Protein 1UVQ (pdb70)

Sequence (383 aa):
DIVADHVASCGVNLYQFYGPSGQYTHEFDGDEQFYVDLERKETAWRWPEFSKFGGFDPQGALRNMAVAKHNLNIMIKRYNSTAATNEVPEVTVFSKSPVTLGQPNTLICLVDNIFPPVVNITWLSNGQSVTEGVSETSFLSKSDHSFFKISYLTFLPSADEIYDCKVEHWGLDQPLLKHWEPSPEDFVFQFKGMCYFTNGTERVRLVTRYIYNREEYARFDSDVGVYRAVTPQGRPDAEYWNSQKEVLEGTRAELDTVCRHNYEVAFRGILQRRVEPTVTISPSNLLVCSVTDFYPGQIKVRWFRNDQEETAGVVSTPLIRNGDWTFQILVMLEMTPQRGDVYTCHVEHPSLQSPITVEWRAQMNLPSTKVSWAAVGGGGSLV

B-factor: mean 18.02, std 9.93, range [4.27, 66.02]

CATH classification: 3.10.320.10 (+1 more: 2.60.40.10)

Secondary structure (DSSP, 8-state):
----SEEEEEEEEEEETTTTEEEEEEEETTEEEEEEETTTTEEE-SSGGGGGG-B--HHHHHHHHHHHHHHHHHHHHHTTT-PPP-PPPEEEEEESS---TTS-EEEEEEEEEE-SS--EEEEEETTEEE-TTEEE---EE-TTS-EEEEEEEEE---TT--EEEEEE-TTSSS-EEEE---/-----EEEEEEEEEEETTTTEEEEEEEEEETTEEEEEEETTT-SEEESSGGGHHHHHHHHT-HHHHHHHHHHIIIIIIHHIIIIIHHHTT--B--EEEEEE--EEEEEEEEEBSS--EEEEEETTEEE-TTEEEPPPEE-SSS-EEEEEEEEPPS-TT--EEEEEE-TT-SS-EEEEE---/-BPP-PPPP-PPS--S----

Organism: Homo sapiens (NCBI:txid9606)

Radius of gyration: 23.35 Å; Cα contacts (8 Å, |Δi|>4): 887; chains: 3; bounding box: 47×71×47 Å

InterPro domains:
  IPR001003 MHC class II, alpha chain, N-terminal [PF00993] (29-109)
  IPR001003 MHC class II, alpha chain, N-terminal [SM00920] (30-110)
  IPR003006 Immunoglobulin/major histocompatibility complex, conserved site [PS00290] (187-193)
  IPR003597 Immunoglobulin C1-set [PF07654] (115-196)
  IPR003597 Immunoglobulin C1-set [SM00407] (128-199)
  IPR007110 Immunoglobulin-like domain [PS50835] (113-193)
  IPR011162 MHC classes I/II-like antigen recognition protein [SSF54452] (27-110)
  IPR013783 Immunoglobulin-like fold [G3DSA:2.60.40.10] (108-212)
  IPR014745 MHC class II, alpha/beta chain, N-terminal [G3DSA:3.10.320.10] (28-107)
  IPR036179 Immunoglobulin-like domain superfamily [SSF48726] (113-205)
  IPR050160 Major Histocompatibility Complex/Immunoglobulin [PTHR19944] (14-209)

Structure (mmCIF, N/CA/C/O backbone):
data_1UVQ
#
_entry.id   1UVQ
#
_cell.length_a   102.078
_cell.length_b   129.304
_cell.length_c   40.619
_cell.angle_alpha   90.00
_cell.angle_beta   90.00
_cell.angle_gamma   90.00
#
_symmetry.space_group_name_H-M   'P 21 21 2'
#
loop_
_entity.id
_entity.type
_entity.pdbx_description
1 polymer 'HLA CLASS II HISTOCOMPATIBILITY ANTIGEN'
2 polymer 'HLA CLASS II HISTOCOMPATIBILITY ANTIGEN'
3 polymer OREXIN
4 branched beta-D-mannopyranose-(1-4)-2-acetamido-2-deoxy-beta-D-glucopyranose-(1-4)-[alpha-L-fucopyranose-(1-6)]2-acetamido-2-deoxy-beta-D-glucopyranose
5 non-polymer GLYCINE
6 non-polymer 2-acetamido-2-deoxy-beta-D-glucopyranose
7 non-polymer 'ZINC ION'
8 non-polymer 'ACETIC ACID'
9 water water
#
loop_
_atom_site.group_PDB
_atom_site.id
_atom_site.type_symbol
_atom_site.label_atom_id
_atom_site.label_alt_id
_atom_site.label_comp_id
_atom_site.label_asym_id
_atom_site.label_entity_id
_atom_site.label_seq_id
_atom_site.pdbx_PDB_ins_code
_atom_site.Cartn_x
_atom_site.Cartn_y
_atom_site.Cartn_z
_atom_site.occupancy
_atom_site.B_iso_or_equiv
_atom_site.auth_seq_id
_atom_site.auth_comp_id
_atom_site.auth_asym_id
_atom_site.auth_atom_id
_atom_site.pdbx_PDB_model_num
ATOM 1 N N . ASP A 1 2 ? 78.341 30.012 -0.471 1.00 40.77 2 ASP A N 1
ATOM 2 C CA . ASP A 1 2 ? 78.873 29.775 0.902 1.00 40.92 2 ASP A CA 1
ATOM 3 C C . ASP A 1 2 ? 80.324 29.317 0.850 1.00 38.76 2 ASP A C 1
ATOM 4 O O . ASP A 1 2 ? 80.678 28.428 0.074 1.00 39.69 2 ASP A O 1
ATOM 9 N N . ILE A 1 3 ? 81.162 29.928 1.680 1.00 35.13 3 ILE A N 1
ATOM 10 C CA . ILE A 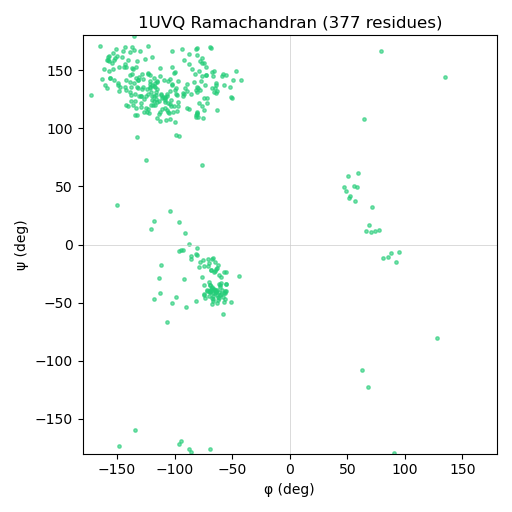1 3 ? 82.574 29.571 1.726 1.00 31.03 3 ILE A CA 1
ATOM 11 C C . ILE A 1 3 ? 82.757 28.281 2.519 1.00 28.55 3 ILE A C 1
ATOM 12 O O . ILE A 1 3 ? 82.205 28.132 3.607 1.00 29.06 3 ILE A O 1
ATOM 17 N N . VAL A 1 4 ? 83.528 27.351 1.967 1.00 25.50 4 VAL A N 1
ATOM 18 C CA . VAL A 1 4 ? 83.780 26.080 2.635 1.00 24.73 4 VAL A CA 1
ATOM 19 C C . VAL A 1 4 ? 85.046 26.174 3.484 1.00 21.09 4 VAL A C 1
ATOM 20 O O . VAL A 1 4 ? 86.091 26.611 3.008 1.00 20.04 4 VAL A O 1
ATOM 24 N N . ALA A 1 5 ? 84.941 25.766 4.746 1.00 17.90 5 ALA A N 1
ATOM 25 C CA . ALA A 1 5 ? 86.073 25.811 5.664 1.00 16.05 5 ALA A CA 1
ATOM 26 C C . ALA A 1 5 ? 85.867 24.848 6.828 1.00 13.62 5 ALA A C 1
ATOM 27 O O . ALA A 1 5 ? 84.736 24.460 7.127 1.00 14.27 5 ALA A O 1
ATOM 29 N N . ASP A 1 6 ? 86.958 24.467 7.488 1.00 12.11 6 ASP A N 1
ATOM 30 C CA . ASP A 1 6 ? 86.859 23.560 8.630 1.00 12.00 6 ASP A CA 1
ATOM 31 C C . ASP A 1 6 ? 86.250 24.301 9.814 1.00 10.83 6 ASP A C 1
ATOM 32 O O . ASP A 1 6 ? 85.444 23.746 10.565 1.00 10.56 6 ASP A O 1
ATOM 37 N N . HIS A 1 7 ? 86.643 25.559 9.981 1.00 9.76 7 HIS A N 1
ATOM 38 C CA . HIS A 1 7 ? 86.134 26.368 11.083 1.00 9.54 7 HIS A CA 1
ATOM 39 C C . HIS A 1 7 ? 85.950 27.816 10.650 1.00 9.18 7 HIS A C 1
ATOM 40 O O . HIS A 1 7 ? 86.628 28.299 9.744 1.00 7.97 7 HIS A O 1
ATOM 47 N N . VAL A 1 8 ? 85.023 28.504 11.299 1.00 9.00 8 VAL A N 1
ATOM 48 C CA . VAL A 1 8 ? 84.765 29.896 10.973 1.00 8.92 8 VAL A CA 1
ATOM 49 C C . VAL A 1 8 ? 84.575 30.705 12.240 1.00 9.58 8 VAL A C 1
ATOM 50 O O . VAL A 1 8 ? 83.890 30.280 13.176 1.00 9.51 8 VAL A O 1
ATOM 54 N N . ALA A 1 9 ? 85.197 31.876 12.272 1.00 8.16 9 ALA A N 1
ATOM 55 C CA . ALA A 1 9 ? 85.081 32.751 13.417 1.00 7.88 9 ALA A CA 1
ATOM 56 C C . ALA A 1 9 ? 84.778 34.158 12.933 1.00 8.79 9 ALA A C 1
ATOM 57 O O . ALA A 1 9 ? 85.028 34.498 11.774 1.00 8.80 9 ALA A O 1
ATOM 59 N N . SER A 1 10 ? 84.205 34.957 13.823 1.00 8.52 10 SER A N 1
ATOM 60 C CA . SER A 1 10 ? 83.911 36.352 13.531 1.00 7.77 10 SER A CA 1
ATOM 61 C C . SER A 1 10 ? 84.620 37.113 14.636 1.00 8.07 10 SER A C 1
ATOM 62 O O . SER A 1 10 ? 84.266 36.993 15.815 1.00 7.92 10 SER A O 1
ATOM 65 N N . CYS A 1 11 ? 85.633 37.881 14.253 1.00 8.06 11 CYS A N 1
ATOM 66 C CA . CYS A 1 11 ? 86.428 38.635 15.214 1.00 7.87 11 CYS A CA 1
ATOM 67 C C . CYS A 1 11 ? 86.464 40.121 14.864 1.00 7.00 11 CYS A C 1
ATOM 68 O O . CYS A 1 11 ? 87.488 40.622 14.401 1.00 6.18 11 CYS A O 1
ATOM 71 N N . GLY A 1 12 ? 85.350 40.821 15.074 1.00 7.18 12 GLY A N 1
ATOM 72 C CA . GLY A 1 12 ? 84.155 40.190 15.609 1.00 7.12 12 GLY A CA 1
ATOM 73 C C . GLY A 1 12 ? 82.911 40.604 14.849 1.00 6.79 12 GLY A C 1
ATOM 74 O O . GLY A 1 12 ? 82.995 41.021 13.692 1.00 7.18 12 GLY A O 1
ATOM 75 N N . VAL A 1 13 ? 81.754 40.448 15.485 1.00 6.75 13 VAL A N 1
ATOM 76 C CA . VAL A 1 13 ? 80.492 40.861 14.890 1.00 7.88 13 VAL A CA 1
ATOM 77 C C . VAL A 1 13 ? 80.216 42.243 15.479 1.00 7.13 13 VAL A C 1
ATOM 78 O O . VAL A 1 13 ? 80.110 42.391 16.695 1.00 6.56 13 VAL A O 1
ATOM 82 N N . ASN A 1 14 ? 80.131 43.256 14.622 1.00 7.09 14 ASN A N 1
ATOM 83 C CA . ASN A 1 14 ? 79.877 44.624 15.067 1.00 7.12 14 ASN A CA 1
ATOM 84 C C . ASN A 1 14 ? 78.499 45.043 14.566 1.00 7.67 14 ASN A C 1
ATOM 85 O O . ASN A 1 14 ? 78.290 45.173 13.364 1.00 8.12 14 ASN A O 1
ATOM 90 N N . LEU A 1 15 ? 77.565 45.253 15.485 1.00 6.39 15 LEU A N 1
ATOM 91 C CA . LEU A 1 15 ? 76.213 45.653 15.110 1.00 8.03 15 LEU A CA 1
ATOM 92 C C . LEU A 1 15 ? 75.885 47.031 15.666 1.00 9.45 15 LEU A C 1
ATOM 93 O O . LEU A 1 15 ? 76.237 47.351 16.799 1.00 9.38 15 LEU A O 1
ATOM 98 N N . TYR A 1 16 ? 75.222 47.852 14.862 1.00 7.77 16 TYR A N 1
ATOM 99 C CA . TYR A 1 16 ? 74.811 49.169 15.326 1.00 7.69 16 TYR A CA 1
ATOM 100 C C . TYR A 1 16 ? 73.509 49.511 14.621 1.00 7.86 16 TYR A C 1
ATOM 101 O O . TYR A 1 16 ? 73.400 49.357 13.404 1.00 7.80 16 TYR A O 1
ATOM 110 N N . GLN A 1 17 ? 72.512 49.966 15.373 1.00 7.98 17 GLN A N 1
ATOM 111 C CA . GLN A 1 17 ? 71.244 50.298 14.746 1.00 8.06 17 GLN A CA 1
ATOM 112 C C . GLN A 1 17 ? 70.629 51.593 15.244 1.00 8.74 17 GLN A C 1
ATOM 113 O O . GLN A 1 17 ? 70.852 52.018 16.378 1.00 8.63 17 GLN A O 1
ATOM 119 N N . PHE A 1 18 ? 69.857 52.212 14.357 1.00 9.78 18 PHE A N 1
ATOM 120 C CA . PHE A 1 18 ? 69.194 53.484 14.608 1.00 12.67 18 PHE A CA 1
ATOM 121 C C . PHE A 1 18 ? 68.221 53.445 15.782 1.00 12.77 18 PHE A C 1
ATOM 122 O O . PHE A 1 18 ? 68.185 54.372 16.594 1.00 12.65 18 PHE A O 1
ATOM 130 N N . TYR A 1 19 ? 67.424 52.387 15.864 1.00 13.53 19 TYR A N 1
ATOM 131 C CA . TYR A 1 19 ? 66.463 52.271 16.951 1.00 15.53 19 TYR A CA 1
ATOM 132 C C . TYR A 1 19 ? 67.225 52.202 18.264 1.00 15.77 19 TYR A C 1
ATOM 133 O O . TYR A 1 19 ? 67.970 51.255 18.511 1.00 14.74 19 TYR A O 1
ATOM 142 N N . GLY A 1 20 ? 67.033 53.217 19.098 1.00 16.07 20 GLY A N 1
ATOM 143 C CA . GLY A 1 20 ? 67.723 53.281 20.372 1.00 17.59 20 GLY A CA 1
ATOM 144 C C . GLY A 1 20 ? 68.414 54.629 20.484 1.00 19.42 20 GLY A C 1
ATOM 145 O O . GLY A 1 20 ? 67.896 55.540 21.131 1.00 19.93 20 GLY A O 1
ATOM 146 N N . PRO A 1 21 ? 69.590 54.792 19.857 1.00 17.14 21 PRO A N 1
ATOM 147 C CA . PRO A 1 21 ? 70.255 53.740 19.083 1.00 16.77 21 PRO A CA 1
ATOM 148 C C . PRO A 1 21 ? 70.997 52.781 20.010 1.00 15.50 21 PRO A C 1
ATOM 149 O O . PRO A 1 21 ? 71.143 53.050 21.203 1.00 15.91 21 PRO A O 1
ATOM 153 N N . SER A 1 22 ? 71.462 51.662 19.470 1.00 13.39 22 SER A N 1
ATOM 154 C CA . SER A 1 22 ? 72.191 50.695 20.284 1.00 13.80 22 SER A CA 1
ATOM 155 C C . SER A 1 22 ? 73.086 49.823 19.417 1.00 12.36 22 SER A C 1
ATOM 156 O O . SER A 1 22 ? 72.854 49.671 18.219 1.00 10.16 22 SER A O 1
ATOM 159 N N . GLY A 1 23 ? 74.107 49.246 20.037 1.00 11.55 23 GLY A N 1
ATOM 160 C CA . GLY A 1 23 ? 75.016 48.394 19.299 1.00 9.53 23 GLY A CA 1
ATOM 161 C C . GLY A 1 23 ? 75.317 47.119 20.052 1.00 9.06 23 GLY A C 1
ATOM 162 O O . GLY A 1 23 ? 74.818 46.896 21.156 1.00 9.11 23 GLY A O 1
ATOM 163 N N . GLN A 1 24 ? 76.130 46.271 19.442 1.00 7.26 24 GLN A N 1
ATOM 164 C CA . GLN A 1 24 ? 76.517 45.021 20.066 1.00 7.39 24 GLN A CA 1
ATOM 165 C C . GLN A 1 24 ? 77.880 44.627 19.524 1.00 7.91 24 GLN A C 1
ATOM 166 O O . GLN A 1 24 ? 78.168 44.829 18.341 1.00 6.67 24 GLN A O 1
ATOM 172 N N . TYR A 1 25 ? 78.726 44.089 20.398 1.00 5.94 25 TYR A N 1
ATOM 173 C CA . TYR A 1 25 ? 80.052 43.643 19.995 1.00 6.58 25 TYR A CA 1
ATOM 174 C C . TYR A 1 25 ? 80.327 42.272 20.595 1.00 7.40 25 TYR A C 1
ATOM 175 O O . TYR A 1 25 ? 80.271 42.089 21.812 1.00 7.34 25 TYR A O 1
ATOM 184 N N . THR A 1 26 ? 80.629 41.309 19.734 1.00 6.27 26 THR A N 1
ATOM 185 C CA . THR A 1 26 ? 80.903 39.948 20.183 1.00 5.72 26 THR A CA 1
ATOM 186 C C . THR A 1 26 ? 81.888 39.272 19.240 1.00 4.77 26 THR A C 1
ATOM 187 O O . THR A 1 26 ? 82.106 39.733 18.120 1.00 6.06 26 THR A O 1
ATOM 191 N N . HIS A 1 27 ? 82.503 38.194 19.716 1.00 5.20 27 HIS A N 1
ATOM 192 C CA . HIS A 1 27 ? 83.382 37.383 18.882 1.00 4.36 27 HIS A CA 1
ATOM 193 C C . HIS A 1 27 ? 82.720 36.017 18.910 1.00 5.34 27 HIS A C 1
ATOM 194 O O . HIS A 1 27 ? 82.262 35.571 19.966 1.00 7.12 27 HIS A O 1
ATOM 201 N N . GLU A 1 28 ? 82.654 35.366 17.756 1.00 6.03 28 GLU A N 1
ATOM 202 C CA . GLU A 1 28 ? 82.031 34.049 17.657 1.00 6.13 28 GLU A CA 1
ATOM 203 C C . GLU A 1 28 ? 83.031 33.056 17.082 1.00 6.86 28 GLU A C 1
ATOM 204 O O . GLU A 1 28 ? 83.893 33.425 16.282 1.00 6.73 28 GLU A O 1
ATOM 210 N N . PHE A 1 29 ? 82.929 31.801 17.506 1.00 6.90 29 PHE A N 1
ATOM 211 C CA . PHE A 1 29 ? 83.787 30.754 16.963 1.00 7.22 29 PHE A CA 1
ATOM 212 C C . PHE A 1 29 ? 82.906 29.545 16.695 1.00 8.08 29 PHE A C 1
ATOM 213 O O . PHE A 1 29 ? 82.287 29.000 17.614 1.00 8.43 29 PHE A O 1
ATOM 221 N N . ASP A 1 30 ? 82.855 29.128 15.434 1.00 8.28 30 ASP A N 1
ATOM 222 C CA . ASP A 1 30 ? 82.026 28.002 15.023 1.00 10.84 30 ASP A CA 1
ATOM 223 C C . ASP A 1 30 ? 80.580 28.153 15.499 1.00 11.00 30 ASP A C 1
ATOM 224 O O . ASP A 1 30 ? 79.954 27.190 15.947 1.00 11.75 30 ASP A O 1
ATOM 229 N N . GLY A 1 31 ? 80.065 29.377 15.416 1.00 10.07 31 GLY A N 1
ATOM 230 C CA . GLY A 1 31 ? 78.680 29.634 15.783 1.00 11.21 31 GLY A CA 1
ATOM 231 C C . GLY A 1 31 ? 78.328 29.968 17.223 1.00 10.38 31 GLY A C 1
ATOM 232 O O . GLY A 1 31 ? 77.180 30.307 17.505 1.00 12.57 31 GLY A O 1
ATOM 233 N N . ASP A 1 32 ? 79.288 29.877 18.137 1.00 8.43 32 ASP A N 1
ATOM 234 C CA . ASP A 1 32 ? 79.013 30.187 19.540 1.00 9.25 32 ASP A CA 1
ATOM 235 C C . ASP A 1 32 ? 79.747 31.452 19.988 1.00 8.54 32 ASP A C 1
ATOM 236 O O . ASP A 1 32 ? 80.798 31.790 19.454 1.00 9.33 32 ASP A O 1
ATOM 241 N N . GLU A 1 33 ? 79.180 32.142 20.972 1.00 7.87 33 GLU A N 1
ATOM 242 C CA . GLU A 1 33 ? 79.745 33.389 21.490 1.00 8.32 33 GLU A CA 1
ATOM 243 C C . GLU A 1 33 ? 80.889 33.183 22.480 1.00 8.98 33 GLU A C 1
ATOM 244 O O . GLU A 1 33 ? 80.673 32.698 23.590 1.00 8.80 33 GLU A O 1
ATOM 250 N N . GLN A 1 34 ? 82.099 33.571 22.085 1.00 8.80 34 GLN A N 1
ATOM 251 C CA . GLN A 1 34 ? 83.271 33.432 22.947 1.00 9.26 34 GLN A CA 1
ATOM 252 C C . GLN A 1 34 ? 83.230 34.475 24.061 1.00 8.51 34 GLN A C 1
ATOM 253 O O . GLN A 1 34 ? 83.489 34.170 25.223 1.00 7.96 34 GLN A O 1
ATOM 259 N N . PHE A 1 35 ? 82.922 35.715 23.694 1.00 7.07 35 PHE A N 1
ATOM 260 C CA . PHE A 1 35 ? 82.820 36.799 24.661 1.00 7.03 35 PHE A CA 1
ATOM 261 C C . PHE A 1 35 ? 82.094 37.965 24.013 1.00 7.71 35 PHE A C 1
ATOM 262 O O . PHE A 1 35 ? 81.830 37.951 22.814 1.00 8.77 35 PHE A O 1
ATOM 270 N N . TYR A 1 36 ? 81.756 38.967 24.811 1.00 8.24 36 TYR A N 1
ATOM 271 C CA . TYR A 1 36 ? 81.093 40.148 24.286 1.00 8.61 36 TYR A CA 1
ATOM 272 C C . TYR A 1 36 ? 81.595 41.342 25.071 1.00 8.52 36 TYR A C 1
ATOM 273 O O . TYR A 1 36 ? 82.267 41.186 26.093 1.00 8.72 36 TYR A O 1
ATOM 282 N N . VAL A 1 37 ? 81.322 42.534 24.563 1.00 7.68 37 VAL A N 1
ATOM 283 C CA . VAL A 1 37 ? 81.703 43.734 25.275 1.00 7.96 37 VAL A CA 1
ATOM 284 C C . VAL A 1 37 ? 80.398 44.411 25.630 1.00 9.64 37 VAL A C 1
ATOM 285 O O . VAL A 1 37 ? 79.575 44.684 24.753 1.00 8.47 37 VAL A O 1
ATOM 289 N N . ASP A 1 38 ? 80.191 44.637 26.922 1.00 9.53 38 ASP A N 1
ATOM 290 C CA . ASP A 1 38 ? 78.986 45.304 27.388 1.00 12.21 38 ASP A CA 1
ATOM 291 C C . ASP A 1 38 ? 79.291 46.772 27.177 1.00 12.55 38 ASP A C 1
ATOM 292 O O . ASP A 1 38 ? 80.129 47.348 27.870 1.00 12.74 38 ASP A O 1
ATOM 297 N N . LEU A 1 39 ? 78.615 47.373 26.208 1.00 13.52 39 LEU A N 1
ATOM 298 C CA . LEU A 1 39 ? 78.847 48.767 25.872 1.00 15.43 39 LEU A CA 1
ATOM 299 C C . LEU A 1 39 ? 78.358 49.752 26.929 1.00 17.06 39 LEU A C 1
ATOM 300 O O . LEU A 1 39 ? 78.758 50.915 26.919 1.00 18.81 39 LEU A O 1
ATOM 305 N N . GLU A 1 40 ? 77.508 49.290 27.840 1.00 18.02 40 GLU A N 1
ATOM 306 C CA . GLU A 1 40 ? 76.988 50.156 28.895 1.00 20.97 40 GLU A CA 1
ATOM 307 C C . GLU A 1 40 ? 77.978 50.286 30.049 1.00 20.03 40 GLU A C 1
ATOM 308 O O . GLU A 1 40 ? 78.257 51.392 30.507 1.00 22.02 40 GLU A O 1
ATOM 314 N N . ARG A 1 41 ? 78.504 49.164 30.530 1.00 18.06 41 ARG A N 1
ATOM 315 C CA . ARG A 1 41 ? 79.468 49.228 31.622 1.00 17.75 41 ARG A CA 1
ATOM 316 C C . ARG A 1 41 ? 80.895 49.288 31.100 1.00 15.54 41 ARG A C 1
ATOM 317 O O . ARG A 1 41 ? 81.843 49.434 31.872 1.00 14.44 41 ARG A O 1
ATOM 325 N N . LYS A 1 42 ? 81.036 49.178 29.782 1.00 13.63 42 LYS A N 1
ATOM 326 C CA . LYS A 1 42 ? 82.340 49.256 29.131 1.00 14.75 42 LYS A CA 1
ATOM 327 C C . LYS A 1 42 ? 83.324 48.203 29.629 1.00 14.04 42 LYS A C 1
ATOM 328 O O . LYS A 1 42 ? 84.464 48.511 29.978 1.00 14.09 42 LYS A O 1
ATOM 334 N N . GLU A 1 43 ? 82.877 46.955 29.657 1.00 11.85 43 GLU A N 1
ATOM 335 C CA . GLU A 1 43 ? 83.729 45.865 30.106 1.00 11.90 43 GLU A CA 1
ATOM 336 C C . GLU A 1 43 ? 83.570 44.670 29.183 1.00 10.67 43 GLU A C 1
ATOM 337 O O . GLU A 1 43 ? 82.488 44.431 28.643 1.00 9.51 43 GLU A O 1
ATOM 343 N N . THR A 1 44 ? 84.658 43.934 28.999 1.00 9.05 44 THR A N 1
ATOM 344 C CA . THR A 1 44 ? 84.617 42.713 28.215 1.00 9.05 44 THR A CA 1
ATOM 345 C C . THR A 1 44 ? 84.036 41.722 29.218 1.00 10.20 44 THR A C 1
ATOM 346 O O . THR A 1 44 ? 84.448 41.696 30.380 1.00 9.74 44 THR A O 1
ATOM 350 N N . ALA A 1 45 ? 83.070 40.924 28.786 1.00 9.84 45 ALA A N 1
ATOM 351 C CA . ALA A 1 45 ? 82.437 39.975 29.690 1.00 9.67 45 ALA A CA 1
ATOM 352 C C . ALA A 1 45 ? 82.217 38.637 29.003 1.00 11.20 45 ALA A C 1
ATOM 353 O O . ALA A 1 45 ? 82.310 38.534 27.780 1.00 9.38 45 ALA A O 1
ATOM 355 N N . TRP A 1 46 ? 81.921 37.615 29.801 1.00 9.39 46 TRP A N 1
ATOM 356 C CA . TRP A 1 46 ? 81.703 36.273 29.277 1.00 11.09 46 TRP A CA 1
ATOM 357 C C . TRP A 1 46 ? 80.389 35.705 29.799 1.00 12.18 46 TRP A C 1
ATOM 358 O O . TRP A 1 46 ? 80.191 35.614 31.010 1.00 12.14 46 TRP A O 1
ATOM 369 N N . ARG A 1 47 ? 79.491 35.335 28.892 1.00 12.05 47 ARG A N 1
ATOM 370 C CA . ARG A 1 47 ? 78.221 34.750 29.300 1.00 13.89 47 ARG A CA 1
ATOM 371 C C . ARG A 1 47 ? 78.528 33.379 29.894 1.00 15.96 47 ARG A C 1
ATOM 372 O O . ARG A 1 47 ? 77.737 32.824 30.662 1.00 15.29 47 ARG A O 1
ATOM 380 N N . TRP A 1 48 ? 79.689 32.843 29.522 1.00 15.98 48 TRP A N 1
ATOM 381 C CA . TRP A 1 48 ? 80.169 31.561 30.029 1.00 18.52 48 TRP A CA 1
ATOM 382 C C . TRP A 1 48 ? 81.624 31.764 30.438 1.00 17.45 48 TRP A C 1
ATOM 383 O O . TRP A 1 48 ? 82.537 31.635 29.623 1.00 15.95 48 TRP A O 1
ATOM 394 N N . PRO A 1 49 ? 81.848 32.101 31.721 1.00 19.48 49 PRO A N 1
ATOM 395 C CA . PRO A 1 49 ? 83.151 32.358 32.343 1.00 20.77 49 PRO A CA 1
ATOM 396 C C . PRO A 1 49 ? 84.256 31.370 31.999 1.00 21.98 49 PRO A C 1
ATOM 397 O O . PRO A 1 49 ? 85.437 31.717 32.043 1.00 22.50 49 PRO A O 1
ATOM 401 N N . GLU A 1 50 ? 83.874 30.141 31.670 1.00 21.80 50 GLU A N 1
ATOM 402 C CA . GLU A 1 50 ? 84.844 29.112 31.319 1.00 22.71 50 GLU A CA 1
ATOM 403 C C . GLU A 1 50 ? 85.755 29.567 30.179 1.00 21.49 50 GLU A C 1
ATOM 404 O O . GLU A 1 50 ? 86.940 29.232 30.147 1.00 22.22 50 GLU A O 1
ATOM 410 N N . PHE A 1 51 ? 85.208 30.350 29.255 1.00 17.47 51 PHE A N 1
ATOM 411 C CA . PHE A 1 51 ? 85.988 30.803 28.112 1.00 15.37 51 PHE A CA 1
ATOM 412 C C . PHE A 1 51 ? 86.927 31.986 28.330 1.00 13.55 51 PHE A C 1
ATOM 413 O O . PHE A 1 51 ? 87.659 32.364 27.419 1.00 12.73 51 PHE A O 1
ATOM 421 N N . SER A 1 52 ? 86.930 32.563 29.528 1.00 12.70 52 SER A N 1
ATOM 422 C CA . SER A 1 52 ? 87.823 33.684 29.796 1.00 13.64 52 SER A CA 1
ATOM 423 C C . SER A 1 52 ? 89.282 33.229 29.743 1.00 15.03 52 SER A C 1
ATOM 424 O O . SER A 1 52 ? 90.180 34.032 29.495 1.00 14.78 52 SER A O 1
ATOM 427 N N . LYS A 1 53 ? 89.527 31.940 29.961 1.00 15.33 53 LYS A N 1
ATOM 428 C CA . LYS A 1 53 ? 90.903 31.456 29.933 1.00 17.25 53 LYS A CA 1
ATOM 429 C C . LYS A 1 53 ? 91.495 31.449 28.528 1.00 17.88 53 LYS A C 1
ATOM 430 O O . LYS A 1 53 ? 92.706 31.305 28.364 1.00 18.27 53 LYS A O 1
ATOM 436 N N . PHE A 1 54 ? 90.650 31.617 27.515 1.00 16.79 54 PHE A N 1
ATOM 437 C CA . PHE A 1 54 ? 91.131 31.629 26.136 1.00 17.47 54 PHE A CA 1
ATOM 438 C C . PHE A 1 54 ? 91.564 33.019 25.667 1.00 17.47 54 PHE A C 1
ATOM 439 O O . PHE A 1 54 ? 91.982 33.194 24.520 1.00 17.99 54 PHE A O 1
ATOM 447 N N . GLY A 1 55 ? 91.467 34.006 26.552 1.00 16.15 55 GLY A N 1
ATOM 448 C CA . GLY A 1 55 ? 91.886 35.348 26.187 1.00 15.61 55 GLY A CA 1
ATOM 449 C C . GLY A 1 55 ? 90.944 36.471 26.573 1.00 13.97 55 GLY A C 1
ATOM 450 O O . GLY A 1 55 ? 89.724 36.313 26.550 1.00 13.81 55 GLY A O 1
ATOM 451 N N . GLY A 1 56 ? 91.523 37.609 26.934 1.00 14.57 56 GLY A N 1
ATOM 452 C CA . GLY A 1 56 ? 90.727 38.763 27.302 1.00 14.07 56 GLY A CA 1
ATOM 453 C C . GLY A 1 56 ? 90.557 39.652 26.084 1.00 12.62 56 GLY A C 1
ATOM 454 O O . GLY A 1 56 ? 90.890 39.255 24.966 1.00 11.81 56 GLY A O 1
ATOM 455 N N . PHE A 1 57 ? 90.043 40.856 26.292 1.00 11.36 57 PHE A N 1
ATOM 456 C CA . PHE A 1 57 ? 89.842 41.788 25.191 1.00 10.30 57 PHE A CA 1
ATOM 457 C C . PHE A 1 57 ? 89.767 43.203 25.740 1.00 10.19 57 PHE A C 1
ATOM 458 O O . PHE A 1 57 ? 89.101 43.443 26.746 1.00 10.49 57 PHE A O 1
ATOM 466 N N . ASP A 1 58 ? 90.464 44.133 25.090 1.00 11.25 58 ASP A N 1
ATOM 467 C CA . ASP A 1 58 ? 90.444 45.535 25.509 1.00 11.39 58 ASP A CA 1
ATOM 468 C C . ASP A 1 58 ? 89.147 46.123 24.960 1.00 10.81 58 ASP A C 1
ATOM 469 O O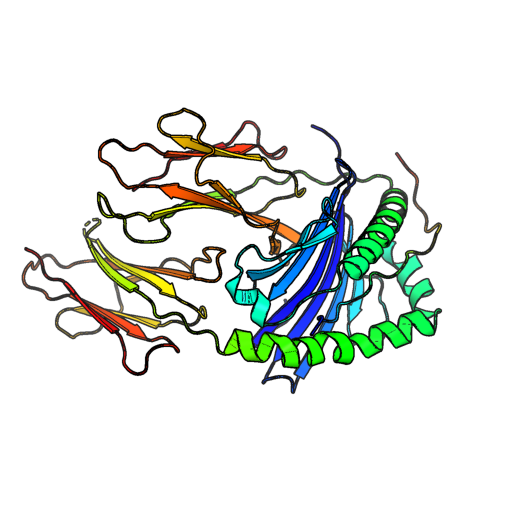 . ASP A 1 58 ? 89.009 46.323 23.750 1.00 9.49 58 ASP A O 1
ATOM 474 N N . PRO A 1 59 ? 88.185 46.426 25.845 1.00 10.53 59 PRO A N 1
ATOM 475 C CA . PRO A 1 59 ? 86.902 46.983 25.412 1.00 11.08 59 PRO A CA 1
ATOM 476 C C . PRO A 1 59 ? 86.960 48.255 24.574 1.00 11.12 59 PRO A C 1
ATOM 477 O O . PRO A 1 59 ? 86.033 48.531 23.817 1.00 10.59 59 PRO A O 1
ATOM 481 N N . GLN A 1 60 ? 88.039 49.024 24.695 1.00 10.49 60 GLN A N 1
ATOM 482 C CA . GLN A 1 60 ? 88.168 50.255 23.916 1.00 12.42 60 GLN A CA 1
ATOM 483 C C . GLN A 1 60 ? 88.118 49.964 22.416 1.00 11.51 60 GLN A C 1
ATOM 484 O O . GLN A 1 60 ? 87.701 50.810 21.625 1.00 9.74 60 GLN A O 1
ATOM 490 N N . GLY A 1 61 ? 88.540 48.763 22.031 1.00 11.58 61 GLY A N 1
ATOM 491 C CA . GLY A 1 61 ? 88.516 48.388 20.627 1.00 11.35 61 GLY A CA 1
ATOM 492 C C . GLY A 1 61 ? 87.086 48.315 20.126 1.00 12.30 61 GLY A C 1
ATOM 493 O O . GLY A 1 61 ? 86.782 48.715 18.998 1.00 9.79 61 GLY A O 1
ATOM 494 N N . ALA A 1 62 ? 86.198 47.800 20.970 1.00 9.88 62 ALA A N 1
ATOM 495 C CA . ALA A 1 62 ? 84.792 47.687 20.608 1.00 9.37 62 ALA A CA 1
ATOM 496 C C . ALA A 1 62 ? 84.151 49.070 20.600 1.00 9.73 62 ALA A C 1
ATOM 497 O O . ALA A 1 62 ? 83.347 49.387 19.724 1.00 8.29 62 ALA A O 1
ATOM 499 N N . LEU A 1 63 ? 84.511 49.895 21.581 1.00 8.51 63 LEU A N 1
ATOM 500 C CA . LEU A 1 63 ? 83.957 51.240 21.666 1.00 9.55 63 LEU A CA 1
ATOM 501 C C . LEU A 1 63 ? 84.351 52.066 20.442 1.00 8.17 63 LEU A C 1
ATOM 502 O O . LEU A 1 63 ? 83.551 52.844 19.930 1.00 7.27 63 LEU A O 1
ATOM 507 N N . ARG A 1 64 ? 85.586 51.905 19.980 1.00 7.34 64 ARG A N 1
ATOM 508 C CA . ARG A 1 64 ? 86.030 52.631 18.799 1.00 8.28 64 ARG A CA 1
ATOM 509 C C . ARG A 1 64 ? 85.256 52.134 17.582 1.00 8.23 64 ARG A C 1
ATOM 510 O O . ARG A 1 64 ? 84.757 52.931 16.788 1.00 6.93 64 ARG A O 1
ATOM 518 N N . ASN A 1 65 ? 85.156 50.814 17.437 1.00 6.85 65 ASN A N 1
ATOM 519 C CA . ASN A 1 65 ? 84.429 50.240 16.306 1.00 6.61 65 ASN A CA 1
ATOM 520 C C . ASN A 1 65 ? 82.958 50.659 16.291 1.00 7.06 65 ASN A C 1
ATOM 521 O O . ASN A 1 65 ? 82.373 50.843 15.222 1.00 7.19 65 ASN A O 1
ATOM 526 N N . MET A 1 66 ? 82.353 50.800 17.467 1.00 7.22 66 MET A N 1
ATOM 527 C CA . MET A 1 66 ? 80.953 51.212 17.537 1.00 7.88 66 MET A CA 1
ATOM 528 C C . MET A 1 66 ? 80.802 52.673 17.104 1.00 8.79 66 MET A C 1
ATOM 529 O O . MET A 1 66 ? 79.792 53.046 16.503 1.00 8.50 66 MET A O 1
ATOM 534 N N . ALA A 1 67 ? 81.796 53.503 17.416 1.00 8.21 67 ALA A N 1
ATOM 535 C CA . ALA A 1 67 ? 81.739 54.909 17.015 1.00 8.69 67 ALA A CA 1
ATOM 536 C C . ALA A 1 67 ? 81.856 54.984 15.492 1.00 9.37 67 ALA A C 1
ATOM 537 O O . ALA A 1 67 ? 81.190 55.795 14.850 1.00 9.01 67 ALA A O 1
ATOM 539 N N . VAL A 1 68 ? 82.697 54.131 14.912 1.00 8.27 68 VAL A N 1
ATOM 540 C CA . VAL A 1 68 ? 82.854 54.117 13.463 1.00 7.69 68 VAL A CA 1
ATOM 541 C C . VAL A 1 68 ? 81.568 53.573 12.842 1.00 8.70 68 VAL A C 1
ATOM 542 O O . VAL A 1 68 ? 81.091 54.088 11.829 1.00 9.26 68 VAL A O 1
ATOM 546 N N . ALA A 1 69 ? 81.004 52.536 13.462 1.00 7.89 69 ALA A N 1
ATOM 547 C CA . ALA A 1 69 ? 79.771 51.931 12.971 1.00 8.08 69 ALA A CA 1
ATOM 548 C C . ALA A 1 69 ? 78.651 52.965 12.936 1.00 9.52 69 ALA A C 1
ATOM 549 O O . ALA A 1 69 ? 77.841 52.987 12.007 1.00 9.13 69 ALA A O 1
ATOM 551 N N . LYS A 1 70 ? 78.605 53.820 13.953 1.00 8.53 70 LYS A N 1
ATOM 552 C CA . LYS A 1 70 ? 77.587 54.865 14.025 1.00 10.13 70 LYS A CA 1
ATOM 553 C C . LYS A 1 70 ? 77.749 55.813 12.839 1.00 9.73 70 LYS A C 1
ATOM 554 O O . LYS A 1 70 ? 76.773 56.188 12.184 1.00 9.86 70 LYS A O 1
ATOM 560 N N . HIS A 1 71 ? 78.992 56.201 12.574 1.00 9.38 71 HIS A N 1
ATOM 561 C CA . HIS A 1 71 ? 79.304 57.095 11.464 1.00 9.71 71 HIS A CA 1
ATOM 562 C C . HIS A 1 71 ? 78.913 56.468 10.130 1.00 10.63 71 HIS A C 1
ATOM 563 O O . HIS A 1 71 ? 78.300 57.123 9.277 1.00 10.27 71 HIS A O 1
ATOM 570 N N . ASN A 1 72 ? 79.269 55.198 9.954 1.00 7.75 72 ASN A N 1
ATOM 571 C CA . ASN A 1 72 ? 78.950 54.479 8.725 1.00 9.31 72 ASN A CA 1
ATOM 572 C C . ASN A 1 72 ? 77.446 54.343 8.516 1.00 8.03 72 ASN A C 1
ATOM 573 O O . ASN A 1 72 ? 76.952 54.537 7.408 1.00 7.49 72 ASN A O 1
ATOM 578 N N . LEU A 1 73 ? 76.714 54.008 9.575 1.00 7.10 73 LEU A N 1
ATOM 579 C CA . LEU A 1 73 ? 75.270 53.855 9.444 1.00 9.03 73 LEU A CA 1
ATOM 580 C C . LEU A 1 73 ? 74.630 55.134 8.911 1.00 10.06 73 LEU A C 1
ATOM 581 O O . LEU A 1 73 ? 73.843 55.097 7.962 1.00 9.82 73 LEU A O 1
ATOM 586 N N . ASN A 1 74 ? 74.972 56.266 9.518 1.00 11.25 74 ASN A N 1
ATOM 587 C CA . ASN A 1 74 ? 74.417 57.544 9.092 1.00 12.17 74 ASN A CA 1
ATOM 588 C C . ASN A 1 74 ? 74.676 57.794 7.613 1.00 11.95 74 ASN A C 1
ATOM 589 O O . ASN A 1 74 ? 73.799 58.264 6.892 1.00 10.53 74 ASN A O 1
ATOM 594 N N . ILE A 1 75 ? 75.880 57.465 7.161 1.00 12.25 75 ILE A N 1
ATOM 595 C CA . ILE A 1 75 ? 76.232 57.652 5.762 1.00 11.62 75 ILE A CA 1
ATOM 596 C C . ILE A 1 75 ? 75.480 56.684 4.852 1.00 11.69 75 ILE A C 1
ATOM 597 O O . ILE A 1 75 ? 75.022 57.070 3.776 1.00 11.14 75 ILE A O 1
ATOM 602 N N . MET A 1 76 ? 75.330 55.434 5.283 1.00 9.32 76 MET A N 1
ATOM 603 C CA . MET A 1 76 ? 74.641 54.451 4.460 1.00 9.03 76 MET A CA 1
ATOM 604 C C . MET A 1 76 ? 73.142 54.714 4.354 1.00 8.74 76 MET A C 1
ATOM 605 O O . MET A 1 76 ? 72.530 54.422 3.331 1.00 9.46 76 MET A O 1
ATOM 610 N N . ILE A 1 77 ? 72.549 55.271 5.401 1.00 8.50 77 ILE A N 1
ATOM 611 C CA . ILE A 1 77 ? 71.125 55.571 5.356 1.00 9.98 77 ILE A CA 1
ATOM 612 C C . ILE A 1 77 ? 70.881 56.539 4.201 1.00 11.09 77 ILE A C 1
ATOM 613 O O . ILE A 1 77 ? 69.928 56.383 3.433 1.00 12.48 77 ILE A O 1
ATOM 618 N N . LYS A 1 78 ? 71.758 57.527 4.071 1.00 12.66 78 LYS A N 1
ATOM 619 C CA . LYS A 1 78 ? 71.635 58.504 2.996 1.00 14.49 78 LYS A CA 1
ATOM 620 C C . LYS A 1 78 ? 71.892 57.851 1.637 1.00 14.38 78 LYS A C 1
ATOM 621 O O . LYS A 1 78 ? 71.138 58.070 0.689 1.00 14.51 78 LYS A O 1
ATOM 627 N N . ARG A 1 79 ? 72.945 57.043 1.533 1.00 11.12 79 ARG A N 1
ATOM 628 C CA . ARG A 1 79 ? 73.239 56.386 0.262 1.00 12.43 79 ARG A CA 1
ATOM 629 C C . ARG A 1 79 ? 72.090 55.496 -0.201 1.00 12.83 79 ARG A C 1
ATOM 630 O O . ARG A 1 79 ? 71.860 55.348 -1.401 1.00 13.28 79 ARG A O 1
ATOM 638 N N . TYR A 1 80 ? 71.375 54.897 0.746 1.00 12.58 80 TYR A N 1
ATOM 639 C CA . TYR A 1 80 ? 70.251 54.028 0.411 1.00 13.15 80 TYR A CA 1
ATOM 640 C C . TYR A 1 80 ? 68.902 54.744 0.462 1.00 15.18 80 TYR A C 1
ATOM 641 O O . TYR A 1 80 ? 67.853 54.103 0.568 1.00 15.98 80 TYR A O 1
ATOM 650 N N . ASN A 1 81 ? 68.934 56.070 0.389 1.00 16.07 81 ASN A N 1
ATOM 651 C CA . ASN A 1 81 ? 67.717 56.881 0.406 1.00 18.96 81 ASN A CA 1
ATOM 652 C C . ASN A 1 81 ? 66.749 56.520 1.529 1.00 17.77 81 ASN A C 1
ATOM 653 O O . ASN A 1 81 ? 65.543 56.391 1.302 1.00 16.72 81 ASN A O 1
ATOM 658 N N . SER A 1 82 ? 67.283 56.354 2.733 1.00 17.12 82 SER A N 1
ATOM 659 C CA . SER A 1 82 ? 66.477 56.034 3.904 1.00 17.52 82 SER A CA 1
ATOM 660 C C . SER A 1 82 ? 65.630 54.770 3.793 1.00 17.21 82 SER A C 1
ATOM 661 O O . SER A 1 82 ? 64.504 54.731 4.290 1.00 17.70 82 SER A O 1
ATOM 664 N N . THR A 1 83 ? 66.157 53.736 3.145 1.00 16.83 83 THR A N 1
ATOM 665 C CA . THR A 1 83 ? 65.411 52.488 3.033 1.00 16.28 83 THR A CA 1
ATOM 666 C C . THR A 1 83 ? 65.475 51.810 4.397 1.00 15.62 83 THR A C 1
ATOM 667 O O . THR A 1 83 ? 66.550 51.435 4.863 1.00 14.11 83 THR A O 1
ATOM 671 N N . ALA A 1 84 ? 64.318 51.662 5.034 1.00 14.63 84 ALA A N 1
ATOM 672 C CA . ALA A 1 84 ? 64.242 51.055 6.356 1.00 13.81 84 ALA A CA 1
ATOM 673 C C . ALA A 1 84 ? 64.387 49.542 6.344 1.00 12.73 84 ALA A C 1
ATOM 674 O O . ALA A 1 84 ? 64.190 48.888 5.319 1.00 12.22 84 ALA A O 1
ATOM 676 N N . ALA A 1 85 ? 64.733 48.989 7.499 1.00 13.01 85 ALA A N 1
ATOM 677 C CA . ALA A 1 85 ? 64.889 47.550 7.623 1.00 13.14 85 ALA A CA 1
ATOM 678 C C . ALA A 1 85 ? 63.524 46.896 7.476 1.00 14.10 85 ALA A C 1
ATOM 679 O O . ALA A 1 85 ? 62.504 47.475 7.839 1.00 14.74 85 ALA A O 1
ATOM 681 N N . THR A 1 86 ? 63.515 45.690 6.930 1.00 14.51 86 THR A N 1
ATOM 682 C CA . THR A 1 86 ? 62.285 44.935 6.761 1.00 16.51 86 THR A CA 1
ATOM 683 C C . THR A 1 86 ? 62.116 44.054 7.995 1.00 16.77 86 THR A C 1
ATOM 684 O O . THR A 1 86 ? 63.054 43.370 8.402 1.00 15.67 86 THR A O 1
ATOM 688 N N . ASN A 1 87 ? 60.931 44.084 8.599 1.00 15.88 87 ASN A N 1
ATOM 689 C CA . ASN A 1 87 ? 60.670 43.259 9.772 1.00 16.60 87 ASN A CA 1
ATOM 690 C C . ASN A 1 87 ? 60.339 41.856 9.297 1.00 17.36 87 ASN A C 1
ATOM 691 O O . ASN A 1 87 ? 59.299 41.634 8.676 1.00 18.97 87 ASN A O 1
ATOM 696 N N . GLU A 1 88 ? 61.230 40.912 9.577 1.00 15.88 88 GLU A N 1
ATOM 697 C CA . GLU A 1 88 ? 61.014 39.533 9.170 1.00 15.18 88 GLU A CA 1
ATOM 698 C C . GLU A 1 88 ? 60.222 38.806 10.248 1.00 14.75 88 GLU A C 1
ATOM 699 O O . GLU A 1 88 ? 60.124 39.274 11.382 1.00 13.21 88 GLU A O 1
ATOM 705 N N . VAL A 1 89 ? 59.661 37.659 9.889 1.00 13.90 89 VAL A N 1
ATOM 706 C CA . VAL A 1 89 ? 58.894 36.866 10.837 1.00 14.43 89 VAL A CA 1
ATOM 707 C C . VAL A 1 89 ? 59.834 35.900 11.562 1.00 12.95 89 VAL A C 1
ATOM 708 O O . VAL A 1 89 ? 60.460 35.044 10.943 1.00 12.49 89 VAL A O 1
ATOM 712 N N . PRO A 1 90 ? 59.956 36.039 12.887 1.00 12.44 90 PRO A N 1
ATOM 713 C CA . PRO A 1 90 ? 60.839 35.143 13.637 1.00 11.83 90 PRO A CA 1
ATOM 714 C C . PRO A 1 90 ? 60.213 33.762 13.821 1.00 13.14 90 PRO A C 1
ATOM 715 O O . PRO A 1 90 ? 58.990 33.613 13.761 1.00 13.04 90 PRO A O 1
ATOM 719 N N . GLU A 1 91 ? 61.059 32.759 14.032 1.00 11.54 91 GLU A N 1
ATOM 720 C CA . GLU A 1 91 ? 60.605 31.388 14.230 1.00 14.34 91 GLU A CA 1
ATOM 721 C C . GLU A 1 91 ? 60.999 30.992 15.648 1.00 12.86 91 GLU A C 1
ATOM 722 O O . GLU A 1 91 ? 62.154 31.148 16.040 1.00 14.00 91 GLU A O 1
ATOM 728 N N . VAL A 1 92 ? 60.039 30.483 16.414 1.00 12.00 92 VAL A N 1
ATOM 729 C CA . VAL A 1 92 ? 60.287 30.125 17.808 1.00 10.55 92 VAL A CA 1
ATOM 730 C C . VAL A 1 92 ? 60.114 28.643 18.134 1.00 11.72 92 VAL A C 1
ATOM 731 O O . VAL A 1 92 ? 59.148 28.010 17.708 1.00 11.77 92 VAL A O 1
ATOM 735 N N . THR A 1 93 ? 61.058 28.101 18.897 1.00 10.58 93 THR A N 1
ATOM 736 C CA . THR A 1 93 ? 61.005 26.704 19.318 1.00 13.23 93 THR A CA 1
ATOM 737 C C . THR A 1 93 ? 61.438 26.642 20.779 1.00 12.66 93 THR A C 1
ATOM 738 O O . THR A 1 93 ? 62.354 27.355 21.192 1.00 13.88 93 THR A O 1
ATOM 742 N N . VAL A 1 94 ? 60.766 25.811 21.568 1.00 11.26 94 VAL A N 1
ATOM 743 C CA . VAL A 1 94 ? 61.106 25.671 22.980 1.00 11.21 94 VAL A CA 1
ATOM 744 C C . VAL A 1 94 ? 61.391 24.205 23.272 1.00 12.47 94 VAL A C 1
ATOM 745 O O . VAL A 1 94 ? 60.638 23.324 22.856 1.00 12.48 94 VAL A O 1
ATOM 749 N N . PHE A 1 95 ? 62.479 23.951 23.990 1.00 12.12 95 PHE A N 1
ATOM 750 C CA . PHE A 1 95 ? 62.873 22.590 24.325 1.00 13.10 95 PHE A CA 1
ATOM 751 C C . PHE A 1 95 ? 63.785 22.592 25.546 1.00 13.54 95 PHE A C 1
ATOM 752 O O . PHE A 1 95 ? 64.362 23.620 25.897 1.00 14.97 95 PHE A O 1
ATOM 760 N N . SER A 1 96 ? 63.911 21.440 26.195 1.00 13.80 96 SER A N 1
ATOM 761 C CA . SER A 1 96 ? 64.750 21.337 27.380 1.00 14.19 96 SER A CA 1
ATOM 762 C C . SER A 1 96 ? 66.198 21.028 27.012 1.00 13.09 96 SER A C 1
ATOM 763 O O . SER A 1 96 ? 66.479 20.468 25.951 1.00 12.73 96 SER A O 1
ATOM 766 N N . LYS A 1 97 ? 67.114 21.402 27.899 1.00 13.66 97 LYS A N 1
ATOM 767 C CA . LYS A 1 97 ? 68.534 21.157 27.684 1.00 13.76 97 LYS A CA 1
ATOM 768 C C . LYS A 1 97 ? 68.796 19.655 27.787 1.00 14.73 97 LYS A C 1
ATOM 769 O O . LYS A 1 97 ? 69.546 19.088 26.997 1.00 13.17 97 LYS A O 1
ATOM 775 N N . SER A 1 98 ? 68.154 19.006 28.753 1.00 16.47 98 SER A N 1
ATOM 776 C CA . SER A 1 98 ? 68.333 17.570 28.936 1.00 18.88 98 SER A CA 1
ATOM 777 C C . SER A 1 98 ? 67.029 16.890 29.343 1.00 19.79 98 SER A C 1
ATOM 778 O O . SER A 1 98 ? 66.043 17.560 29.651 1.00 18.02 98 SER A O 1
ATOM 781 N N . PRO A 1 99 ? 67.005 15.544 29.336 1.00 21.09 99 PRO A N 1
ATOM 782 C CA . PRO A 1 99 ? 65.794 14.811 29.720 1.00 21.96 99 PRO A CA 1
ATOM 783 C C . PRO A 1 99 ? 65.312 15.313 31.076 1.00 21.91 99 PRO A C 1
ATOM 784 O O . PRO A 1 99 ? 66.108 15.496 31.998 1.00 21.21 99 PRO A O 1
ATOM 788 N N . VAL A 1 100 ? 64.009 15.540 31.193 1.00 23.77 100 VAL A N 1
ATOM 789 C CA . VAL A 1 100 ? 63.436 16.057 32.426 1.00 24.62 100 VAL A CA 1
ATOM 790 C C . VAL A 1 100 ? 63.094 14.990 33.460 1.00 26.18 100 VAL A C 1
ATOM 791 O O . VAL A 1 100 ? 62.426 14.002 33.159 1.00 27.38 100 VAL A O 1
ATOM 795 N N . THR A 1 101 ? 63.566 15.207 34.683 1.00 27.32 101 THR A N 1
ATOM 796 C CA . THR A 1 101 ? 63.315 14.296 35.794 1.00 28.42 101 THR A CA 1
ATOM 797 C C . THR A 1 101 ? 62.787 15.099 36.973 1.00 27.85 101 THR A C 1
ATOM 798 O O . THR A 1 101 ? 63.391 16.094 37.374 1.00 27.13 101 THR A O 1
ATOM 802 N N . LEU A 1 102 ? 61.658 14.666 37.524 1.00 28.05 102 LEU A N 1
ATOM 803 C CA . LEU A 1 102 ? 61.054 15.350 38.659 1.00 28.67 102 LEU A CA 1
ATOM 804 C C . LEU A 1 102 ? 62.067 15.594 39.771 1.00 28.15 102 LEU A C 1
ATOM 805 O O . LEU A 1 102 ? 62.734 14.665 40.228 1.00 28.51 102 LEU A O 1
ATOM 810 N N . GLY A 1 103 ? 62.181 16.848 40.198 1.00 26.93 103 GLY A N 1
ATOM 811 C CA . GLY A 1 103 ? 63.099 17.189 41.269 1.00 27.19 103 GLY A CA 1
ATOM 812 C C . GLY A 1 103 ? 64.539 17.458 40.871 1.00 27.36 103 GLY A C 1
ATOM 813 O O . GLY A 1 103 ? 65.325 17.941 41.689 1.00 27.80 103 GLY A O 1
ATOM 814 N N . GLN A 1 104 ? 64.896 17.151 39.627 1.00 26.98 104 GLN A N 1
ATOM 815 C CA . GLN A 1 104 ? 66.260 17.375 39.157 1.00 26.18 104 GLN A CA 1
ATOM 816 C C . GLN A 1 104 ? 66.351 18.639 38.312 1.00 25.46 104 GLN A C 1
ATOM 817 O O . GLN A 1 104 ? 65.794 18.701 37.214 1.00 22.86 104 GLN A O 1
ATOM 823 N N . PRO A 1 105 ? 67.075 19.657 38.807 1.00 24.32 105 PRO A N 1
ATOM 824 C CA . PRO A 1 105 ? 67.235 20.925 38.092 1.00 23.14 105 PRO A CA 1
ATOM 825 C C . PRO A 1 105 ? 67.485 20.724 36.604 1.00 21.38 105 PRO A C 1
ATOM 826 O O . PRO A 1 105 ? 68.192 19.801 36.198 1.00 20.95 105 PRO A O 1
ATOM 830 N N . ASN A 1 106 ? 66.890 21.590 35.794 1.00 18.50 106 ASN A N 1
ATOM 831 C CA . ASN A 1 106 ? 67.038 21.504 34.351 1.00 16.26 106 ASN A CA 1
ATOM 832 C C . ASN A 1 106 ? 66.964 22.917 33.786 1.00 14.12 106 ASN A C 1
ATOM 833 O O . ASN A 1 106 ? 66.908 23.894 34.535 1.00 12.05 106 ASN A O 1
ATOM 838 N N . THR A 1 107 ? 66.950 23.023 32.465 1.00 13.95 107 THR A N 1
ATOM 839 C CA . THR A 1 107 ? 66.891 24.326 31.822 1.00 13.52 107 THR A CA 1
ATOM 840 C C . THR A 1 107 ? 66.016 24.272 30.587 1.00 12.44 107 THR A C 1
ATOM 841 O O . THR A 1 107 ? 66.137 23.354 29.784 1.00 12.59 107 THR A O 1
ATOM 845 N N . LEU A 1 108 ? 65.124 25.246 30.443 1.00 10.84 108 LEU A N 1
ATOM 846 C CA . LEU A 1 108 ? 64.286 25.305 29.255 1.00 11.33 108 LEU A CA 1
ATOM 847 C C . LEU A 1 108 ? 64.975 26.286 28.326 1.00 10.23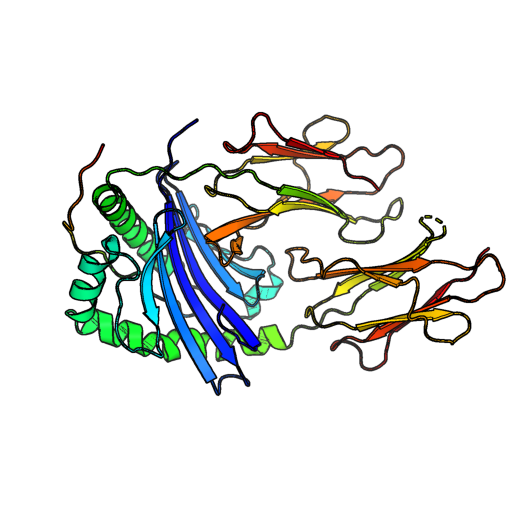 108 LEU A C 1
ATOM 848 O O . LEU A 1 108 ? 65.511 27.298 28.774 1.00 10.64 108 LEU A O 1
ATOM 853 N N . ILE A 1 109 ? 64.959 25.973 27.037 1.00 9.34 109 ILE A N 1
ATOM 854 C CA . ILE A 1 109 ? 65.607 26.793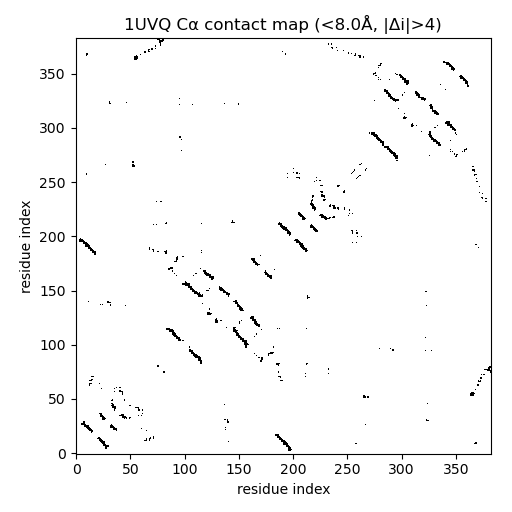 26.031 1.00 10.12 109 ILE A CA 1
ATOM 855 C C . ILE A 1 109 ? 64.596 27.292 25.008 1.00 11.29 109 ILE A C 1
ATOM 856 O O . ILE A 1 109 ? 63.828 26.509 24.448 1.00 10.45 109 ILE A O 1
ATOM 861 N N . CYS A 1 110 ? 64.595 28.602 24.782 1.00 10.15 110 CYS A N 1
ATOM 862 C CA . CYS A 1 110 ? 63.696 29.217 23.816 1.00 10.40 110 CYS A CA 1
ATOM 863 C C . CYS A 1 110 ? 64.553 29.803 22.705 1.00 11.27 110 CYS A C 1
ATOM 864 O O . CYS A 1 110 ? 65.249 30.797 22.915 1.00 12.07 110 CYS A O 1
ATOM 867 N N . LEU A 1 111 ? 64.508 29.180 21.534 1.00 9.53 111 LEU A N 1
ATOM 868 C CA . LEU A 1 111 ? 65.280 29.635 20.385 1.00 10.18 111 LEU A CA 1
ATOM 869 C C . LEU A 1 111 ? 64.423 30.496 19.472 1.00 9.22 111 LEU A C 1
ATOM 870 O O . LEU A 1 111 ? 63.371 30.059 19.003 1.00 9.54 111 LEU A O 1
ATOM 875 N N . VAL A 1 112 ? 64.874 31.723 19.236 1.00 7.42 112 VAL A N 1
ATOM 876 C CA . VAL A 1 112 ? 64.174 32.643 18.355 1.00 8.45 112 VAL A CA 1
ATOM 877 C C . VAL A 1 112 ? 65.093 32.830 17.156 1.00 9.82 112 VAL A C 1
ATOM 878 O O . VAL A 1 112 ? 66.123 33.499 17.243 1.00 9.92 112 VAL A O 1
ATOM 882 N N . ASP A 1 113 ? 64.712 32.213 16.043 1.00 10.47 113 ASP A N 1
ATOM 883 C CA . ASP A 1 113 ? 65.492 32.239 14.811 1.00 10.44 113 ASP A CA 1
ATOM 884 C C . ASP A 1 113 ? 64.911 33.227 13.797 1.00 10.77 113 ASP A C 1
ATOM 885 O O . ASP A 1 113 ? 63.780 33.694 13.950 1.00 8.89 113 ASP A O 1
ATOM 890 N N . ASN A 1 114 ? 65.691 33.530 12.763 1.00 9.51 114 ASN A N 1
ATOM 891 C CA . ASN A 1 114 ? 65.270 34.446 11.700 1.00 11.57 114 ASN A CA 1
ATOM 892 C C . ASN A 1 114 ? 64.839 35.809 12.240 1.00 11.83 114 ASN A C 1
ATOM 893 O O . ASN A 1 114 ? 63.770 36.325 11.892 1.00 10.81 114 ASN A O 1
ATOM 898 N N . ILE A 1 115 ? 65.681 36.397 13.083 1.00 9.80 115 ILE A N 1
ATOM 899 C CA . ILE A 1 115 ? 65.382 37.693 13.669 1.00 9.65 115 ILE A CA 1
ATOM 900 C C . ILE A 1 115 ? 65.949 38.860 12.874 1.00 11.34 115 ILE A C 1
ATOM 901 O O . ILE A 1 115 ? 67.140 38.893 12.557 1.00 10.35 115 ILE A O 1
ATOM 906 N N . PHE A 1 116 ? 65.083 39.812 12.549 1.00 10.37 116 PHE A N 1
ATOM 907 C CA . PHE A 1 116 ? 65.505 41.030 11.876 1.00 10.52 116 PHE A CA 1
ATOM 908 C C . PHE A 1 116 ? 64.347 42.010 11.781 1.00 10.42 116 PHE A C 1
ATOM 909 O O . PHE A 1 116 ? 63.255 41.647 11.344 1.00 11.29 116 PHE A O 1
ATOM 917 N N . PRO A 1 117 ? 64.567 43.262 12.216 1.00 10.50 117 PRO A N 1
ATOM 918 C CA . PRO A 1 117 ? 65.839 43.736 12.777 1.00 9.72 117 PRO A CA 1
ATOM 919 C C . PRO A 1 117 ? 66.141 43.105 14.138 1.00 10.46 117 PRO A C 1
ATOM 920 O O . PRO A 1 117 ? 65.283 42.444 14.728 1.00 9.45 117 PRO A O 1
ATOM 924 N N . PRO A 1 118 ? 67.373 43.284 14.642 1.00 10.06 118 PRO A N 1
ATOM 925 C CA . PRO A 1 118 ? 67.754 42.714 15.939 1.00 10.98 118 PRO A CA 1
ATOM 926 C C . PRO A 1 118 ? 67.189 43.467 17.141 1.00 10.83 118 PRO A C 1
ATOM 927 O O . PRO A 1 118 ? 67.922 44.110 17.890 1.00 12.92 118 PRO A O 1
ATOM 931 N N . VAL A 1 119 ? 65.871 43.383 17.301 1.00 11.41 119 VAL A N 1
ATOM 932 C CA . VAL A 1 119 ? 65.151 44.015 18.406 1.00 10.97 119 VAL A CA 1
ATOM 933 C C . VAL A 1 119 ? 64.077 43.002 18.768 1.00 11.26 119 VAL A C 1
ATOM 934 O O . VAL A 1 119 ? 63.251 42.653 17.929 1.00 11.17 119 VAL A O 1
ATOM 938 N N . VAL A 1 120 ? 64.092 42.519 20.002 1.00 9.92 120 VAL A N 1
ATOM 939 C CA . VAL A 1 120 ? 63.106 41.530 20.406 1.00 11.43 120 VAL A CA 1
ATOM 940 C C . VAL A 1 120 ? 62.984 41.430 21.923 1.00 11.78 120 VAL A C 1
ATOM 941 O O . VAL A 1 120 ? 63.936 41.713 22.656 1.00 11.12 120 VAL A O 1
ATOM 945 N N . ASN A 1 121 ? 61.796 41.059 22.390 1.00 11.04 121 ASN A N 1
ATOM 946 C CA . ASN A 1 121 ? 61.572 40.866 23.818 1.00 12.83 121 ASN A CA 1
ATOM 947 C C . ASN A 1 121 ? 61.214 39.403 23.996 1.00 11.83 121 ASN A C 1
ATOM 948 O O . ASN A 1 121 ? 60.237 38.935 23.424 1.00 11.84 121 ASN A O 1
ATOM 953 N N . ILE A 1 122 ? 62.014 38.685 24.773 1.00 12.27 122 ILE A N 1
ATOM 954 C CA . ILE A 1 122 ? 61.754 37.277 25.037 1.00 12.97 122 ILE A CA 1
ATOM 955 C C . ILE A 1 122 ? 61.547 37.139 26.537 1.00 13.60 122 ILE A C 1
ATOM 956 O O . ILE A 1 122 ? 62.434 37.478 27.316 1.00 14.64 122 ILE A O 1
ATOM 961 N N . THR A 1 123 ? 60.376 36.658 26.945 1.00 13.27 123 THR A N 1
ATOM 962 C CA . THR A 1 123 ? 60.102 36.481 28.366 1.00 13.46 123 THR A CA 1
ATOM 963 C C . THR A 1 123 ? 59.561 35.083 28.624 1.00 13.17 123 THR A C 1
ATOM 964 O O . THR A 1 123 ? 59.203 34.365 27.690 1.00 12.81 123 THR A O 1
ATOM 968 N N . TRP A 1 124 ? 59.525 34.692 29.892 1.00 10.16 124 TRP A N 1
ATOM 969 C CA . TRP A 1 124 ? 59.019 33.380 30.265 1.00 11.20 124 TRP A CA 1
ATOM 970 C C . TRP A 1 124 ? 57.794 33.499 31.153 1.00 11.23 124 TRP A C 1
ATOM 971 O O . TRP A 1 124 ? 57.708 34.396 31.993 1.00 12.16 124 TRP A O 1
ATOM 982 N N . LEU A 1 125 ? 56.850 32.585 30.958 1.00 10.39 125 LEU A N 1
ATOM 983 C CA . LEU A 1 125 ? 55.629 32.555 31.748 1.00 10.05 125 LEU A CA 1
ATOM 984 C C . LEU A 1 125 ? 55.457 31.184 32.393 1.00 11.13 125 LEU A C 1
ATOM 985 O O . LEU A 1 125 ? 55.539 30.155 31.720 1.00 11.33 125 LEU A O 1
ATOM 990 N N . SER A 1 126 ? 55.242 31.175 33.703 1.00 10.55 126 SER A N 1
ATOM 991 C CA . SER A 1 126 ? 55.000 29.938 34.434 1.00 11.59 126 SER A CA 1
ATOM 992 C C . SER A 1 126 ? 53.505 29.996 34.709 1.00 12.30 126 SER A C 1
ATOM 993 O O . SER A 1 126 ? 53.037 30.868 35.442 1.00 13.01 126 SER A O 1
ATOM 996 N N . ASN A 1 127 ? 52.763 29.074 34.103 1.00 12.49 127 ASN A N 1
ATOM 997 C CA . ASN A 1 127 ? 51.309 29.039 34.220 1.00 12.29 127 ASN A CA 1
ATOM 998 C C . ASN A 1 127 ? 50.718 30.434 33.998 1.00 12.71 127 ASN A C 1
ATOM 999 O O . ASN A 1 127 ? 49.914 30.931 34.797 1.00 10.86 127 ASN A O 1
ATOM 1004 N N . GLY A 1 128 ? 51.149 31.070 32.908 1.00 9.68 128 GLY A N 1
ATOM 1005 C CA . GLY A 1 128 ? 50.637 32.379 32.543 1.00 11.40 128 GLY A CA 1
ATOM 1006 C C . GLY A 1 128 ? 51.202 33.607 33.229 1.00 12.16 128 GLY A C 1
ATOM 1007 O O . GLY A 1 128 ? 50.942 34.727 32.787 1.00 12.45 128 GLY A O 1
ATOM 1008 N N . GLN A 1 129 ? 51.970 33.413 34.296 1.00 12.79 129 GLN A N 1
ATOM 1009 C CA . GLN A 1 129 ? 52.539 34.536 35.030 1.00 13.83 129 GLN A CA 1
ATOM 1010 C C . GLN A 1 129 ? 54.014 34.747 34.705 1.00 14.88 129 GLN A C 1
ATOM 1011 O O . GLN A 1 129 ? 54.786 33.794 34.599 1.00 13.94 129 GLN A O 1
ATOM 1017 N N . SER A 1 130 ? 54.393 36.009 34.557 1.00 16.52 130 SER A N 1
ATOM 1018 C CA . SER A 1 130 ? 55.767 36.378 34.252 1.00 20.11 130 SER A CA 1
ATOM 1019 C C . SER A 1 130 ? 56.751 35.840 35.288 1.00 20.90 130 SER A C 1
ATOM 1020 O O . SER A 1 130 ? 56.493 35.895 36.493 1.00 20.11 130 SER A O 1
ATOM 1023 N N . VAL A 1 131 ? 57.873 35.314 34.805 1.00 21.32 131 VAL A N 1
ATOM 1024 C CA . VAL A 1 131 ? 58.923 34.777 35.667 1.00 24.18 131 VAL A CA 1
ATOM 1025 C C . VAL A 1 131 ? 60.255 35.396 35.252 1.00 26.49 131 VAL A C 1
ATOM 1026 O O . VAL A 1 131 ? 60.621 35.359 34.075 1.00 26.62 131 VAL A O 1
ATOM 1030 N N . THR A 1 132 ? 60.977 35.962 36.215 1.00 26.86 132 THR A N 1
ATOM 1031 C CA . THR A 1 132 ? 62.263 36.593 35.929 1.00 28.98 132 THR A CA 1
ATOM 1032 C C . THR A 1 132 ? 63.443 35.871 36.573 1.00 27.84 132 THR A C 1
ATOM 1033 O O . THR A 1 132 ? 64.561 35.913 36.056 1.00 27.33 132 THR A O 1
ATOM 1037 N N . GLU A 1 133 ? 63.198 35.213 37.700 1.00 26.86 133 GLU A N 1
ATOM 1038 C CA . GLU A 1 133 ? 64.256 34.483 38.388 1.00 26.53 133 GLU A CA 1
ATOM 1039 C C . GLU A 1 133 ? 64.733 33.327 37.520 1.00 22.96 133 GLU A C 1
ATOM 1040 O O . GLU A 1 133 ? 63.922 32.599 36.951 1.00 22.12 133 GLU A O 1
ATOM 1046 N N . GLY A 1 134 ? 66.050 33.170 37.416 1.00 19.47 134 GLY A N 1
ATOM 1047 C CA . GLY A 1 134 ? 66.615 32.087 36.631 1.00 17.87 134 GLY A CA 1
ATOM 1048 C C . GLY A 1 134 ? 66.601 32.281 35.124 1.00 15.46 134 GLY A C 1
ATOM 1049 O O . GLY A 1 134 ? 66.843 31.337 34.375 1.00 14.69 134 GLY A O 1
ATOM 1050 N N . VAL A 1 135 ? 66.328 33.499 34.672 1.00 15.11 135 VAL A N 1
ATOM 1051 C CA . VAL A 1 135 ? 66.285 33.770 33.238 1.00 13.73 135 VAL A CA 1
ATOM 1052 C C . VAL A 1 135 ? 67.556 34.465 32.753 1.00 14.16 135 VAL A C 1
ATOM 1053 O O . VAL A 1 135 ? 68.068 35.367 33.407 1.00 14.06 135 VAL A O 1
ATOM 1057 N N . SER A 1 136 ? 68.064 34.026 31.607 1.00 13.68 136 SER A N 1
ATOM 1058 C CA . SER A 1 136 ? 69.255 34.625 31.010 1.00 13.38 136 SER A CA 1
ATOM 1059 C C . SER A 1 136 ? 69.152 34.438 29.499 1.00 12.48 136 SER A C 1
ATOM 1060 O O . SER A 1 136 ? 68.298 33.695 29.022 1.00 11.84 136 SER A O 1
ATOM 1063 N N . GLU A 1 137 ? 70.000 35.116 28.735 1.00 11.35 137 GLU A N 1
ATOM 1064 C CA . GLU A 1 137 ? 69.921 34.968 27.289 1.00 11.92 137 GLU A CA 1
ATOM 1065 C C . GLU A 1 137 ? 71.250 35.232 26.600 1.00 10.98 137 GLU A C 1
ATOM 1066 O O . GLU A 1 137 ? 72.179 35.772 27.204 1.00 9.85 137 GLU A O 1
ATOM 1072 N N . THR A 1 138 ? 71.339 34.821 25.341 1.00 8.23 138 THR A N 1
ATOM 1073 C CA . THR A 1 138 ? 72.547 35.021 24.550 1.00 9.39 138 THR A CA 1
ATOM 1074 C C . THR A 1 138 ? 72.478 36.408 23.930 1.00 8.98 138 THR A C 1
ATOM 1075 O O . THR A 1 138 ? 71.535 37.160 24.154 1.00 9.86 138 THR A O 1
ATOM 1079 N N . SER A 1 139 ? 73.492 36.745 23.146 1.00 9.98 139 SER A N 1
ATOM 1080 C CA . SER A 1 139 ? 73.496 38.016 22.446 1.00 9.29 139 SER A CA 1
ATOM 1081 C C . SER A 1 139 ? 72.764 37.667 21.157 1.00 8.53 139 SER A C 1
ATOM 1082 O O . SER A 1 139 ? 72.271 36.548 21.008 1.00 8.39 139 SER A O 1
ATOM 1085 N N . PHE A 1 140 ? 72.659 38.618 20.237 1.00 7.88 140 PHE A N 1
ATOM 1086 C CA . PHE A 1 140 ? 72.050 38.323 18.952 1.00 8.21 140 PHE A CA 1
ATOM 1087 C C . PHE A 1 140 ? 73.192 37.643 18.202 1.00 8.42 140 PHE A C 1
ATOM 1088 O O . PHE A 1 140 ? 74.215 38.269 17.930 1.00 8.11 140 PHE A O 1
ATOM 1096 N N . LEU A 1 141 ? 73.034 36.358 17.906 1.00 8.39 141 LEU A N 1
ATOM 1097 C CA . LEU A 1 141 ? 74.060 35.590 17.206 1.00 8.14 141 LEU A CA 1
ATOM 1098 C C . LEU A 1 141 ? 73.844 35.705 15.699 1.00 7.78 141 LEU A C 1
ATOM 1099 O O . LEU A 1 141 ? 72.715 35.632 15.221 1.00 8.09 141 LEU A O 1
ATOM 1104 N N . SER A 1 142 ? 74.934 35.879 14.958 1.00 7.90 142 SER A N 1
ATOM 1105 C CA . SER A 1 142 ? 74.864 36.060 13.508 1.00 8.22 142 SER A CA 1
ATOM 1106 C C . SER A 1 142 ? 74.565 34.830 12.654 1.00 9.30 142 SER A C 1
ATOM 1107 O O . SER A 1 142 ? 74.824 33.694 13.049 1.00 9.19 142 SER A O 1
ATOM 1110 N N . LYS A 1 143 ? 74.024 35.091 11.464 1.00 8.31 143 LYS A N 1
ATOM 1111 C CA . LYS A 1 143 ? 73.691 34.057 10.486 1.00 9.76 143 LYS A CA 1
ATOM 1112 C C . LYS A 1 143 ? 74.222 34.548 9.137 1.00 9.77 143 LYS A C 1
ATOM 1113 O O . LYS A 1 143 ? 74.326 35.757 8.913 1.00 9.31 143 LYS A O 1
ATOM 1119 N N . SER A 1 144 ? 74.550 33.626 8.239 1.00 9.26 144 SER A N 1
ATOM 1120 C CA . SER A 1 144 ? 75.102 34.015 6.946 1.00 12.51 144 SER A CA 1
ATOM 1121 C C . SER A 1 144 ? 74.166 34.847 6.075 1.00 12.70 144 SER A C 1
ATOM 1122 O O . SER A 1 144 ? 74.630 35.532 5.167 1.00 12.77 144 SER A O 1
ATOM 1125 N N . ASP A 1 145 ? 72.859 34.797 6.335 1.00 11.23 145 ASP A N 1
ATOM 1126 C CA . ASP A 1 145 ? 71.928 35.598 5.541 1.00 11.83 145 ASP A CA 1
ATOM 1127 C C . ASP A 1 145 ? 71.722 36.960 6.193 1.00 11.38 145 ASP A C 1
ATOM 1128 O O . ASP A 1 145 ? 70.837 37.732 5.813 1.00 9.59 145 ASP A O 1
ATOM 1133 N N . HIS A 1 146 ? 72.561 37.226 7.189 1.00 8.62 146 HIS A N 1
ATOM 1134 C CA . HIS A 1 146 ? 72.583 38.474 7.939 1.00 9.02 146 HIS A CA 1
ATOM 1135 C C . HIS A 1 146 ? 71.406 38.775 8.853 1.00 8.42 146 HIS A C 1
ATOM 1136 O O . HIS A 1 146 ? 71.205 39.914 9.274 1.00 8.66 146 HIS A O 1
ATOM 1143 N N . SER A 1 147 ? 70.620 37.748 9.158 1.00 8.61 147 SER A N 1
ATOM 1144 C CA . SER A 1 147 ? 69.545 37.911 10.121 1.00 7.33 147 SER A CA 1
ATOM 1145 C C . SER A 1 147 ? 70.242 37.403 11.390 1.00 7.49 147 SER A C 1
ATOM 1146 O O . SER A 1 147 ? 71.453 37.149 11.371 1.00 6.77 147 SER A O 1
ATOM 1149 N N . PHE A 1 148 ? 69.505 37.245 12.481 1.00 7.68 148 PHE A N 1
ATOM 1150 C CA . PHE A 1 148 ? 70.110 36.772 13.723 1.00 8.07 148 PHE A CA 1
ATOM 1151 C C . PHE A 1 148 ? 69.247 35.735 14.425 1.00 7.48 148 PHE A C 1
ATOM 1152 O O . PHE A 1 148 ? 68.104 35.492 14.046 1.00 8.16 148 PHE A O 1
ATOM 1160 N N . PHE A 1 149 ? 69.815 35.110 15.448 1.00 7.96 149 PHE A N 1
ATOM 1161 C CA . PHE A 1 149 ? 69.043 34.198 16.277 1.00 7.29 149 PHE A CA 1
ATOM 1162 C C . PHE A 1 149 ? 69.434 34.526 17.711 1.00 8.21 149 PHE A C 1
ATOM 1163 O O . PHE A 1 149 ? 70.531 35.035 17.972 1.00 7.77 149 PHE A O 1
ATOM 1171 N N . LYS A 1 150 ? 68.514 34.304 18.636 1.00 7.54 150 LYS A N 1
ATOM 1172 C CA . LYS A 1 150 ? 68.779 34.611 20.030 1.00 7.97 150 LYS A CA 1
ATOM 1173 C C . LYS A 1 150 ? 68.144 33.531 20.871 1.00 8.00 150 LYS A C 1
ATOM 1174 O O . LYS A 1 150 ? 67.054 33.061 20.562 1.00 9.12 150 LYS A O 1
ATOM 1180 N N . ILE A 1 151 ? 68.828 33.135 21.933 1.00 7.03 151 ILE A N 1
ATOM 1181 C CA . ILE A 1 151 ? 68.306 32.087 22.790 1.00 9.21 151 ILE A CA 1
ATOM 1182 C C . ILE A 1 151 ? 68.137 32.570 24.220 1.00 9.61 151 ILE A C 1
ATOM 1183 O O . ILE A 1 151 ? 69.007 33.256 24.763 1.00 11.12 151 ILE A O 1
ATOM 1188 N N . SER A 1 152 ? 66.999 32.231 24.818 1.00 9.18 152 SER A N 1
ATOM 1189 C CA . SER A 1 152 ? 66.720 32.597 26.200 1.00 8.58 152 SER A CA 1
ATOM 1190 C C . SER A 1 152 ? 66.684 31.310 27.013 1.00 9.46 152 SER A C 1
ATOM 1191 O O . SER A 1 152 ? 66.255 30.271 26.512 1.00 9.04 152 SER A O 1
ATOM 1194 N N . TYR A 1 153 ? 67.143 31.380 28.259 1.00 8.97 153 TYR A N 1
ATOM 1195 C CA . TYR A 1 153 ? 67.179 30.212 29.132 1.00 10.74 153 TYR A CA 1
ATOM 1196 C C . TYR A 1 153 ? 66.373 30.417 30.404 1.00 10.88 153 TYR A C 1
ATOM 1197 O O . TYR A 1 153 ? 66.306 31.527 30.938 1.00 12.21 153 TYR A O 1
ATOM 1206 N N . LEU A 1 154 ? 65.772 29.332 30.884 1.00 10.97 154 LEU A N 1
ATOM 1207 C CA . LEU A 1 154 ? 65.004 29.354 32.121 1.00 10.82 154 LEU A CA 1
ATOM 1208 C C . LEU A 1 154 ? 65.406 28.144 32.948 1.00 11.32 154 LEU A C 1
ATOM 1209 O O . LEU A 1 154 ? 65.130 27.005 32.569 1.00 11.11 154 LEU A O 1
ATOM 1214 N N . THR A 1 155 ? 66.084 28.384 34.063 1.00 12.70 155 THR A N 1
ATOM 1215 C CA . THR A 1 155 ? 66.476 27.285 34.931 1.00 14.80 155 THR A CA 1
ATOM 1216 C C . THR A 1 155 ? 65.249 27.000 35.784 1.00 15.20 155 THR A C 1
ATOM 1217 O O . THR A 1 155 ? 64.553 27.922 36.201 1.00 15.24 155 THR A O 1
ATOM 1221 N N . PHE A 1 156 ? 64.967 25.727 36.029 1.00 15.97 156 PHE A N 1
ATOM 1222 C CA . PHE A 1 156 ? 63.798 25.384 36.823 1.00 17.51 156 PHE A CA 1
ATOM 1223 C C . PHE A 1 156 ? 63.910 24.018 37.476 1.00 18.27 156 PHE A C 1
ATOM 1224 O O . PHE A 1 156 ? 64.726 23.183 37.083 1.00 17.88 156 PHE A O 1
ATOM 1232 N N . LEU A 1 157 ? 63.068 23.803 38.479 1.00 19.65 157 LEU A N 1
ATOM 1233 C CA . LEU A 1 157 ? 63.020 22.536 39.189 1.00 20.89 157 LEU A CA 1
ATOM 1234 C C . LEU A 1 157 ? 61.776 21.817 38.673 1.00 21.17 157 LEU A C 1
ATOM 1235 O O . LEU A 1 157 ? 60.654 22.222 38.974 1.00 20.60 157 LEU A O 1
ATOM 1240 N N . PRO A 1 158 ? 61.958 20.756 37.869 1.00 21.09 158 PRO A N 1
ATOM 1241 C CA . PRO A 1 158 ? 60.825 20.004 37.323 1.00 22.16 158 PRO A CA 1
ATOM 1242 C C . PRO A 1 158 ? 59.857 19.607 38.430 1.00 23.61 158 PRO A C 1
ATOM 1243 O O . PRO A 1 158 ? 60.256 19.014 39.433 1.00 22.15 158 PRO A O 1
ATOM 1247 N N . SER A 1 159 ? 58.586 19.943 38.244 1.00 23.01 159 SER A N 1
ATOM 1248 C CA . SER A 1 159 ? 57.570 19.631 39.235 1.00 23.30 159 SER A CA 1
ATOM 1249 C C . SER A 1 159 ? 56.284 19.198 38.555 1.00 23.10 159 SER A C 1
ATOM 1250 O O . SER A 1 159 ? 56.055 19.496 37.383 1.00 21.28 159 SER A O 1
ATOM 1253 N N . ALA A 1 160 ? 55.445 18.481 39.291 1.00 23.33 160 ALA A N 1
ATOM 1254 C CA . ALA A 1 160 ? 54.177 18.047 38.739 1.00 22.06 160 ALA A CA 1
ATOM 1255 C C . ALA A 1 160 ? 53.359 19.310 38.490 1.00 21.05 160 ALA A C 1
ATOM 1256 O O . ALA A 1 160 ? 53.516 20.312 39.192 1.00 21.10 160 ALA A O 1
ATOM 1258 N N . ASP A 1 161 ? 52.505 19.262 37.478 1.00 20.66 161 ASP A N 1
ATOM 1259 C CA . ASP A 1 161 ? 51.644 20.385 37.137 1.00 20.12 161 ASP A CA 1
ATOM 1260 C C . ASP A 1 161 ? 52.355 21.640 36.637 1.00 19.28 161 ASP A C 1
ATOM 1261 O O . ASP A 1 161 ? 51.733 22.697 36.527 1.00 18.73 161 ASP A O 1
ATOM 1266 N N . GLU A 1 162 ? 53.646 21.532 36.332 1.00 17.28 162 GLU A N 1
ATOM 1267 C CA . GLU A 1 162 ? 54.387 22.683 35.823 1.00 16.20 162 GLU A CA 1
ATOM 1268 C C . GLU A 1 162 ? 53.835 23.052 34.445 1.00 15.87 162 GLU A C 1
ATOM 1269 O O . GLU A 1 162 ? 53.428 22.180 33.671 1.00 15.94 162 GLU A O 1
ATOM 1275 N N . ILE A 1 163 ? 53.824 24.348 34.149 1.00 12.82 163 ILE A N 1
ATOM 1276 C CA . ILE A 1 163 ? 53.319 24.865 32.878 1.00 11.79 163 ILE A CA 1
ATOM 1277 C C . ILE A 1 163 ? 54.236 26.002 32.433 1.00 9.63 163 ILE A C 1
ATOM 1278 O O . ILE A 1 163 ? 54.362 26.996 33.144 1.00 10.10 163 ILE A O 1
ATOM 1283 N N . TYR A 1 164 ? 54.872 25.867 31.271 1.00 8.66 164 TYR A N 1
ATOM 1284 C CA . TYR A 1 164 ? 55.759 26.922 30.785 1.00 9.00 164 TYR A CA 1
ATOM 1285 C C . TYR A 1 164 ? 55.524 27.355 29.344 1.00 8.40 164 TYR A C 1
ATOM 1286 O O . TYR A 1 164 ? 55.207 26.539 28.474 1.00 9.09 164 TYR A O 1
ATOM 1295 N N . ASP A 1 165 ? 55.701 28.653 29.115 1.00 8.39 165 ASP A N 1
ATOM 1296 C CA . ASP A 1 165 ? 55.566 29.262 27.798 1.00 7.92 165 ASP A CA 1
ATOM 1297 C C . ASP A 1 165 ? 56.678 30.281 27.607 1.00 9.06 165 ASP A C 1
ATOM 1298 O O . ASP A 1 165 ? 57.105 30.927 28.560 1.00 10.73 165 ASP A O 1
ATOM 1303 N N . CYS A 1 166 ? 57.147 30.406 26.372 1.00 9.94 166 CYS A N 1
ATOM 1304 C CA . CYS A 1 166 ? 58.149 31.403 26.030 1.00 10.87 166 CYS A CA 1
ATOM 1305 C C . CYS A 1 166 ? 57.333 32.426 25.250 1.00 10.87 166 CYS A C 1
ATOM 1306 O O . CYS A 1 166 ? 56.630 32.054 24.315 1.00 11.64 166 CYS A O 1
ATOM 1309 N N . LYS A 1 167 ? 57.409 33.697 25.634 1.00 10.32 167 LYS A N 1
ATOM 1310 C CA . LYS A 1 167 ? 56.659 34.744 24.943 1.00 10.17 167 LYS A CA 1
ATOM 1311 C C . LYS A 1 167 ? 57.620 35.611 24.145 1.00 9.50 167 LYS A C 1
ATOM 1312 O O . LYS A 1 167 ? 58.586 36.135 24.696 1.00 10.45 167 LYS A O 1
ATOM 1318 N N . VAL A 1 168 ? 57.350 35.764 22.852 1.00 9.40 168 VAL A N 1
ATOM 1319 C CA . VAL A 1 168 ? 58.215 36.553 21.979 1.00 9.60 168 VAL A CA 1
ATOM 1320 C C . VAL A 1 168 ? 57.521 37.742 21.323 1.00 10.08 168 VAL A C 1
ATOM 1321 O O . VAL A 1 168 ? 56.505 37.584 20.643 1.00 12.04 168 VAL A O 1
ATOM 1325 N N . GLU A 1 169 ? 58.088 38.929 21.524 1.00 11.57 169 GLU A N 1
ATOM 1326 C CA . GLU A 1 169 ? 57.555 40.157 20.941 1.00 12.65 169 GLU A CA 1
ATOM 1327 C C . GLU A 1 169 ? 58.530 40.646 19.874 1.00 12.19 169 GLU A C 1
ATOM 1328 O O . GLU A 1 169 ? 59.716 40.810 20.148 1.00 10.91 169 GLU A O 1
ATOM 1334 N N . HIS A 1 170 ? 58.028 40.870 18.661 1.00 12.24 170 HIS A N 1
ATOM 1335 C CA . HIS A 1 170 ? 58.859 41.345 17.553 1.00 12.88 170 HIS A CA 1
ATOM 1336 C C . HIS A 1 170 ? 57.958 42.057 16.549 1.00 13.54 170 HIS A C 1
ATOM 1337 O O . HIS A 1 170 ? 56.822 41.638 16.327 1.00 13.07 170 HIS A O 1
ATOM 1344 N N . TRP A 1 171 ? 58.466 43.127 15.944 1.00 14.01 171 TRP A N 1
ATOM 1345 C CA . TRP A 1 171 ? 57.680 43.899 14.985 1.00 13.98 171 TRP A CA 1
ATOM 1346 C C . TRP A 1 171 ? 57.255 43.106 13.756 1.00 15.32 171 TRP A C 1
ATOM 1347 O O . TRP A 1 171 ? 56.333 43.506 13.043 1.00 14.85 171 TRP A O 1
ATOM 1358 N N . GLY A 1 172 ? 57.920 41.980 13.514 1.00 14.39 172 GLY A N 1
ATOM 1359 C CA . GLY A 1 172 ? 57.578 41.155 12.370 1.00 15.41 172 GLY A CA 1
ATOM 1360 C C . GLY A 1 172 ? 56.373 40.264 12.626 1.00 16.63 172 GLY A C 1
ATOM 1361 O O . GLY A 1 172 ? 55.864 39.626 11.710 1.00 16.57 172 GLY A O 1
ATOM 1362 N N . LEU A 1 173 ? 55.919 40.217 13.875 1.00 17.63 173 LEU A N 1
ATOM 1363 C CA . LEU A 1 173 ? 54.765 39.398 14.245 1.00 19.49 173 LEU A CA 1
ATOM 1364 C C . LEU A 1 173 ? 53.503 40.250 14.355 1.00 22.28 173 LEU A C 1
ATOM 1365 O O . LEU A 1 173 ? 53.567 41.418 14.733 1.00 22.86 173 LEU A O 1
ATOM 1370 N N . ASP A 1 174 ? 52.357 39.660 14.027 1.00 26.28 174 ASP A N 1
ATOM 1371 C CA . ASP A 1 174 ? 51.080 40.367 14.112 1.00 29.79 174 ASP A CA 1
ATOM 1372 C C . ASP A 1 174 ? 50.763 40.642 15.579 1.00 30.05 174 ASP A C 1
ATOM 1373 O O . ASP A 1 174 ? 50.219 41.690 15.929 1.00 30.99 174 ASP A O 1
ATOM 1378 N N . GLN A 1 175 ? 51.108 39.682 16.429 1.00 28.38 175 GLN A N 1
ATOM 1379 C CA . GLN A 1 175 ? 50.893 39.793 17.866 1.00 27.29 175 GLN A CA 1
ATOM 1380 C C . GLN A 1 175 ? 51.961 38.944 18.544 1.00 24.69 175 GLN A C 1
ATOM 1381 O O . GLN A 1 175 ? 52.555 38.073 17.911 1.00 24.37 175 GLN A O 1
ATOM 1387 N N . PRO A 1 176 ? 52.226 39.190 19.835 1.00 23.52 176 PRO A N 1
ATOM 1388 C CA . PRO A 1 176 ? 53.245 38.399 20.534 1.00 22.23 176 PRO A CA 1
ATOM 1389 C C . PRO A 1 176 ? 53.031 36.909 20.308 1.00 21.58 176 PRO A C 1
ATOM 1390 O O . PRO A 1 176 ? 51.896 36.436 20.261 1.00 20.96 176 PRO A O 1
ATOM 1394 N N . LEU A 1 177 ? 54.124 36.172 20.157 1.00 20.08 177 LEU A N 1
ATOM 1395 C CA . LEU A 1 177 ? 54.038 34.737 19.932 1.00 18.60 177 LEU A CA 1
ATOM 1396 C C . LEU A 1 177 ? 54.251 34.010 21.255 1.00 18.14 177 LEU A C 1
ATOM 1397 O O . LEU A 1 177 ? 55.215 34.279 21.966 1.00 17.14 177 LEU A O 1
ATOM 1402 N N . LEU A 1 178 ? 53.340 33.100 21.584 1.00 15.72 178 LEU A N 1
ATOM 1403 C CA . LEU A 1 178 ? 53.432 32.340 22.825 1.00 17.27 178 LEU A CA 1
ATOM 1404 C C . LEU A 1 178 ? 53.689 30.875 22.486 1.00 16.34 178 LEU A C 1
ATOM 1405 O O . LEU A 1 178 ? 52.826 30.205 21.925 1.00 17.96 178 LEU A O 1
ATOM 1410 N N . LYS A 1 179 ? 54.875 30.380 22.831 1.00 15.53 179 LYS A N 1
ATOM 1411 C CA . LYS A 1 179 ? 55.236 28.998 22.539 1.00 13.14 179 LYS A CA 1
ATOM 1412 C C . LYS A 1 179 ? 55.220 28.150 23.803 1.00 12.82 179 LYS A C 1
ATOM 1413 O O . LYS A 1 179 ? 56.013 28.369 24.719 1.00 10.40 179 LYS A O 1
ATOM 1419 N N . HIS A 1 180 ? 54.315 27.174 23.831 1.00 10.60 180 HIS A N 1
ATOM 1420 C CA . HIS A 1 180 ? 54.143 26.276 24.971 1.00 11.50 180 HIS A CA 1
ATOM 1421 C C . HIS A 1 180 ? 55.170 25.147 24.960 1.00 12.91 180 HIS A C 1
ATOM 1422 O O . HIS A 1 180 ? 55.393 24.507 23.935 1.00 11.36 180 HIS A O 1
ATOM 1429 N N . TRP A 1 181 ? 55.794 24.898 26.103 1.00 12.29 181 TRP A N 1
ATOM 1430 C CA . TRP A 1 181 ? 56.772 23.826 26.172 1.00 14.77 181 TRP A CA 1
ATOM 1431 C C . TRP A 1 181 ? 56.055 22.487 26.281 1.00 16.54 181 TRP A C 1
ATOM 1432 O O . TRP A 1 181 ? 55.273 22.268 27.206 1.00 16.25 181 TRP A O 1
ATOM 1443 N N . GLU A 1 182 ? 56.320 21.604 25.323 1.00 19.37 182 GLU A N 1
ATOM 1444 C CA . GLU A 1 182 ? 55.715 20.275 25.300 1.00 24.91 182 GLU A CA 1
ATOM 1445 C C . GLU A 1 182 ? 56.675 19.242 25.873 1.00 27.13 182 GLU A C 1
ATOM 1446 O O . GLU A 1 182 ? 57.515 18.702 25.157 1.00 29.03 182 GLU A O 1
ATOM 1452 N N . PRO A 1 183 ? 56.541 18.969 27.167 1.00 30.38 183 PRO A N 1
ATOM 1453 C CA . PRO A 1 183 ? 57.402 18.005 27.841 1.00 32.30 183 PRO A CA 1
ATOM 1454 C C . PRO A 1 183 ? 57.124 16.582 27.366 1.00 34.12 183 PRO A C 1
ATOM 1455 O O . PRO A 1 183 ? 56.175 16.338 26.618 1.00 35.19 183 PRO A O 1
ATOM 1457 N N . SER B 2 1 ? 54.731 50.418 13.581 1.00 32.44 3 SER B N 1
ATOM 1458 C CA . SER B 2 1 ? 55.982 49.959 14.177 1.00 31.50 3 SER B CA 1
ATOM 1459 C C . SER B 2 1 ? 57.127 50.926 13.888 1.00 29.77 3 SER B C 1
ATOM 1460 O O . SER B 2 1 ? 57.224 51.489 12.796 1.00 29.66 3 SER B O 1
ATOM 1463 N N . PRO B 2 2 ? 58.012 51.131 14.873 1.00 28.07 4 PRO B N 1
ATOM 1464 C CA . PRO B 2 2 ? 59.156 52.033 14.728 1.00 27.26 4 PRO B CA 1
ATOM 1465 C C . PRO B 2 2 ? 60.018 51.661 13.527 1.00 26.69 4 PRO B C 1
ATOM 1466 O O . PRO B 2 2 ? 60.145 50.483 13.183 1.00 26.35 4 PRO B O 1
ATOM 1470 N N . GLU B 2 3 ? 60.598 52.665 12.881 1.00 25.22 5 GLU B N 1
ATOM 1471 C CA . GLU B 2 3 ? 61.462 52.403 11.743 1.00 24.94 5 GLU B CA 1
ATOM 1472 C C . GLU B 2 3 ? 62.846 52.112 12.301 1.00 21.71 5 GLU B C 1
ATOM 1473 O O . GLU B 2 3 ? 63.215 52.609 13.367 1.00 21.45 5 GLU B O 1
ATOM 1479 N N . ASP B 2 4 ? 63.609 51.297 11.586 1.00 17.95 6 ASP B N 1
ATOM 1480 C CA . ASP B 2 4 ? 64.946 50.951 12.035 1.00 14.65 6 ASP B CA 1
ATOM 1481 C C . ASP B 2 4 ? 65.865 50.882 10.824 1.00 12.08 6 ASP B C 1
ATOM 1482 O O . ASP B 2 4 ? 65.416 50.633 9.702 1.00 10.70 6 ASP B O 1
ATOM 1487 N N . PHE B 2 5 ? 67.147 51.133 11.069 1.00 10.46 7 PHE B N 1
ATOM 1488 C CA . PHE B 2 5 ? 68.187 51.109 10.048 1.00 10.11 7 PHE B CA 1
ATOM 1489 C C . PHE B 2 5 ? 69.336 50.399 10.742 1.00 7.84 7 PHE B C 1
ATOM 1490 O O . PHE B 2 5 ? 69.733 50.786 11.840 1.00 8.94 7 PHE B O 1
ATOM 1498 N N . VAL B 2 6 ? 69.873 49.369 10.098 1.00 8.72 8 VAL B N 1
ATOM 1499 C CA . VAL B 2 6 ? 70.925 48.563 10.704 1.00 7.22 8 VAL B CA 1
ATOM 1500 C C . VAL B 2 6 ? 72.240 48.503 9.936 1.00 8.04 8 VAL B C 1
ATOM 1501 O O . VAL B 2 6 ? 72.254 48.440 8.706 1.00 7.34 8 VAL B O 1
ATOM 1505 N N . PHE B 2 7 ? 73.343 48.536 10.679 1.00 6.76 9 PHE B N 1
ATOM 1506 C CA . PHE B 2 7 ? 74.672 48.416 10.095 1.00 6.21 9 PHE B CA 1
ATOM 1507 C C . PHE B 2 7 ? 75.328 47.210 10.747 1.00 7.54 9 PHE B C 1
ATOM 1508 O O . PHE B 2 7 ? 75.249 47.034 11.966 1.00 6.34 9 PHE B O 1
ATOM 1516 N N . GLN B 2 8 ? 75.964 46.376 9.938 1.00 5.60 10 GLN B N 1
ATOM 1517 C CA . GLN B 2 8 ? 76.659 45.213 10.466 1.00 7.23 10 GLN B CA 1
ATOM 1518 C C . GLN B 2 8 ? 78.034 45.152 9.830 1.00 6.43 10 GLN B C 1
ATOM 1519 O O . GLN B 2 8 ? 78.178 45.367 8.625 1.00 6.60 10 GLN B O 1
ATOM 1525 N N . PHE B 2 9 ? 79.047 44.897 10.646 1.00 5.69 11 PHE B N 1
ATOM 1526 C CA . PHE B 2 9 ? 80.395 44.720 10.129 1.00 4.77 11 PHE B CA 1
ATOM 1527 C C . PHE B 2 9 ? 80.814 43.383 10.695 1.00 5.16 11 PHE B C 1
ATOM 1528 O O . PHE B 2 9 ? 80.765 43.181 11.910 1.00 6.98 11 PHE B O 1
ATOM 1536 N N . LYS B 2 10 ? 81.221 42.473 9.824 1.00 5.37 12 LYS B N 1
ATOM 1537 C CA . LYS B 2 10 ? 81.640 41.152 10.259 1.00 6.51 12 LYS B CA 1
ATOM 1538 C C . LYS B 2 10 ? 83.065 40.878 9.793 1.00 6.76 12 LYS B C 1
ATOM 1539 O O . LYS B 2 10 ? 83.331 40.842 8.593 1.00 6.28 12 LYS B O 1
ATOM 1545 N N . GLY B 2 11 ? 83.976 40.700 10.746 1.00 6.18 13 GLY B N 1
ATOM 1546 C CA . GLY B 2 11 ? 85.357 40.396 10.412 1.00 7.18 13 GLY B CA 1
ATOM 1547 C C . GLY B 2 11 ? 85.446 38.888 10.517 1.00 8.47 13 GLY B C 1
ATOM 1548 O O . GLY B 2 11 ? 85.680 38.344 11.596 1.00 9.50 13 GLY B O 1
ATOM 1549 N N . MET B 2 12 ? 85.251 38.209 9.394 1.00 8.26 14 MET B N 1
ATOM 1550 C CA . MET B 2 12 ? 85.235 36.759 9.396 1.00 7.78 14 MET B CA 1
ATOM 1551 C C . MET B 2 12 ? 86.511 36.052 8.974 1.00 9.67 14 MET B C 1
ATOM 1552 O O . MET B 2 12 ? 87.150 36.405 7.981 1.00 9.19 14 MET B O 1
ATOM 1557 N N . CYS B 2 13 ? 86.865 35.042 9.762 1.00 8.28 15 CYS B N 1
ATOM 1558 C CA . CYS B 2 13 ? 88.058 34.245 9.534 1.00 9.71 15 CYS B CA 1
ATOM 1559 C C . CYS B 2 13 ? 87.665 32.809 9.233 1.00 9.97 15 CYS B C 1
ATOM 1560 O O . CYS B 2 13 ? 86.950 32.175 10.018 1.00 10.02 15 CYS B O 1
ATOM 1563 N N . TYR B 2 14 ? 88.130 32.303 8.096 1.00 9.43 16 TYR B N 1
ATOM 1564 C CA . TYR B 2 14 ? 87.838 30.936 7.686 1.00 8.83 16 TYR B CA 1
ATOM 1565 C C . TYR B 2 14 ? 89.135 30.140 7.752 1.00 9.02 16 TYR B C 1
ATOM 1566 O O . TYR B 2 14 ? 90.156 30.562 7.204 1.00 8.74 16 TYR B O 1
ATOM 1575 N N . PHE B 2 15 ? 89.085 28.991 8.422 1.00 7.48 17 PHE B N 1
ATOM 1576 C CA . PHE B 2 15 ? 90.261 28.142 8.604 1.00 8.42 17 PHE B CA 1
ATOM 1577 C C . PHE B 2 15 ? 90.068 26.743 8.041 1.00 7.88 17 PHE B C 1
ATOM 1578 O O . PHE B 2 15 ? 89.012 26.137 8.210 1.00 8.04 17 PHE B O 1
ATOM 1586 N N . THR B 2 16 ? 91.103 26.232 7.384 1.00 9.69 18 THR B N 1
ATOM 1587 C CA . THR B 2 16 ? 91.081 24.882 6.838 1.00 11.56 18 THR B CA 1
ATOM 1588 C C . THR B 2 16 ? 92.475 24.292 7.007 1.00 12.41 18 THR B C 1
ATOM 1589 O O . THR B 2 16 ? 93.479 24.965 6.756 1.00 13.32 18 THR B O 1
ATOM 1593 N N . ASN B 2 17 ? 92.525 23.042 7.459 1.00 12.93 19 ASN B N 1
ATOM 1594 C CA . ASN B 2 17 ? 93.786 22.343 7.686 1.00 13.60 19 ASN B CA 1
ATOM 1595 C C . ASN B 2 17 ? 94.622 23.124 8.700 1.00 13.66 19 ASN B C 1
ATOM 1596 O O . ASN B 2 17 ? 95.727 23.573 8.400 1.00 13.45 19 ASN B O 1
ATOM 1601 N N . GLY B 2 18 ? 94.088 23.269 9.911 1.00 13.51 20 GLY B N 1
ATOM 1602 C CA . GLY B 2 18 ? 94.786 24.027 10.935 1.00 14.26 20 GLY B CA 1
ATOM 1603 C C . GLY B 2 18 ? 94.784 25.473 10.481 1.00 12.90 20 GLY B C 1
ATOM 1604 O O . GLY B 2 18 ? 93.716 26.044 10.257 1.00 12.08 20 GLY B O 1
ATOM 1605 N N . THR B 2 19 ? 95.967 26.069 10.345 1.00 12.78 21 THR B N 1
ATOM 1606 C CA . THR B 2 19 ? 96.073 27.447 9.868 1.00 13.53 21 THR B CA 1
ATOM 1607 C C . THR B 2 19 ? 96.851 27.479 8.556 1.00 14.27 21 THR B C 1
ATOM 1608 O O . THR B 2 19 ? 97.391 28.516 8.165 1.00 13.58 21 THR B O 1
ATOM 1612 N N . GLU B 2 20 ? 96.910 26.337 7.881 1.00 14.35 22 GLU B N 1
ATOM 1613 C CA . GLU B 2 20 ? 97.626 26.245 6.613 1.00 15.59 22 GLU B CA 1
ATOM 1614 C C . GLU B 2 20 ? 96.904 27.085 5.565 1.00 14.65 22 GLU B C 1
ATOM 1615 O O . GLU B 2 20 ? 97.530 27.788 4.773 1.00 13.25 22 GLU B O 1
ATOM 1621 N N . ARG B 2 21 ? 95.578 27.011 5.568 1.00 13.00 23 ARG B N 1
ATOM 1622 C CA . ARG B 2 21 ? 94.775 27.791 4.635 1.00 12.66 23 ARG B CA 1
ATOM 1623 C C . ARG B 2 21 ? 93.824 28.645 5.451 1.00 10.45 23 ARG B C 1
ATOM 1624 O O . ARG B 2 21 ? 92.942 28.126 6.134 1.00 8.93 23 ARG B O 1
ATOM 1632 N N . VAL B 2 22 ? 94.025 29.957 5.390 1.00 10.54 24 VAL B N 1
ATOM 1633 C CA . VAL B 2 22 ? 93.201 30.900 6.139 1.00 9.14 24 VAL B CA 1
ATOM 1634 C C . VAL B 2 22 ? 92.741 32.020 5.219 1.00 9.03 24 VAL B C 1
ATOM 1635 O O . VAL B 2 22 ? 93.489 32.486 4.358 1.00 8.82 24 VAL B O 1
ATOM 1639 N N . ARG B 2 23 ? 91.505 32.455 5.410 1.00 8.45 25 ARG B N 1
ATOM 1640 C CA . ARG B 2 23 ? 90.947 33.505 4.583 1.00 9.23 25 ARG B CA 1
ATOM 1641 C C . ARG B 2 23 ? 90.153 34.475 5.442 1.00 9.47 25 ARG B C 1
ATOM 1642 O O . ARG B 2 23 ? 89.334 34.070 6.272 1.00 8.95 25 ARG B O 1
ATOM 1650 N N . LEU B 2 24 ? 90.419 35.759 5.245 1.00 8.56 26 LEU B N 1
ATOM 1651 C CA . LEU B 2 24 ? 89.734 36.811 5.977 1.00 7.34 26 LEU B CA 1
ATOM 1652 C C . LEU B 2 24 ? 88.766 37.498 5.031 1.00 8.47 26 LEU B C 1
ATOM 1653 O O . LEU B 2 24 ? 89.139 37.873 3.921 1.00 7.79 26 LEU B O 1
ATOM 1658 N N . VAL B 2 25 ? 87.517 37.636 5.459 1.00 7.49 27 VAL B N 1
ATOM 1659 C CA . VAL B 2 25 ? 86.524 38.339 4.660 1.00 6.32 27 VAL B CA 1
ATOM 1660 C C . VAL B 2 25 ? 85.821 39.305 5.604 1.00 7.16 27 VAL B C 1
ATOM 1661 O O . VAL B 2 25 ? 85.116 38.875 6.519 1.00 7.11 27 VAL B O 1
ATOM 1665 N N . THR B 2 26 ? 86.034 40.604 5.416 1.00 7.34 28 THR B N 1
ATOM 1666 C CA . THR B 2 26 ? 85.355 41.576 6.259 1.00 6.31 28 THR B CA 1
ATOM 1667 C C . THR B 2 26 ? 84.164 42.040 5.432 1.00 7.79 28 THR B C 1
ATOM 1668 O O . THR B 2 26 ? 84.308 42.396 4.262 1.00 8.26 28 THR B O 1
ATOM 1672 N N . ARG B 2 27 ? 82.985 42.010 6.041 1.00 6.72 29 ARG B N 1
ATOM 1673 C CA . ARG B 2 27 ? 81.754 42.368 5.350 1.00 6.77 29 ARG B CA 1
ATOM 1674 C C . ARG B 2 27 ? 81.091 43.603 5.943 1.00 7.23 29 ARG B C 1
ATOM 1675 O O . ARG B 2 27 ? 80.930 43.698 7.159 1.00 6.48 29 ARG B O 1
ATOM 1683 N N . TYR B 2 28 ? 80.720 44.546 5.078 1.00 6.08 30 TYR B N 1
ATOM 1684 C CA . TYR B 2 28 ? 80.033 45.774 5.496 1.00 6.59 30 TYR B CA 1
ATOM 1685 C C . TYR B 2 28 ? 78.609 45.586 4.994 1.00 7.06 30 TYR B C 1
ATOM 1686 O O . TYR B 2 28 ? 78.383 45.389 3.799 1.00 7.33 30 TYR B O 1
ATOM 1695 N N . ILE B 2 29 ? 77.658 45.647 5.917 1.00 6.45 31 ILE B N 1
ATOM 1696 C CA . ILE B 2 29 ? 76.260 45.380 5.607 1.00 4.84 31 ILE B CA 1
ATOM 1697 C C . ILE B 2 29 ? 75.284 46.464 6.055 1.00 5.49 31 ILE B C 1
ATOM 1698 O O . ILE B 2 29 ? 75.382 46.970 7.173 1.00 5.57 31 ILE B O 1
ATOM 1703 N N . TYR B 2 30 ? 74.350 46.818 5.173 1.00 5.92 32 TYR B N 1
ATOM 1704 C CA . TYR B 2 30 ? 73.314 47.803 5.485 1.00 7.21 32 TYR B CA 1
ATOM 1705 C C . TYR B 2 30 ? 72.027 46.983 5.546 1.00 7.14 32 TYR B C 1
ATOM 1706 O O . TYR B 2 30 ? 71.604 46.419 4.541 1.00 7.07 32 TYR B O 1
ATOM 1715 N N . ASN B 2 31 ? 71.410 46.935 6.725 1.00 7.08 33 ASN B N 1
ATOM 1716 C CA . ASN B 2 31 ? 70.222 46.126 6.957 1.00 7.20 33 ASN B CA 1
ATOM 1717 C C . ASN B 2 31 ? 70.684 44.691 6.735 1.00 9.01 33 ASN B C 1
ATOM 1718 O O . ASN B 2 31 ? 71.433 44.173 7.562 1.00 9.70 33 ASN B O 1
ATOM 1723 N N . ARG B 2 32 ? 70.281 44.041 5.647 1.00 7.86 34 ARG B N 1
ATOM 1724 C CA . ARG B 2 32 ? 70.750 42.673 5.407 1.00 10.08 34 ARG B CA 1
ATOM 1725 C C . ARG B 2 32 ? 71.517 42.530 4.093 1.00 9.33 34 ARG B C 1
ATOM 1726 O O . ARG B 2 32 ? 71.788 41.418 3.634 1.00 9.36 34 ARG B O 1
ATOM 1734 N N . GLU B 2 33 ? 71.889 43.656 3.499 1.00 8.62 35 GLU B N 1
ATOM 1735 C CA . GLU B 2 33 ? 72.611 43.622 2.234 1.00 8.82 35 GLU B CA 1
ATOM 1736 C C . GLU B 2 33 ? 74.079 44.017 2.363 1.00 7.65 35 GLU B C 1
ATOM 1737 O O . GLU B 2 33 ? 74.397 45.136 2.758 1.00 7.88 35 GLU B O 1
ATOM 1743 N N . GLU B 2 34 ? 74.975 43.088 2.046 1.00 8.16 36 GLU B N 1
ATOM 1744 C CA . GLU B 2 34 ? 76.405 43.387 2.105 1.00 7.31 36 GLU B CA 1
ATOM 1745 C C . GLU B 2 34 ? 76.691 44.320 0.931 1.00 7.76 36 GLU B C 1
ATOM 1746 O O . GLU B 2 34 ? 76.356 43.993 -0.204 1.00 9.54 36 GLU B O 1
ATOM 1752 N N . TYR B 2 35 ? 77.299 45.475 1.199 1.00 6.53 37 TYR B N 1
ATOM 1753 C CA . TYR B 2 35 ? 77.591 46.433 0.139 1.00 7.28 37 TYR B CA 1
ATOM 1754 C C . TYR B 2 35 ? 79.075 46.631 -0.174 1.00 7.20 37 TYR B C 1
ATOM 1755 O O . TYR B 2 35 ? 79.423 47.152 -1.232 1.00 7.90 37 TYR B O 1
ATOM 1764 N N . ALA B 2 36 ? 79.952 46.229 0.742 1.00 6.99 38 ALA B N 1
ATOM 1765 C CA . ALA B 2 36 ? 81.391 46.367 0.521 1.00 6.89 38 ALA B CA 1
ATOM 1766 C C . ALA B 2 36 ? 82.084 45.215 1.233 1.00 8.18 38 ALA B C 1
ATOM 1767 O O . ALA B 2 36 ? 81.577 44.696 2.233 1.00 6.85 38 ALA B O 1
ATOM 1769 N N . ARG B 2 37 ? 83.250 44.825 0.736 1.00 7.05 39 ARG B N 1
ATOM 1770 C CA . ARG B 2 37 ? 83.940 43.689 1.321 1.00 8.19 39 ARG B CA 1
ATOM 1771 C C . ARG B 2 37 ? 85.441 43.672 1.060 1.00 9.66 39 ARG B C 1
ATOM 1772 O O . ARG B 2 37 ? 85.907 44.190 0.048 1.00 9.08 39 ARG B O 1
ATOM 1780 N N . PHE B 2 38 ? 86.196 43.113 2.001 1.00 8.13 40 PHE B N 1
ATOM 1781 C CA . PHE B 2 38 ? 87.623 42.929 1.789 1.00 7.04 40 PHE B CA 1
ATOM 1782 C C . PHE B 2 38 ? 87.815 41.421 1.911 1.00 7.84 40 PHE B C 1
ATOM 1783 O O . PHE B 2 38 ? 87.505 40.836 2.948 1.00 7.63 40 PHE B O 1
ATOM 1791 N N . ASP B 2 39 ? 88.309 40.803 0.847 1.00 6.55 41 ASP B N 1
ATOM 1792 C CA . ASP B 2 39 ? 88.549 39.362 0.808 1.00 8.06 41 ASP B CA 1
ATOM 1793 C C . ASP B 2 39 ? 90.066 39.237 0.708 1.00 7.61 41 ASP B C 1
ATOM 1794 O O . ASP B 2 39 ? 90.662 39.798 -0.209 1.00 8.80 41 ASP B O 1
ATOM 1799 N N . SER B 2 40 ? 90.695 38.523 1.641 1.00 7.17 42 SER B N 1
ATOM 1800 C CA . SER B 2 40 ? 92.149 38.382 1.602 1.00 7.85 42 SER B CA 1
ATOM 1801 C C . SER B 2 40 ? 92.620 37.630 0.358 1.00 9.00 42 SER B C 1
ATOM 1802 O O . SER B 2 40 ? 93.778 37.751 -0.040 1.00 9.39 42 SER B O 1
ATOM 1805 N N . ASP B 2 41 ? 91.732 36.857 -0.257 1.00 10.11 43 ASP B N 1
ATOM 1806 C CA . ASP B 2 41 ? 92.101 36.136 -1.471 1.00 12.40 43 ASP B CA 1
ATOM 1807 C C . ASP B 2 41 ? 92.099 37.100 -2.661 1.00 13.22 43 ASP B C 1
ATOM 1808 O O . ASP B 2 41 ? 92.641 36.786 -3.720 1.00 14.42 43 ASP B O 1
ATOM 1813 N N . VAL B 2 42 ? 91.485 38.268 -2.476 1.00 11.52 44 VAL B N 1
ATOM 1814 C CA . VAL B 2 42 ? 91.427 39.298 -3.514 1.00 11.62 44 VAL B CA 1
ATOM 1815 C C . VAL B 2 42 ? 92.516 40.344 -3.248 1.00 11.83 44 VAL B C 1
ATOM 1816 O O . VAL B 2 42 ? 93.223 40.762 -4.167 1.00 12.12 44 VAL B O 1
ATOM 1820 N N . GLY B 2 43 ? 92.651 40.771 -1.993 1.00 10.23 45 GLY B N 1
ATOM 1821 C CA . GLY B 2 43 ? 93.701 41.723 -1.656 1.00 8.97 45 GLY B CA 1
ATOM 1822 C C . GLY B 2 43 ? 93.367 43.203 -1.641 1.00 9.02 45 GLY B C 1
ATOM 1823 O O . GLY B 2 43 ? 94.206 44.023 -1.259 1.00 8.02 45 GLY B O 1
ATOM 1824 N N . VAL B 2 44 ? 92.160 43.554 -2.067 1.00 7.80 46 VAL B N 1
ATOM 1825 C CA . VAL B 2 44 ? 91.719 44.944 -2.068 1.00 8.28 46 VAL B CA 1
ATOM 1826 C C . VAL B 2 44 ? 90.229 44.963 -1.774 1.00 7.29 46 VAL B C 1
ATOM 1827 O O . VAL B 2 44 ? 89.552 43.939 -1.902 1.00 8.08 46 VAL B O 1
ATOM 1831 N N . TYR B 2 45 ? 89.723 46.121 -1.367 1.00 6.55 47 TYR B N 1
ATOM 1832 C CA . TYR B 2 45 ? 88.304 46.258 -1.086 1.00 6.91 47 TYR B CA 1
ATOM 1833 C C . TYR B 2 45 ? 87.536 46.252 -2.401 1.00 8.14 47 TYR B C 1
ATOM 1834 O O . TYR B 2 45 ? 88.021 46.762 -3.413 1.00 8.70 47 TYR B O 1
ATOM 1843 N N . ARG B 2 46 ? 86.335 45.684 -2.376 1.00 7.95 48 ARG B N 1
ATOM 1844 C CA . ARG B 2 46 ? 85.490 45.621 -3.562 1.00 8.98 48 ARG B CA 1
ATOM 1845 C C . ARG B 2 46 ? 84.077 46.048 -3.199 1.00 10.65 48 ARG B C 1
ATOM 1846 O O . ARG B 2 46 ? 83.592 45.749 -2.105 1.00 10.38 48 ARG B O 1
ATOM 1854 N N . ALA B 2 47 ? 83.416 46.751 -4.110 1.00 8.63 49 ALA B N 1
ATOM 1855 C CA . ALA B 2 47 ? 82.036 47.150 -3.865 1.00 8.90 49 ALA B CA 1
ATOM 1856 C C . ALA B 2 47 ? 81.199 45.916 -4.199 1.00 9.76 49 ALA B C 1
ATOM 1857 O O . ALA B 2 47 ? 81.399 45.300 -5.248 1.00 9.71 49 ALA B O 1
ATOM 1859 N N . VAL B 2 48 ? 80.287 45.538 -3.305 1.00 8.90 50 VAL B N 1
ATOM 1860 C CA . VAL B 2 48 ? 79.429 44.381 -3.541 1.00 8.69 50 VAL B CA 1
ATOM 1861 C C . VAL B 2 48 ? 78.142 44.866 -4.217 1.00 9.06 50 VAL B C 1
ATOM 1862 O O . VAL B 2 48 ? 77.517 44.137 -4.980 1.00 8.57 50 VAL B O 1
ATOM 1866 N N . THR B 2 49 ? 77.754 46.101 -3.917 1.00 9.97 51 THR B N 1
ATOM 1867 C CA . THR B 2 49 ? 76.585 46.727 -4.536 1.00 10.04 51 THR B CA 1
ATOM 1868 C C . THR B 2 49 ? 77.049 48.136 -4.886 1.00 10.69 51 THR B C 1
ATOM 1869 O O . THR B 2 49 ? 78.104 48.574 -4.431 1.00 9.72 51 THR B O 1
ATOM 1873 N N . PRO B 2 50 ? 76.275 48.865 -5.702 1.00 11.13 52 PRO B N 1
ATOM 1874 C CA . PRO B 2 50 ? 76.683 50.224 -6.069 1.00 10.40 52 PRO B CA 1
ATOM 1875 C C . PRO B 2 50 ? 76.938 51.148 -4.880 1.00 10.42 52 PRO B C 1
ATOM 1876 O O . PRO B 2 50 ? 77.819 52.015 -4.937 1.00 9.96 52 PRO B O 1
ATOM 1880 N N . GLN B 2 51 ? 76.175 50.958 -3.804 1.00 9.25 53 GLN B N 1
ATOM 1881 C CA . GLN B 2 51 ? 76.307 51.790 -2.612 1.00 10.40 53 GLN B CA 1
ATOM 1882 C C . GLN B 2 51 ? 77.654 51.647 -1.912 1.00 8.89 53 GLN B C 1
ATOM 1883 O O . GLN B 2 51 ? 78.010 52.468 -1.071 1.00 9.75 53 GLN B O 1
ATOM 1889 N N . GLY B 2 52 ? 78.398 50.606 -2.258 1.00 8.89 54 GLY B N 1
ATOM 1890 C CA . GLY B 2 52 ? 79.697 50.404 -1.644 1.00 8.74 54 GLY B CA 1
ATOM 1891 C C . GLY B 2 52 ? 80.854 50.953 -2.462 1.00 10.37 54 GLY B C 1
ATOM 1892 O O . GLY B 2 52 ? 81.995 50.949 -2.002 1.00 10.01 54 GLY B O 1
ATOM 1893 N N . ARG B 2 53 ? 80.575 51.441 -3.666 1.00 9.62 55 ARG B N 1
ATOM 1894 C CA . ARG B 2 53 ? 81.641 51.965 -4.516 1.00 11.24 55 ARG B CA 1
ATOM 1895 C C . ARG B 2 53 ? 82.435 53.110 -3.880 1.00 10.04 55 ARG B C 1
ATOM 1896 O O . ARG B 2 53 ? 83.662 53.126 -3.948 1.00 9.90 55 ARG B O 1
ATOM 1904 N N . PRO B 2 54 ? 81.750 54.086 -3.259 1.00 9.76 56 PRO B N 1
ATOM 1905 C CA . PRO B 2 54 ? 82.481 55.196 -2.639 1.00 11.07 56 PRO B CA 1
ATOM 1906 C C . PRO B 2 54 ? 83.523 54.733 -1.625 1.00 11.07 56 PRO B C 1
ATOM 1907 O O . PRO B 2 54 ? 84.621 55.282 -1.557 1.00 10.32 56 PRO B O 1
ATOM 1911 N N . ASP B 2 55 ? 83.168 53.720 -0.839 1.00 11.81 57 ASP B N 1
ATOM 1912 C CA . ASP B 2 55 ? 84.068 53.195 0.181 1.00 11.29 57 ASP B CA 1
ATOM 1913 C C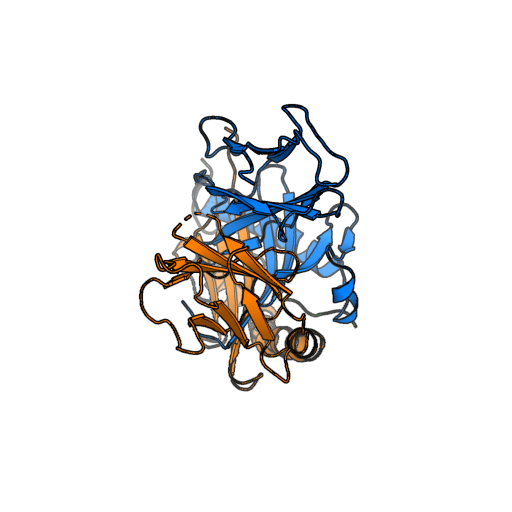 . ASP B 2 55 ? 85.205 52.367 -0.396 1.00 10.31 57 ASP B C 1
ATOM 1914 O O . ASP B 2 55 ? 86.348 52.509 0.028 1.00 11.28 57 ASP B O 1
ATOM 1919 N N . ALA B 2 56 ? 84.896 51.499 -1.354 1.00 10.64 58 ALA B N 1
ATOM 1920 C CA . ALA B 2 56 ? 85.931 50.668 -1.964 1.00 11.61 58 ALA B CA 1
ATOM 1921 C C . ALA B 2 56 ? 87.032 51.552 -2.538 1.00 12.47 58 ALA B C 1
ATOM 1922 O O . ALA B 2 56 ? 88.219 51.308 -2.315 1.00 12.68 58 ALA B O 1
ATOM 1924 N N . GLU B 2 57 ? 86.638 52.592 -3.266 1.00 11.29 59 GLU B N 1
ATOM 1925 C CA . GLU B 2 57 ? 87.617 53.492 -3.863 1.00 13.16 59 GLU B CA 1
ATOM 1926 C C . GLU B 2 57 ? 88.374 54.277 -2.791 1.00 12.39 59 GLU B C 1
ATOM 1927 O O . GLU B 2 57 ? 89.596 54.399 -2.845 1.00 13.81 59 GLU B O 1
ATOM 1933 N N . TYR B 2 58 ? 87.648 54.784 -1.801 1.00 11.06 60 TYR B N 1
ATOM 1934 C CA . TYR B 2 58 ? 88.263 55.558 -0.729 1.00 10.35 60 TYR B CA 1
ATOM 1935 C C . TYR B 2 58 ? 89.250 54.738 0.097 1.00 11.43 60 TYR B C 1
ATOM 1936 O O . TYR B 2 58 ? 90.393 55.150 0.303 1.00 12.22 60 TYR B O 1
ATOM 1945 N N . TRP B 2 59 ? 88.814 53.571 0.558 1.00 10.18 61 TRP B N 1
ATOM 1946 C CA . TRP B 2 59 ? 89.673 52.726 1.377 1.00 10.42 61 TRP B CA 1
ATOM 1947 C C . TRP B 2 59 ? 90.900 52.203 0.637 1.00 10.21 61 TRP B C 1
ATOM 1948 O O . TRP B 2 59 ? 91.991 52.138 1.212 1.00 11.54 61 TRP B O 1
ATOM 1959 N N . ASN B 2 60 ? 90.743 51.843 -0.634 1.00 10.36 62 ASN B N 1
ATOM 1960 C CA . ASN B 2 60 ? 91.888 51.355 -1.394 1.00 10.45 62 ASN B CA 1
ATOM 1961 C C . ASN B 2 60 ? 92.910 52.464 -1.643 1.00 11.85 62 ASN B C 1
ATOM 1962 O O . ASN B 2 60 ? 94.085 52.182 -1.894 1.00 13.21 62 ASN B O 1
ATOM 1967 N N . SER B 2 61 ? 92.472 53.719 -1.567 1.00 11.88 63 SER B N 1
ATOM 1968 C CA . SER B 2 61 ? 93.370 54.849 -1.803 1.00 13.44 63 SER B CA 1
ATOM 1969 C C . SER B 2 61 ? 94.123 55.259 -0.543 1.00 15.02 63 SER B C 1
ATOM 1970 O O . SER B 2 61 ? 95.045 56.075 -0.596 1.00 15.92 63 SER B O 1
ATOM 1973 N N . GLN B 2 62 ? 93.724 54.698 0.591 1.00 15.21 64 GLN B N 1
ATOM 1974 C CA . GLN B 2 62 ? 94.366 55.009 1.862 1.00 16.38 64 GLN B CA 1
ATOM 1975 C C . GLN B 2 62 ? 95.360 53.912 2.211 1.00 16.06 64 GLN B C 1
ATOM 1976 O O . GLN B 2 62 ? 94.970 52.818 2.613 1.00 15.83 64 GLN B O 1
ATOM 1982 N N . LYS B 2 63 ? 96.644 54.216 2.056 1.00 16.57 65 LYS B N 1
ATOM 1983 C CA . LYS B 2 63 ? 97.705 53.249 2.318 1.00 19.12 65 LYS B CA 1
ATOM 1984 C C . LYS B 2 63 ? 97.596 52.565 3.675 1.00 18.49 65 LYS B C 1
ATOM 1985 O O . LYS B 2 63 ? 97.674 51.338 3.764 1.00 17.99 65 LYS B O 1
ATOM 1991 N N . GLU B 2 64 ? 97.411 53.354 4.728 1.00 18.41 66 GLU B N 1
ATOM 1992 C CA . GLU B 2 64 ? 97.307 52.802 6.075 1.00 20.43 66 GLU B CA 1
ATOM 1993 C C . GLU B 2 64 ? 96.124 51.851 6.230 1.00 18.29 66 GLU B C 1
ATOM 1994 O O . GLU B 2 64 ? 96.234 50.813 6.883 1.00 16.85 66 GLU B O 1
ATOM 2000 N N . VAL B 2 65 ? 94.992 52.211 5.635 1.00 15.91 67 VAL B N 1
ATOM 2001 C CA . VAL B 2 65 ? 93.791 51.386 5.716 1.00 13.63 67 VAL B CA 1
ATOM 2002 C C . VAL B 2 65 ? 93.977 50.069 4.969 1.00 13.31 67 VAL B C 1
ATOM 2003 O O . VAL B 2 65 ? 93.733 48.996 5.520 1.00 13.45 67 VAL B O 1
ATOM 2007 N N . LEU B 2 66 ? 94.417 50.151 3.718 1.00 11.94 68 LEU B N 1
ATOM 2008 C CA . LEU B 2 66 ? 94.614 48.952 2.911 1.00 11.49 68 LEU B CA 1
ATOM 2009 C C . LEU B 2 66 ? 95.672 48.013 3.485 1.00 12.56 68 LEU B C 1
ATOM 2010 O O . LEU B 2 66 ? 95.444 46.808 3.591 1.00 11.86 68 LEU B O 1
ATOM 2015 N N . GLU B 2 67 ? 96.829 48.556 3.854 1.00 13.21 69 GLU B N 1
ATOM 2016 C CA . GLU B 2 67 ? 97.884 47.720 4.416 1.00 14.93 69 GLU B CA 1
ATOM 2017 C C . GLU B 2 67 ? 97.453 47.136 5.752 1.00 12.24 69 GLU B C 1
ATOM 2018 O O . GLU B 2 67 ? 97.758 45.983 6.058 1.00 11.71 69 GLU B O 1
ATOM 2024 N N . GLY B 2 68 ? 96.739 47.935 6.541 1.00 12.34 70 GLY B N 1
ATOM 2025 C CA . GLY B 2 68 ? 96.264 47.473 7.834 1.00 11.62 70 GLY B CA 1
ATOM 2026 C C . GLY B 2 68 ? 95.275 46.326 7.704 1.00 10.80 70 GLY B C 1
ATOM 2027 O O . GLY B 2 68 ? 95.316 45.364 8.476 1.00 9.34 70 GLY B O 1
ATOM 2028 N N . THR B 2 69 ? 94.379 46.420 6.728 1.00 9.47 71 THR B N 1
ATOM 2029 C CA . THR B 2 69 ? 93.393 45.364 6.520 1.00 8.61 71 THR B CA 1
ATOM 2030 C C . THR B 2 69 ? 94.066 44.106 5.980 1.00 8.24 71 THR B C 1
ATOM 2031 O O . THR B 2 69 ? 93.729 42.998 6.388 1.00 7.55 71 THR B O 1
ATOM 2035 N N . ARG B 2 70 ? 95.027 44.273 5.073 1.00 8.80 72 ARG B N 1
ATOM 2036 C CA . ARG B 2 70 ? 95.745 43.124 4.518 1.00 10.29 72 ARG B CA 1
ATOM 2037 C C . ARG B 2 70 ? 96.484 42.371 5.622 1.00 10.38 72 ARG B C 1
ATOM 2038 O O . ARG B 2 70 ? 96.611 41.146 5.579 1.00 10.82 72 ARG B O 1
ATOM 2046 N N . ALA B 2 71 ? 96.971 43.114 6.609 1.00 9.28 73 ALA B N 1
ATOM 2047 C CA . ALA B 2 71 ? 97.706 42.524 7.722 1.00 9.09 73 ALA B CA 1
ATOM 2048 C C . ALA B 2 71 ? 96.807 41.796 8.721 1.00 10.73 73 ALA B C 1
ATOM 2049 O O . ALA B 2 71 ? 97.291 40.977 9.506 1.00 10.37 73 ALA B O 1
ATOM 2051 N N . GLU B 2 72 ? 95.505 42.082 8.696 1.00 7.67 74 GLU B N 1
ATOM 2052 C CA . GLU B 2 72 ? 94.587 41.446 9.639 1.00 8.37 74 GLU B CA 1
ATOM 2053 C C . GLU B 2 72 ? 94.461 39.937 9.437 1.00 8.24 74 GLU B C 1
ATOM 2054 O O . GLU B 2 72 ? 94.090 39.217 10.365 1.00 8.02 74 GLU B O 1
ATOM 2060 N N . LEU B 2 73 ? 94.767 39.454 8.236 1.00 5.95 75 LEU B N 1
ATOM 2061 C CA . LEU B 2 73 ? 94.711 38.015 7.985 1.00 8.87 75 LEU B CA 1
ATOM 2062 C C . LEU B 2 73 ? 95.625 37.335 9.004 1.00 9.15 75 LEU B C 1
ATOM 2063 O O . LEU B 2 73 ? 95.303 36.274 9.551 1.00 8.93 75 LEU B O 1
ATOM 2068 N N . ASP B 2 74 ? 96.772 37.949 9.265 1.00 7.83 76 ASP B N 1
ATOM 2069 C CA . ASP B 2 74 ? 97.692 37.372 10.229 1.00 8.40 76 ASP B CA 1
ATOM 2070 C C . ASP B 2 74 ? 97.445 37.872 11.648 1.00 8.50 76 ASP B C 1
ATOM 2071 O O . ASP B 2 74 ? 97.250 37.078 12.565 1.00 9.88 76 ASP B O 1
ATOM 2076 N N . THR B 2 75 ? 97.436 39.191 11.820 1.00 7.87 77 THR B N 1
ATOM 2077 C CA . THR B 2 75 ? 97.272 39.781 13.143 1.00 9.06 77 THR B CA 1
ATOM 2078 C C . THR B 2 75 ? 95.963 39.467 13.851 1.00 9.62 77 THR B C 1
ATOM 2079 O O . THR B 2 75 ? 95.909 39.489 15.079 1.00 9.48 77 THR B O 1
ATOM 2083 N N . VAL B 2 76 ? 94.911 39.174 13.090 1.00 8.09 78 VAL B N 1
ATOM 2084 C CA . VAL B 2 76 ? 93.629 38.842 13.698 1.00 7.44 78 VAL B CA 1
ATOM 2085 C C . VAL B 2 76 ? 93.338 37.349 13.565 1.00 7.51 78 VAL B C 1
ATOM 2086 O O . VAL B 2 76 ? 93.319 36.620 14.554 1.00 9.63 78 VAL B O 1
ATOM 2090 N N . CYS B 2 77 ? 93.139 36.888 12.337 1.00 7.45 79 CYS B N 1
ATOM 2091 C CA . CYS B 2 77 ? 92.809 35.487 12.117 1.00 8.51 79 CYS B CA 1
ATOM 2092 C C . CYS B 2 77 ? 93.811 34.476 12.651 1.00 8.49 79 CYS B C 1
ATOM 2093 O O . CYS B 2 77 ? 93.471 33.645 13.491 1.00 8.51 79 CYS B O 1
ATOM 2096 N N . ARG B 2 78 ? 95.048 34.539 12.174 1.00 8.63 80 ARG B N 1
ATOM 2097 C CA . ARG B 2 78 ? 96.034 33.571 12.622 1.00 8.59 80 ARG B CA 1
ATOM 2098 C C . ARG B 2 78 ? 96.426 33.708 14.086 1.00 8.30 80 ARG B C 1
ATOM 2099 O O . ARG B 2 78 ? 96.634 32.704 14.768 1.00 8.90 80 ARG B O 1
ATOM 2107 N N . HIS B 2 79 ? 96.508 34.929 14.597 1.00 8.17 81 HIS B N 1
ATOM 2108 C CA . HIS B 2 79 ? 96.872 35.062 15.998 1.00 9.95 81 HIS B CA 1
ATOM 2109 C C . HIS B 2 79 ? 95.735 34.741 16.958 1.00 9.83 81 HIS B C 1
ATOM 2110 O O . HIS B 2 79 ? 95.987 34.293 18.078 1.00 10.20 81 HIS B O 1
ATOM 2117 N N . ASN B 2 80 ? 94.489 34.947 16.534 1.00 8.94 82 ASN B N 1
ATOM 2118 C CA . ASN B 2 80 ? 93.359 34.593 17.391 1.00 8.94 82 ASN B CA 1
ATOM 2119 C C . ASN B 2 80 ? 93.332 33.062 17.472 1.00 9.06 82 ASN B C 1
ATOM 2120 O O . ASN B 2 80 ? 93.006 32.482 18.508 1.00 9.47 82 ASN B O 1
ATOM 2125 N N . TYR B 2 81 ? 93.692 32.411 16.371 1.00 8.37 83 TYR B N 1
ATOM 2126 C CA . TYR B 2 81 ? 93.704 30.953 16.327 1.00 10.15 83 TYR B CA 1
ATOM 2127 C C . TYR B 2 81 ? 94.760 30.414 17.290 1.00 11.74 83 TYR B C 1
ATOM 2128 O O . TYR B 2 81 ? 94.521 29.439 18.007 1.00 10.48 83 TYR B O 1
ATOM 2137 N N . GLU B 2 82 ? 95.923 31.060 17.311 1.00 13.71 84 GLU B N 1
ATOM 2138 C CA . GLU B 2 82 ? 97.010 30.645 18.193 1.00 15.87 84 GLU B CA 1
ATOM 2139 C C . GLU B 2 82 ? 96.669 30.844 19.660 1.00 15.89 84 GLU B C 1
ATOM 2140 O O . GLU B 2 82 ? 96.848 29.945 20.477 1.00 16.88 84 GLU B O 1
ATOM 2146 N N . VAL B 2 83 ? 96.178 32.031 19.992 1.00 16.92 85 VAL B N 1
ATOM 2147 C CA . VAL B 2 83 ? 95.850 32.352 21.373 1.00 17.05 85 VAL B CA 1
ATOM 2148 C C . VAL B 2 83 ? 94.584 31.701 21.915 1.00 17.10 85 VAL B C 1
ATOM 2149 O O . VAL B 2 83 ? 94.574 31.204 23.043 1.00 18.59 85 VAL B O 1
ATOM 2153 N N . ALA B 2 84 ? 93.524 31.678 21.117 1.00 13.85 86 ALA B N 1
ATOM 2154 C CA . ALA B 2 84 ? 92.262 31.139 21.605 1.00 12.62 86 ALA B CA 1
ATOM 2155 C C . ALA B 2 84 ? 91.656 29.915 20.928 1.00 12.46 86 ALA B C 1
ATOM 2156 O O . ALA B 2 84 ? 91.236 28.980 21.602 1.00 12.56 86 ALA B O 1
ATOM 2158 N N . PHE B 2 85 ? 91.604 29.916 19.602 1.00 11.18 87 PHE B N 1
ATOM 2159 C CA . PHE B 2 85 ? 90.957 28.824 18.890 1.00 11.25 87 PHE B CA 1
ATOM 2160 C C . PHE B 2 85 ? 91.578 27.446 19.031 1.00 12.38 87 PHE B C 1
ATOM 2161 O O . PHE B 2 85 ? 90.855 26.457 19.148 1.00 11.93 87 PHE B O 1
ATOM 2169 N N . ARG B 2 86 ? 92.904 27.368 19.027 1.00 13.03 88 ARG B N 1
ATOM 2170 C CA . ARG B 2 86 ? 93.558 26.075 19.171 1.00 15.16 88 ARG B CA 1
ATOM 2171 C C . ARG B 2 86 ? 93.081 25.436 20.475 1.00 15.38 88 ARG B C 1
ATOM 2172 O O . ARG B 2 86 ? 92.793 24.238 20.526 1.00 16.42 88 ARG B O 1
ATOM 2180 N N . GLY B 2 87 ? 92.985 26.251 21.522 1.00 13.89 89 GLY B N 1
ATOM 2181 C CA . GLY B 2 87 ? 92.531 25.757 22.812 1.00 14.21 89 GLY B CA 1
ATOM 2182 C C . GLY B 2 87 ? 91.056 25.395 22.802 1.00 14.12 89 GLY B C 1
ATOM 2183 O O . GLY B 2 87 ? 90.658 24.357 23.331 1.00 14.37 89 GLY B O 1
ATOM 2184 N N . ILE B 2 88 ? 90.230 26.251 22.207 1.00 12.32 90 ILE B N 1
ATOM 2185 C CA . ILE B 2 88 ? 88.801 25.971 22.143 1.00 11.52 90 ILE B CA 1
ATOM 2186 C C . ILE B 2 88 ? 88.554 24.673 21.380 1.00 11.61 90 ILE B C 1
ATOM 2187 O O . ILE B 2 88 ? 87.655 23.902 21.723 1.00 11.02 90 ILE B O 1
ATOM 2192 N N . LEU B 2 89 ? 89.360 24.426 20.353 1.00 12.15 91 LEU B N 1
ATOM 2193 C CA . LEU B 2 89 ? 89.220 23.216 19.553 1.00 13.54 91 LEU B CA 1
ATOM 2194 C C . LEU B 2 89 ? 89.568 21.947 20.327 1.00 15.23 91 LEU B C 1
ATOM 2195 O O . LEU B 2 89 ? 89.285 20.838 19.873 1.00 15.82 91 LEU B O 1
ATOM 2200 N N . GLN B 2 90 ? 90.182 22.115 21.492 1.00 15.69 92 GLN B N 1
ATOM 2201 C CA . GLN B 2 90 ? 90.541 20.981 22.335 1.00 18.48 92 GLN B CA 1
ATOM 2202 C C . GLN B 2 90 ? 89.453 20.730 23.379 1.00 18.08 92 GLN B C 1
ATOM 2203 O O . GLN B 2 90 ? 89.519 19.761 24.137 1.00 17.47 92 GLN B O 1
ATOM 2209 N N . ARG B 2 91 ? 88.452 21.609 23.415 1.00 15.19 93 ARG B N 1
ATOM 2210 C CA . ARG B 2 91 ? 87.345 21.474 24.361 1.00 16.45 93 ARG B CA 1
ATOM 2211 C C . ARG B 2 91 ? 86.584 20.180 24.076 1.00 16.42 93 ARG B C 1
ATOM 2212 O O . ARG B 2 91 ? 86.250 19.882 22.927 1.00 14.17 93 ARG B O 1
ATOM 2220 N N . ARG B 2 92 ? 86.318 19.410 25.125 1.00 16.47 94 ARG B N 1
ATOM 2221 C CA . ARG B 2 92 ? 85.597 18.150 24.980 1.00 17.79 94 ARG B CA 1
ATOM 2222 C C . ARG B 2 92 ? 84.579 17.997 26.100 1.00 18.26 94 ARG B C 1
ATOM 2223 O O . ARG B 2 92 ? 84.926 18.059 27.282 1.00 18.72 94 ARG B O 1
ATOM 2231 N N . VAL B 2 93 ? 83.320 17.815 25.721 1.00 16.73 95 VAL B N 1
ATOM 2232 C CA . VAL B 2 93 ? 82.250 17.624 26.687 1.00 16.35 95 VAL B CA 1
ATOM 2233 C C . VAL B 2 93 ? 81.559 16.335 26.262 1.00 16.56 95 VAL B C 1
ATOM 2234 O O . VAL B 2 93 ? 80.976 16.261 25.180 1.00 14.24 95 VAL B O 1
ATOM 2238 N N . GLU B 2 94 ? 81.659 15.315 27.110 1.00 16.11 96 GLU B N 1
ATOM 2239 C CA . GLU B 2 94 ? 81.071 14.010 26.830 1.00 17.60 96 GLU B CA 1
ATOM 2240 C C . GLU B 2 94 ? 79.553 14.030 26.817 1.00 15.71 96 GLU B C 1
ATOM 2241 O O . GLU B 2 94 ? 78.919 14.600 27.702 1.00 16.10 96 GLU B O 1
ATOM 2247 N N . PRO B 2 95 ? 78.946 13.391 25.809 1.00 15.34 97 PRO B N 1
ATOM 2248 C CA . PRO B 2 95 ? 77.488 13.365 25.729 1.00 16.69 97 PRO B CA 1
ATOM 2249 C C . PRO B 2 95 ? 76.862 12.449 26.767 1.00 17.35 97 PRO B C 1
ATOM 2250 O O . PRO B 2 95 ? 77.489 11.491 27.230 1.00 15.99 97 PRO B O 1
ATOM 2254 N N . THR B 2 96 ? 75.631 12.775 27.136 1.00 16.93 98 THR B N 1
ATOM 2255 C CA . THR B 2 96 ? 74.852 11.982 28.075 1.00 18.41 98 THR B CA 1
ATOM 2256 C C . THR B 2 96 ? 73.874 11.276 27.147 1.00 17.09 98 THR B C 1
ATOM 2257 O O . THR B 2 96 ? 73.277 11.915 26.275 1.00 15.51 98 THR B O 1
ATOM 2261 N N . VAL B 2 97 ? 73.726 9.966 27.309 1.00 15.70 99 VAL B N 1
ATOM 2262 C CA . VAL B 2 97 ? 72.835 9.203 26.444 1.00 16.17 99 VAL B CA 1
ATOM 2263 C C . VAL B 2 97 ? 71.710 8.576 27.252 1.00 17.45 99 VAL B C 1
ATOM 2264 O O . VAL B 2 97 ? 71.956 7.842 28.211 1.00 17.38 99 VAL B O 1
ATOM 2268 N N . THR B 2 98 ? 70.475 8.875 26.863 1.00 18.43 100 THR B N 1
ATOM 2269 C CA . THR B 2 98 ? 69.308 8.352 27.560 1.00 19.78 100 THR B CA 1
ATOM 2270 C C . THR B 2 98 ? 68.260 7.847 26.572 1.00 20.46 100 THR B C 1
ATOM 2271 O O . THR B 2 98 ? 68.010 8.471 25.538 1.00 19.54 100 THR B O 1
ATOM 2275 N N . ILE B 2 99 ? 67.649 6.713 26.898 1.00 18.70 101 ILE B N 1
ATOM 2276 C CA . ILE B 2 99 ? 66.625 6.128 26.046 1.00 19.45 101 ILE B CA 1
ATOM 2277 C C . ILE B 2 99 ? 65.274 6.109 26.749 1.00 21.22 101 ILE B C 1
ATOM 2278 O O . ILE B 2 99 ? 65.189 5.855 27.950 1.00 19.78 101 ILE B O 1
ATOM 2283 N N . SER B 2 100 ? 64.222 6.385 25.990 1.00 23.50 102 SER B N 1
ATOM 2284 C CA . SER B 2 100 ? 62.867 6.372 26.524 1.00 25.52 102 SER B CA 1
ATOM 2285 C C . SER B 2 100 ? 61.880 6.305 25.368 1.00 26.05 102 SER B C 1
ATOM 2286 O O . SER B 2 100 ? 62.104 6.895 24.311 1.00 24.46 102 SER B O 1
ATOM 2289 N N . PRO B 2 101 ? 60.784 5.553 25.541 1.00 27.53 103 PRO B N 1
ATOM 2290 C CA . PRO B 2 101 ? 59.787 5.444 24.475 1.00 30.19 103 PRO B CA 1
ATOM 2291 C C . PRO B 2 101 ? 58.907 6.690 24.468 1.00 31.57 103 PRO B C 1
ATOM 2292 O O . PRO B 2 101 ? 58.692 7.303 25.513 1.00 32.53 103 PRO B O 1
ATOM 2296 N N . SER B 2 102 ? 58.413 7.072 23.294 1.00 33.45 104 SER B N 1
ATOM 2297 C CA . SER B 2 102 ? 57.559 8.249 23.179 1.00 35.49 104 SER B CA 1
ATOM 2298 C C . SER B 2 102 ? 56.096 7.848 23.042 1.00 36.20 104 SER B C 1
ATOM 2299 O O . SER B 2 102 ? 55.764 6.662 23.069 1.00 37.78 104 SER B O 1
ATOM 2302 N N . ASN B 2 111 ? 55.167 2.381 17.325 1.00 37.79 113 ASN B N 1
ATOM 2303 C CA . ASN B 2 111 ? 55.805 2.912 18.525 1.00 37.45 113 ASN B CA 1
ATOM 2304 C C . ASN B 2 111 ? 57.222 3.393 18.229 1.00 35.83 113 ASN B C 1
ATOM 2305 O O 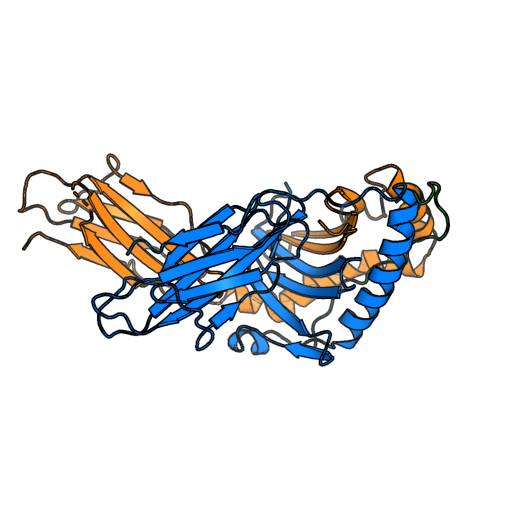. ASN B 2 111 ? 57.951 2.775 17.451 1.00 35.02 113 ASN B O 1
ATOM 2310 N N . LEU B 2 112 ? 57.605 4.500 18.857 1.00 33.67 114 LEU B N 1
ATOM 2311 C CA . LEU B 2 112 ? 58.931 5.070 18.659 1.00 30.33 114 LEU B CA 1
ATOM 2312 C C . LEU B 2 112 ? 59.769 5.029 19.930 1.00 27.47 114 LEU B C 1
ATOM 2313 O O . LEU B 2 112 ? 59.272 5.269 21.029 1.00 26.82 114 LEU B O 1
ATOM 2318 N N . LEU B 2 113 ? 61.047 4.715 19.764 1.00 24.65 115 LEU B N 1
ATOM 2319 C CA . LEU B 2 113 ? 61.976 4.674 20.880 1.00 22.28 115 LEU B CA 1
ATOM 2320 C C . LEU B 2 113 ? 62.911 5.846 20.612 1.00 20.32 115 LEU B C 1
ATOM 2321 O O . LEU B 2 113 ? 63.451 5.974 19.515 1.00 20.02 115 LEU B O 1
ATOM 2326 N N . VAL B 2 114 ? 63.095 6.707 21.605 1.00 18.90 116 VAL B N 1
ATOM 2327 C CA . VAL B 2 114 ? 63.937 7.879 21.423 1.00 18.26 116 VAL B CA 1
ATOM 2328 C C . VAL B 2 114 ? 65.253 7.845 22.184 1.00 17.32 116 VAL B C 1
ATOM 2329 O O . VAL B 2 114 ? 65.283 7.623 23.394 1.00 16.24 116 VAL B O 1
ATOM 2333 N N . CYS B 2 115 ? 66.344 8.064 21.461 1.00 17.15 117 CYS B N 1
ATOM 2334 C CA . CYS B 2 115 ? 67.654 8.107 22.085 1.00 17.23 117 CYS B CA 1
ATOM 2335 C C . CYS B 2 115 ? 68.041 9.576 22.139 1.00 16.96 117 CYS B C 1
ATOM 2336 O O . CYS B 2 115 ? 68.247 10.202 21.098 1.00 16.54 117 CYS B O 1
ATOM 2339 N N . SER B 2 116 ? 68.125 10.122 23.348 1.00 15.84 118 SER B N 1
ATOM 2340 C CA . SER B 2 116 ? 68.491 11.519 23.530 1.00 16.76 118 SER B CA 1
ATOM 2341 C C . SER B 2 116 ? 69.969 11.639 23.870 1.00 16.33 118 SER B C 1
ATOM 2342 O O . SER B 2 116 ? 70.413 11.170 24.918 1.00 16.58 118 SER B O 1
ATOM 2345 N N . VAL B 2 117 ? 70.726 12.259 22.969 1.00 15.71 119 VAL B N 1
ATOM 2346 C CA . VAL B 2 117 ? 72.157 12.456 23.169 1.00 14.33 119 VAL B CA 1
ATOM 2347 C C . VAL B 2 117 ? 72.312 13.941 23.454 1.00 14.73 119 VAL B C 1
ATOM 2348 O O . VAL B 2 117 ? 72.199 14.777 22.552 1.00 13.12 119 VAL B O 1
ATOM 2352 N N . THR B 2 118 ? 72.583 14.260 24.715 1.00 13.99 120 THR B N 1
ATOM 2353 C CA . THR B 2 118 ? 72.665 15.642 25.145 1.00 15.61 120 THR B CA 1
ATOM 2354 C C . THR B 2 118 ? 73.971 16.155 25.733 1.00 15.85 120 THR B C 1
ATOM 2355 O O . THR B 2 118 ? 74.838 15.393 26.168 1.00 15.78 120 THR B O 1
ATOM 2359 N N . ASP B 2 119 ? 74.080 17.481 25.734 1.00 15.06 121 ASP B N 1
ATOM 2360 C CA . ASP B 2 119 ? 75.216 18.196 26.289 1.00 15.46 121 ASP B CA 1
ATOM 2361 C C . ASP B 2 119 ? 76.603 17.752 25.850 1.00 14.21 121 ASP B C 1
ATOM 2362 O O . ASP B 2 119 ? 77.428 17.375 26.685 1.00 17.12 121 ASP B O 1
ATOM 2367 N N . PHE B 2 120 ? 76.870 17.797 24.551 1.00 12.49 122 PHE B N 1
ATOM 2368 C CA . PHE B 2 120 ? 78.190 17.420 24.061 1.00 11.56 122 PHE B CA 1
ATOM 2369 C C . PHE B 2 120 ? 78.821 18.514 23.207 1.00 12.21 122 PHE B C 1
ATOM 2370 O O . PHE B 2 120 ? 78.131 19.407 22.700 1.00 9.98 122 PHE B O 1
ATOM 2378 N N . TYR B 2 121 ? 80.144 18.439 23.078 1.00 10.40 123 TYR B N 1
ATOM 2379 C CA . TYR B 2 121 ? 80.922 19.382 22.280 1.00 10.79 123 TYR B CA 1
ATOM 2380 C C . TYR B 2 121 ? 82.264 18.727 21.970 1.00 11.61 123 TYR B C 1
ATOM 2381 O O . TYR B 2 121 ? 82.873 18.120 22.851 1.00 11.08 123 TYR B O 1
ATOM 2390 N N . PRO B 2 122 ? 82.751 18.851 20.724 1.00 12.01 124 PRO B N 1
ATOM 2391 C CA . PRO B 2 122 ? 82.179 19.553 19.566 1.00 13.22 124 PRO B CA 1
ATOM 2392 C C . PRO B 2 122 ? 80.918 18.914 18.979 1.00 13.43 124 PRO B C 1
ATOM 2393 O O . PRO B 2 122 ? 80.409 17.918 19.494 1.00 12.70 124 PRO B O 1
ATOM 2397 N N . GLY B 2 123 ? 80.438 19.484 17.877 1.00 12.63 125 GLY B N 1
ATOM 2398 C CA . GLY B 2 123 ? 79.225 18.997 17.241 1.00 13.49 125 GLY B CA 1
ATOM 2399 C C . GLY B 2 123 ? 79.292 17.714 16.431 1.00 15.73 125 GLY B C 1
ATOM 2400 O O . GLY B 2 123 ? 78.250 17.155 16.090 1.00 16.94 125 GLY B O 1
ATOM 2401 N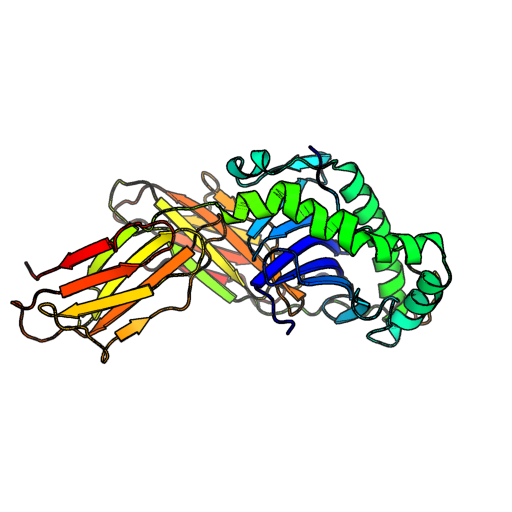 N . GLN B 2 124 ? 80.494 17.238 16.119 1.00 15.89 126 GLN B N 1
ATOM 2402 C CA . GLN B 2 124 ? 80.635 16.017 15.330 1.00 18.80 126 GLN B CA 1
ATOM 2403 C C . GLN B 2 124 ? 80.255 14.799 16.175 1.00 18.42 126 GLN B C 1
ATOM 2404 O O . GLN B 2 124 ? 80.838 14.556 17.231 1.00 18.13 126 GLN B O 1
ATOM 2410 N N . ILE B 2 125 ? 79.273 14.035 15.711 1.00 17.40 127 ILE B N 1
ATOM 2411 C CA . ILE B 2 125 ? 78.829 12.871 16.466 1.00 17.87 127 ILE B CA 1
ATOM 2412 C C . ILE B 2 125 ? 78.201 11.812 15.570 1.00 18.45 127 ILE B C 1
ATOM 2413 O O . ILE B 2 125 ? 77.722 12.109 14.475 1.00 17.70 127 ILE B O 1
ATOM 2418 N N . LYS B 2 126 ? 78.219 10.567 16.036 1.00 18.66 128 LYS B N 1
ATOM 2419 C CA . LYS B 2 126 ? 77.647 9.463 15.280 1.00 18.98 128 LYS B CA 1
ATOM 2420 C C . LYS B 2 126 ? 76.782 8.624 16.213 1.00 18.66 128 LYS B C 1
ATOM 2421 O O . LYS B 2 126 ? 77.277 8.063 17.187 1.00 17.37 128 LYS B O 1
ATOM 2427 N N . VAL B 2 127 ? 75.489 8.555 15.915 1.00 17.67 129 VAL B N 1
ATOM 2428 C CA . VAL B 2 127 ? 74.547 7.791 16.728 1.00 17.58 129 VAL B CA 1
ATOM 2429 C C . VAL B 2 127 ? 73.934 6.673 15.893 1.00 18.98 129 VAL B C 1
ATOM 2430 O O . VAL B 2 127 ? 73.412 6.915 14.806 1.00 17.80 129 VAL B O 1
ATOM 2434 N N . ARG B 2 128 ? 74.002 5.446 16.400 1.00 19.12 130 ARG B N 1
ATOM 2435 C CA . ARG B 2 128 ? 73.441 4.306 15.688 1.00 20.32 130 ARG B CA 1
ATOM 2436 C C . ARG B 2 128 ? 72.518 3.490 16.584 1.00 19.23 130 ARG B C 1
ATOM 2437 O O . ARG B 2 128 ? 72.729 3.397 17.791 1.00 18.40 130 ARG B O 1
ATOM 2445 N N . TRP B 2 129 ? 71.486 2.913 15.981 1.00 18.58 131 TRP B N 1
ATOM 2446 C CA . TRP B 2 129 ? 70.532 2.088 16.711 1.00 17.98 131 TRP B CA 1
ATOM 2447 C C . TRP B 2 129 ? 70.784 0.616 16.418 1.00 17.95 131 TRP B C 1
ATOM 2448 O O . TRP B 2 129 ? 71.115 0.243 15.290 1.00 17.95 131 TRP B O 1
ATOM 2459 N N . PHE B 2 130 ? 70.628 -0.211 17.446 1.00 17.37 132 PHE B N 1
ATOM 2460 C CA . PHE B 2 130 ? 70.817 -1.652 17.325 1.00 17.99 132 PHE B CA 1
ATOM 2461 C C . PHE B 2 130 ? 69.636 -2.358 17.970 1.00 17.14 132 PHE B C 1
ATOM 2462 O O . PHE B 2 130 ? 69.124 -1.911 18.994 1.00 16.67 132 PHE B O 1
ATOM 2470 N N . ARG B 2 131 ? 69.198 -3.450 17.357 1.00 17.03 133 ARG B N 1
ATOM 2471 C CA . ARG B 2 131 ? 68.107 -4.248 17.899 1.00 17.19 133 ARG B CA 1
ATOM 2472 C C . ARG B 2 131 ? 68.698 -5.647 18.000 1.00 17.44 133 ARG B C 1
ATOM 2473 O O . ARG B 2 131 ? 69.082 -6.237 16.991 1.00 17.16 133 ARG B O 1
ATOM 2481 N N . ASN B 2 132 ? 68.784 -6.164 19.222 1.00 17.88 134 ASN B N 1
ATOM 2482 C CA . ASN B 2 132 ? 69.376 -7.474 19.467 1.00 18.87 134 ASN B CA 1
ATOM 2483 C C . ASN B 2 132 ? 70.755 -7.537 18.822 1.00 21.83 134 ASN B C 1
ATOM 2484 O O . ASN B 2 132 ? 71.126 -8.543 18.213 1.00 21.94 134 ASN B O 1
ATOM 2489 N N . ASP B 2 133 ? 71.504 -6.445 18.955 1.00 23.93 135 ASP B N 1
ATOM 2490 C CA . ASP B 2 133 ? 72.855 -6.344 18.407 1.00 28.41 135 ASP B CA 1
ATOM 2491 C C . ASP B 2 133 ? 72.925 -6.261 16.886 1.00 28.57 135 ASP B C 1
ATOM 2492 O O . ASP B 2 133 ? 74.003 -6.369 16.304 1.00 30.18 135 ASP B O 1
ATOM 2497 N N . GLN B 2 134 ? 71.777 -6.069 16.249 1.00 29.26 136 GLN B N 1
ATOM 2498 C CA . GLN B 2 134 ? 71.709 -5.939 14.797 1.00 29.42 136 GLN B CA 1
ATOM 2499 C C . GLN B 2 134 ? 71.506 -4.453 14.524 1.00 27.76 136 GLN B C 1
ATOM 2500 O O . GLN B 2 134 ? 70.528 -3.873 14.989 1.00 25.42 136 GLN B O 1
ATOM 2506 N N . GLU B 2 135 ? 72.415 -3.832 13.781 1.00 27.66 137 GLU B N 1
ATOM 2507 C CA . GLU B 2 135 ? 72.272 -2.407 13.504 1.00 29.19 137 GLU B CA 1
ATOM 2508 C C . GLU B 2 135 ? 71.028 -2.123 12.678 1.00 30.04 137 GLU B C 1
ATOM 2509 O O . GLU B 2 135 ? 70.793 -2.759 11.655 1.00 31.00 137 GLU B O 1
ATOM 2515 N N . GLU B 2 136 ? 70.231 -1.166 13.137 1.00 31.68 138 GLU B N 1
ATOM 2516 C CA . GLU B 2 136 ? 69.007 -0.778 12.448 1.00 33.79 138 GLU B CA 1
ATOM 2517 C C . GLU B 2 136 ? 69.326 0.317 11.441 1.00 35.51 138 GLU B C 1
ATOM 2518 O O . GLU B 2 136 ? 70.001 1.291 11.771 1.00 35.00 138 GLU B O 1
ATOM 2524 N N . THR B 2 137 ? 68.843 0.152 10.216 1.00 37.45 139 THR B N 1
ATOM 2525 C CA . THR B 2 137 ? 69.070 1.135 9.163 1.00 39.28 139 THR B CA 1
ATOM 2526 C C . THR B 2 137 ? 67.746 1.796 8.804 1.00 38.96 139 THR B C 1
ATOM 2527 O O . THR B 2 137 ? 67.675 3.010 8.615 1.00 40.21 139 THR B O 1
ATOM 2531 N N . ALA B 2 138 ? 66.696 0.988 8.717 1.00 38.24 140 ALA B N 1
ATOM 2532 C CA . ALA B 2 138 ? 65.371 1.494 8.388 1.00 37.58 140 ALA B CA 1
ATOM 2533 C C . ALA B 2 138 ? 64.608 1.827 9.664 1.00 36.58 140 ALA B C 1
ATOM 2534 O O . ALA B 2 138 ? 64.930 1.322 10.741 1.00 37.55 140 ALA B O 1
ATOM 2536 N N . GLY B 2 139 ? 63.602 2.686 9.541 1.00 35.04 141 GLY B N 1
ATOM 2537 C CA . GLY B 2 139 ? 62.808 3.061 10.697 1.00 33.39 141 GLY B CA 1
ATOM 2538 C C . GLY B 2 139 ? 63.527 4.010 11.637 1.00 31.74 141 GLY B C 1
ATOM 2539 O O . GLY B 2 139 ? 63.074 4.241 12.758 1.00 30.65 141 GLY B O 1
ATOM 2540 N N . VAL B 2 140 ? 64.648 4.560 11.184 1.00 30.56 142 VAL B N 1
ATOM 2541 C CA . VAL B 2 140 ? 65.418 5.488 12.001 1.00 30.06 142 VAL B CA 1
ATOM 2542 C C . VAL B 2 140 ? 65.299 6.916 11.479 1.00 31.35 142 VAL B C 1
ATOM 2543 O O . VAL B 2 140 ? 65.576 7.186 10.309 1.00 31.57 142 VAL B O 1
ATOM 2547 N N . VAL B 2 141 ? 64.876 7.822 12.356 1.00 30.74 143 VAL B N 1
ATOM 2548 C CA . VAL B 2 141 ? 64.728 9.231 12.009 1.00 30.40 143 VAL B CA 1
ATOM 2549 C C . VAL B 2 141 ? 65.469 10.071 13.041 1.00 29.30 143 VAL B C 1
ATOM 2550 O O . VAL B 2 141 ? 65.337 9.848 14.244 1.00 28.58 143 VAL B O 1
ATOM 2554 N N . SER B 2 142 ? 66.249 11.036 12.569 1.00 29.02 144 SER B N 1
ATOM 2555 C CA . SER B 2 142 ? 67.013 11.892 13.467 1.00 27.85 144 SER B CA 1
ATOM 2556 C C . SER B 2 142 ? 66.707 13.368 13.279 1.00 27.46 144 SER B C 1
ATOM 2557 O O . SER B 2 142 ? 66.419 13.820 12.171 1.00 26.89 144 SER B O 1
ATOM 2560 N N . THR B 2 143 ? 66.765 14.115 14.376 1.00 26.29 145 THR B N 1
ATOM 2561 C CA . THR B 2 143 ? 66.530 15.549 14.324 1.00 23.41 145 THR B CA 1
ATOM 2562 C C . THR B 2 143 ? 67.841 16.149 13.854 1.00 22.87 145 THR B C 1
ATOM 2563 O O . THR B 2 143 ? 68.881 15.488 13.887 1.00 21.88 145 THR B O 1
ATOM 2567 N N . PRO B 2 144 ? 67.812 17.402 13.385 1.00 21.55 146 PRO B N 1
ATOM 2568 C CA . PRO B 2 144 ? 69.079 17.984 12.945 1.00 21.88 146 PRO B CA 1
ATOM 2569 C C . PRO B 2 144 ? 69.910 18.192 14.208 1.00 20.39 146 PRO B C 1
ATOM 2570 O O . PRO B 2 144 ? 69.398 18.032 15.318 1.00 20.67 146 PRO B O 1
ATOM 2574 N N . LEU B 2 145 ? 71.184 18.527 14.052 1.00 19.68 147 LEU B N 1
ATOM 2575 C CA . LEU B 2 145 ? 72.022 18.783 15.215 1.00 18.00 147 LEU B CA 1
ATOM 2576 C C . LEU B 2 145 ? 71.432 20.036 15.863 1.00 18.14 147 LEU B C 1
ATOM 2577 O O . LEU B 2 145 ? 71.170 21.025 15.178 1.00 18.86 147 LEU B O 1
ATOM 2582 N N . ILE B 2 146 ? 71.216 19.990 17.174 1.00 16.03 148 ILE B N 1
ATOM 2583 C CA . ILE B 2 146 ? 70.633 21.114 17.899 1.00 14.63 148 ILE B CA 1
ATOM 2584 C C . ILE B 2 146 ? 71.661 21.914 18.704 1.00 13.89 148 ILE B C 1
ATOM 2585 O O . ILE B 2 146 ? 72.305 21.389 19.613 1.00 12.24 148 ILE B O 1
ATOM 2590 N N . ARG B 2 147 ? 71.801 23.193 18.365 1.00 12.44 149 ARG B N 1
ATOM 2591 C CA . ARG B 2 147 ? 72.739 24.079 19.054 1.00 11.90 149 ARG B CA 1
ATOM 2592 C C . ARG B 2 147 ? 72.030 24.696 20.258 1.00 11.37 149 ARG B C 1
ATOM 2593 O O . ARG B 2 147 ? 71.056 25.426 20.093 1.00 12.86 149 ARG B O 1
ATOM 2601 N N . ASN B 2 148 ? 72.509 24.406 21.465 1.00 10.76 150 ASN B N 1
ATOM 2602 C CA . ASN B 2 148 ? 71.882 24.941 22.669 1.00 10.48 150 ASN B CA 1
ATOM 2603 C C . ASN B 2 148 ? 72.265 26.386 22.951 1.00 11.32 150 ASN B C 1
ATOM 2604 O O . ASN B 2 148 ? 71.571 27.076 23.694 1.00 10.85 150 ASN B O 1
ATOM 2609 N N . GLY B 2 149 ? 73.372 26.832 22.363 1.00 10.84 151 GLY B N 1
ATOM 2610 C CA . GLY B 2 149 ? 73.817 28.200 22.554 1.00 10.36 151 GLY B CA 1
ATOM 2611 C C . GLY B 2 149 ? 74.796 28.402 23.696 1.00 12.26 151 GLY B C 1
ATOM 2612 O O . GLY B 2 149 ? 75.451 29.440 23.771 1.00 12.15 151 GLY B O 1
ATOM 2613 N N . ASP B 2 150 ? 74.904 27.411 24.577 1.00 10.99 152 ASP B N 1
ATOM 2614 C CA . ASP B 2 150 ? 75.792 27.491 25.734 1.00 11.85 152 ASP B CA 1
ATOM 2615 C C . ASP B 2 150 ? 77.053 26.650 25.537 1.00 10.92 152 ASP B C 1
ATOM 2616 O O . ASP B 2 150 ? 77.651 26.161 26.500 1.00 9.93 152 ASP B O 1
ATOM 2621 N N . TRP B 2 151 ? 77.446 26.505 24.278 1.00 9.59 153 TRP B N 1
ATOM 2622 C CA . TRP B 2 151 ? 78.609 25.730 23.873 1.00 8.64 153 TRP B CA 1
ATOM 2623 C C . TRP B 2 151 ? 78.425 24.221 24.023 1.00 10.05 153 TRP B C 1
ATOM 2624 O O . TRP B 2 151 ? 79.370 23.492 24.318 1.00 9.96 153 TRP B O 1
ATOM 2635 N N . THR B 2 152 ? 77.191 23.765 23.837 1.00 10.16 154 THR B N 1
ATOM 2636 C CA . THR B 2 152 ? 76.880 22.340 23.862 1.00 11.03 154 THR B CA 1
ATOM 2637 C C . THR B 2 152 ? 75.813 22.107 22.808 1.00 10.66 154 THR B C 1
ATOM 2638 O O . THR B 2 152 ? 75.074 23.027 22.439 1.00 10.12 154 THR B O 1
ATOM 2642 N N . PHE B 2 153 ? 75.754 20.877 22.314 1.00 9.77 155 PHE B N 1
ATOM 2643 C CA . PHE B 2 153 ? 74.778 20.481 21.314 1.00 8.71 155 PHE B CA 1
ATOM 2644 C C . PHE B 2 153 ? 73.987 19.308 21.878 1.00 9.45 155 PHE B C 1
ATOM 2645 O O . PHE B 2 153 ? 74.335 18.746 22.917 1.00 8.03 155 PHE B O 1
ATOM 2653 N N . GLN B 2 154 ? 72.925 18.950 21.172 1.00 9.80 156 GLN B N 1
ATOM 2654 C CA . GLN B 2 154 ? 72.128 17.790 21.528 1.00 10.75 156 GLN B CA 1
ATOM 2655 C C . GLN B 2 154 ? 71.506 17.304 20.232 1.00 11.68 156 GLN B C 1
ATOM 2656 O O . GLN B 2 154 ? 71.428 18.045 19.250 1.00 12.01 156 GLN B O 1
ATOM 2662 N N . ILE B 2 155 ? 71.098 16.044 20.211 1.00 12.10 157 ILE B N 1
ATOM 2663 C CA . ILE B 2 155 ? 70.489 15.480 19.020 1.00 13.81 157 ILE B CA 1
ATOM 2664 C C . ILE B 2 155 ? 69.617 14.312 19.456 1.00 15.23 157 ILE B C 1
ATOM 2665 O O . ILE B 2 155 ? 69.959 13.599 20.401 1.00 15.11 157 ILE B O 1
ATOM 2670 N N . LEU B 2 156 ? 68.480 14.143 18.793 1.00 15.05 158 LEU B N 1
ATOM 2671 C CA . LEU B 2 156 ? 67.558 13.062 19.128 1.00 18.73 158 LEU B CA 1
ATOM 2672 C C . LEU B 2 156 ? 67.416 12.134 17.937 1.00 17.86 158 LEU B C 1
ATOM 2673 O O . LEU B 2 156 ? 67.294 12.588 16.799 1.00 17.68 158 LEU B O 1
ATOM 2678 N N . VAL B 2 157 ? 67.436 10.833 18.204 1.00 18.15 159 VAL B N 1
ATOM 2679 C CA . VAL B 2 157 ? 67.317 9.832 17.153 1.00 20.28 159 VAL B CA 1
ATOM 2680 C C . VAL B 2 157 ? 66.226 8.833 17.529 1.00 21.61 159 VAL B C 1
ATOM 2681 O O . VAL B 2 157 ? 66.332 8.145 18.543 1.00 21.09 159 VAL B O 1
ATOM 2685 N N . MET B 2 158 ? 65.180 8.765 16.710 1.00 23.57 160 MET B N 1
ATOM 2686 C CA . MET B 2 158 ? 64.060 7.865 16.967 1.00 25.66 160 MET B CA 1
ATOM 2687 C C . MET B 2 158 ? 64.122 6.578 16.157 1.00 24.78 160 MET B C 1
ATOM 2688 O O . MET B 2 158 ? 64.619 6.558 15.031 1.00 24.63 160 MET B O 1
ATOM 2693 N N . LEU B 2 159 ? 63.601 5.505 16.741 1.00 24.60 161 LEU B N 1
ATOM 2694 C CA . LEU B 2 159 ? 63.581 4.201 16.089 1.00 24.53 161 LEU B CA 1
ATOM 2695 C C . LEU B 2 159 ? 62.195 3.580 16.189 1.00 24.33 161 LEU B C 1
ATOM 2696 O O . LEU B 2 159 ? 61.574 3.602 17.251 1.00 24.42 161 LEU B O 1
ATOM 2701 N N . GLU B 2 160 ? 61.711 3.028 15.081 1.00 26.85 162 GLU B N 1
ATOM 2702 C CA . GLU B 2 160 ? 60.405 2.380 15.078 1.00 28.64 162 GLU B CA 1
ATOM 2703 C C . GLU B 2 160 ? 60.582 1.023 15.752 1.00 27.65 162 GLU B C 1
ATOM 2704 O O . GLU B 2 160 ? 61.359 0.188 15.289 1.00 28.28 162 GLU B O 1
ATOM 2710 N N . MET B 2 161 ? 59.866 0.814 16.850 1.00 27.17 163 MET B N 1
ATOM 2711 C CA . MET B 2 161 ? 59.951 -0.430 17.608 1.00 27.58 163 MET B CA 1
ATOM 2712 C C . MET B 2 161 ? 59.167 -1.574 16.973 1.00 27.33 163 MET B C 1
ATOM 2713 O O . MET B 2 161 ? 58.240 -1.350 16.194 1.00 27.26 163 MET B O 1
ATOM 2718 N N . THR B 2 162 ? 59.543 -2.802 17.314 1.00 27.77 164 THR B N 1
ATOM 2719 C CA . THR B 2 162 ? 58.851 -3.981 16.802 1.00 27.06 164 THR B CA 1
ATOM 2720 C C . THR B 2 162 ? 57.798 -4.365 17.831 1.00 26.77 164 THR B C 1
ATOM 2721 O O . THR B 2 162 ? 57.804 -3.857 18.951 1.00 26.15 164 THR B O 1
ATOM 2725 N N . PRO B 2 163 ? 56.876 -5.268 17.464 1.00 28.13 165 PRO B N 1
ATOM 2726 C CA . PRO B 2 163 ? 55.830 -5.697 18.398 1.00 28.57 165 PRO B CA 1
ATOM 2727 C C . PRO B 2 163 ? 56.362 -6.584 19.530 1.00 28.13 165 PRO B C 1
ATOM 2728 O O . PRO B 2 163 ? 55.709 -6.739 20.560 1.00 28.43 165 PRO B O 1
ATOM 2732 N N . GLN B 2 164 ? 57.546 -7.160 19.332 1.00 28.47 166 GLN B N 1
ATOM 2733 C CA . GLN B 2 164 ? 58.153 -8.050 20.324 1.00 28.78 166 GLN B CA 1
ATOM 2734 C C . GLN B 2 164 ? 58.753 -7.347 21.537 1.00 28.41 166 GLN B C 1
ATOM 2735 O O . GLN B 2 164 ? 59.796 -6.701 21.438 1.00 28.12 166 GLN B O 1
ATOM 2741 N N . ARG B 2 165 ? 58.102 -7.500 22.685 1.00 26.79 167 ARG B N 1
ATOM 2742 C CA . ARG B 2 165 ? 58.564 -6.882 23.923 1.00 27.12 167 ARG B CA 1
ATOM 2743 C C . ARG B 2 165 ? 59.888 -7.457 24.416 1.00 25.15 167 ARG B C 1
ATOM 2744 O O . ARG B 2 165 ? 60.509 -6.905 25.325 1.00 24.14 167 ARG B O 1
ATOM 2752 N N . GLY B 2 166 ? 60.316 -8.567 23.822 1.00 22.58 168 GLY B N 1
ATOM 2753 C CA . GLY B 2 166 ? 61.564 -9.184 24.235 1.00 20.46 168 GLY B CA 1
ATOM 2754 C C . GLY B 2 166 ? 62.802 -8.614 23.563 1.00 18.55 168 GLY B C 1
ATOM 2755 O O . GLY B 2 166 ? 63.925 -8.881 23.993 1.00 17.34 168 GLY B O 1
ATOM 2756 N N . ASP B 2 167 ? 62.610 -7.827 22.510 1.00 17.42 169 ASP B N 1
ATOM 2757 C CA . ASP B 2 167 ? 63.747 -7.251 21.802 1.00 17.20 169 ASP B CA 1
ATOM 2758 C C . ASP B 2 167 ? 64.545 -6.284 22.664 1.00 15.54 169 ASP B C 1
ATOM 2759 O O . ASP B 2 167 ? 63.983 -5.502 23.428 1.00 15.82 169 ASP B O 1
ATOM 2764 N N . VAL B 2 168 ? 65.866 -6.361 22.539 1.00 13.55 170 VAL B N 1
ATOM 2765 C CA . VAL B 2 168 ? 66.773 -5.506 23.291 1.00 12.61 170 VAL B CA 1
ATOM 2766 C C . VAL B 2 168 ? 67.281 -4.421 22.351 1.00 12.53 170 VAL B C 1
ATOM 2767 O O . VAL B 2 168 ? 67.841 -4.715 21.298 1.00 12.92 170 VAL B O 1
ATOM 2771 N N . TYR B 2 169 ? 67.084 -3.169 22.739 1.00 12.58 171 TYR B N 1
ATOM 2772 C CA . TYR B 2 169 ? 67.508 -2.039 21.924 1.00 13.20 171 TYR B CA 1
ATOM 2773 C C . TYR B 2 169 ? 68.740 -1.379 22.519 1.00 14.05 171 TYR B C 1
ATOM 2774 O O . TYR B 2 169 ? 68.860 -1.250 23.738 1.00 14.46 171 TYR B O 1
ATOM 2783 N N . THR B 2 170 ? 69.660 -0.972 21.655 1.00 13.67 172 THR B N 1
ATOM 2784 C CA . THR B 2 170 ? 70.880 -0.328 22.111 1.00 16.24 172 THR B CA 1
ATOM 2785 C C . THR B 2 170 ? 71.191 0.906 21.278 1.00 14.83 172 THR B C 1
ATOM 2786 O O . THR B 2 170 ? 71.174 0.848 20.051 1.00 15.15 172 THR B O 1
ATOM 2790 N N . CYS B 2 171 ? 71.448 2.022 21.954 1.00 14.59 173 CYS B N 1
ATOM 2791 C CA . CYS B 2 171 ? 71.807 3.266 21.277 1.00 17.13 173 CYS B CA 1
ATOM 2792 C C . CYS B 2 171 ? 73.325 3.356 21.404 1.00 16.59 173 CYS B C 1
ATOM 2793 O O . CYS B 2 171 ? 73.851 3.399 22.512 1.00 17.87 173 CYS B O 1
ATOM 2796 N N . HIS B 2 172 ? 74.011 3.372 20.264 1.00 16.97 174 HIS B N 1
ATOM 2797 C CA . HIS B 2 172 ? 75.473 3.411 20.189 1.00 17.13 174 HIS B CA 1
ATOM 2798 C C . HIS B 2 172 ? 75.954 4.809 19.779 1.00 16.83 174 HIS B C 1
ATOM 2799 O O . HIS B 2 172 ? 75.589 5.305 18.715 1.00 16.30 174 HIS B O 1
ATOM 2806 N N . VAL B 2 173 ? 76.780 5.434 20.616 1.00 15.89 175 VAL B N 1
ATOM 2807 C CA . VAL B 2 173 ? 77.263 6.785 20.332 1.00 16.54 175 VAL B CA 1
ATOM 2808 C C . VAL B 2 173 ? 78.777 6.950 20.283 1.00 17.44 175 VAL B C 1
ATOM 2809 O O . VAL B 2 173 ? 79.490 6.541 21.199 1.00 18.87 175 VAL B O 1
ATOM 2813 N N . GLU B 2 174 ? 79.253 7.562 19.202 1.00 18.35 176 GLU B N 1
ATOM 2814 C CA . GLU B 2 174 ? 80.676 7.824 19.003 1.00 19.54 176 GLU B CA 1
ATOM 2815 C C . GLU B 2 174 ? 80.874 9.338 18.986 1.00 18.68 176 GLU B C 1
ATOM 2816 O O . GLU B 2 174 ? 80.125 10.057 18.323 1.00 17.08 176 GLU B O 1
ATOM 2822 N N . HIS B 2 175 ? 81.883 9.811 19.715 1.00 17.94 177 HIS B N 1
ATOM 2823 C CA . HIS B 2 175 ? 82.175 11.242 19.822 1.00 17.99 177 HIS B CA 1
ATOM 2824 C C . HIS B 2 175 ? 83.667 11.416 20.120 1.00 19.20 177 HIS B C 1
ATOM 2825 O O . HIS B 2 175 ? 84.285 10.553 20.741 1.00 18.66 177 HIS B O 1
ATOM 2832 N N . PRO B 2 176 ? 84.262 12.537 19.682 1.00 19.96 178 PRO B N 1
ATOM 2833 C CA . PRO B 2 176 ? 85.687 12.797 19.918 1.00 20.93 178 PRO B CA 1
ATOM 2834 C C . PRO B 2 176 ? 86.108 12.785 21.386 1.00 20.83 178 PRO B C 1
ATOM 2835 O O . PRO B 2 176 ? 87.274 12.554 21.699 1.00 22.55 178 PRO B O 1
ATOM 2839 N N . SER B 2 177 ? 85.163 13.037 22.284 1.00 20.32 179 SER B N 1
ATOM 2840 C CA . SER B 2 177 ? 85.463 13.058 23.710 1.00 21.29 179 SER B CA 1
ATOM 2841 C C . SER B 2 177 ? 85.505 11.655 24.308 1.00 22.57 179 SER B C 1
ATOM 2842 O O . SER B 2 177 ? 85.890 11.481 25.463 1.00 23.19 179 SER B O 1
ATOM 2845 N N . LEU B 2 178 ? 85.112 10.662 23.517 1.00 23.39 180 LEU B N 1
ATOM 2846 C CA . LEU B 2 178 ? 85.062 9.280 23.985 1.00 24.89 180 LEU B CA 1
ATOM 2847 C C . LEU B 2 178 ? 86.138 8.373 23.400 1.00 27.28 180 LEU B C 1
ATOM 2848 O O . LEU B 2 178 ? 86.286 8.275 22.181 1.00 28.03 180 LEU B O 1
ATOM 2853 N N . GLN B 2 179 ? 86.880 7.702 24.275 1.00 30.19 181 GLN B N 1
ATOM 2854 C CA . GLN B 2 179 ? 87.916 6.777 23.833 1.00 32.79 181 GLN B CA 1
ATOM 2855 C C . GLN B 2 179 ? 87.199 5.530 23.330 1.00 32.75 181 GLN B C 1
ATOM 2856 O O . GLN B 2 179 ? 87.632 4.884 22.375 1.00 33.52 181 GLN B O 1
ATOM 2862 N N . SER B 2 180 ? 86.089 5.208 23.988 1.00 31.07 182 SER B N 1
ATOM 2863 C CA . SER B 2 180 ? 85.274 4.055 23.631 1.00 29.55 182 SER B CA 1
ATOM 2864 C C . SER B 2 180 ? 83.827 4.511 23.452 1.00 27.48 182 SER B C 1
ATOM 2865 O O . SER B 2 180 ? 83.341 5.367 24.194 1.00 26.03 182 SER B O 1
ATOM 2868 N N . PRO B 2 181 ? 83.119 3.942 22.466 1.00 26.75 183 PRO B N 1
ATOM 2869 C CA . PRO B 2 181 ? 81.723 4.317 22.218 1.00 25.66 183 PRO B CA 1
ATOM 2870 C C . PRO B 2 181 ? 80.833 4.082 23.431 1.00 24.64 183 PRO B C 1
ATOM 2871 O O . PRO B 2 181 ? 81.043 3.139 24.193 1.00 24.22 183 PRO B O 1
ATOM 2875 N N . ILE B 2 182 ? 79.848 4.953 23.614 1.00 22.30 184 ILE B N 1
ATOM 2876 C CA . ILE B 2 182 ? 78.907 4.809 24.712 1.00 20.33 184 ILE B CA 1
ATOM 2877 C C . ILE B 2 182 ? 77.754 3.973 24.177 1.00 20.35 184 ILE B C 1
ATOM 2878 O O . ILE B 2 182 ? 77.285 4.196 23.061 1.00 19.87 184 ILE B O 1
ATOM 2883 N N . THR B 2 183 ? 77.315 2.994 24.957 1.00 19.76 185 THR B N 1
ATOM 2884 C CA . THR B 2 183 ? 76.196 2.163 24.545 1.00 20.49 185 THR B CA 1
ATOM 2885 C C . THR B 2 183 ? 75.210 2.086 25.693 1.00 19.88 185 THR B C 1
ATOM 2886 O O . THR B 2 183 ? 75.582 1.783 26.826 1.00 22.31 185 THR B O 1
ATOM 2890 N N . VAL B 2 184 ? 73.954 2.393 25.396 1.00 17.68 186 VAL B N 1
ATOM 2891 C CA . VAL B 2 184 ? 72.899 2.359 26.393 1.00 16.84 186 VAL B CA 1
ATOM 2892 C C . VAL B 2 184 ? 71.857 1.358 25.921 1.00 15.98 186 VAL B C 1
ATOM 2893 O O . VAL B 2 184 ? 71.433 1.386 24.765 1.00 14.28 186 VAL B O 1
ATOM 2897 N N . GLU B 2 185 ? 71.457 0.467 26.819 1.00 16.50 187 GLU B N 1
ATOM 2898 C CA . GLU B 2 185 ? 70.484 -0.563 26.487 1.00 17.56 187 GLU B CA 1
ATOM 2899 C C . GLU B 2 185 ? 69.102 -0.230 27.018 1.00 17.92 187 GLU B C 1
ATOM 2900 O O . GLU B 2 185 ? 68.960 0.466 28.024 1.00 17.92 187 GLU B O 1
ATOM 2906 N N . TRP B 2 186 ? 68.086 -0.743 26.335 1.00 17.03 188 TRP B N 1
ATOM 2907 C CA . TRP B 2 186 ? 66.707 -0.540 26.743 1.00 17.16 188 TRP B CA 1
ATOM 2908 C C . TRP B 2 186 ? 65.876 -1.759 26.369 1.00 17.14 188 TRP B C 1
ATOM 2909 O O . TRP B 2 186 ? 65.998 -2.291 25.265 1.00 15.81 188 TRP B O 1
ATOM 2920 N N . ARG B 2 187 ? 65.037 -2.201 27.296 1.00 18.11 189 ARG B N 1
ATOM 2921 C CA . ARG B 2 187 ? 64.154 -3.328 27.039 1.00 21.09 189 ARG B CA 1
ATOM 2922 C C . ARG B 2 187 ? 62.891 -3.109 27.854 1.00 22.32 189 ARG B C 1
ATOM 2923 O O . ARG B 2 187 ? 62.957 -2.707 29.014 1.00 22.56 189 ARG B O 1
ATOM 2931 N N . ALA B 2 188 ? 61.745 -3.368 27.236 1.00 24.99 190 ALA B N 1
ATOM 2932 C CA . ALA B 2 188 ? 60.453 -3.193 27.887 1.00 28.63 190 ALA B CA 1
ATOM 2933 C C . ALA B 2 188 ? 60.401 -3.793 29.288 1.00 31.24 190 ALA B C 1
ATOM 2934 O O . ALA B 2 188 ? 61.071 -4.785 29.581 1.00 30.54 190 ALA B O 1
ATOM 2936 N N . GLN B 2 189 ? 59.597 -3.176 30.148 1.00 35.30 191 GLN B N 1
ATOM 2937 C CA . GLN B 2 189 ? 59.426 -3.632 31.523 1.00 38.70 191 GLN B CA 1
ATOM 2938 C C . GLN B 2 189 ? 58.564 -4.889 31.565 1.00 38.84 191 GLN B C 1
ATOM 2939 O O . GLN B 2 189 ? 58.498 -5.575 32.586 1.00 40.19 191 GLN B O 1
ATOM 2945 N N . MET C 3 6 ? 96.264 37.819 28.247 1.00 29.56 1 MET C N 1
ATOM 2946 C CA . MET C 3 6 ? 96.527 38.150 26.851 1.00 27.36 1 MET C CA 1
ATOM 2947 C C . MET C 3 6 ? 95.264 38.666 26.171 1.00 25.88 1 MET C C 1
ATOM 2948 O O . MET C 3 6 ? 94.271 37.945 26.050 1.00 25.97 1 MET C O 1
ATOM 2950 N N . ASN C 3 7 ? 95.302 39.919 25.732 1.00 23.14 2 ASN C N 1
ATOM 2951 C CA . ASN C 3 7 ? 94.154 40.513 25.061 1.00 20.80 2 ASN C CA 1
ATOM 2952 C C . ASN C 3 7 ? 94.131 40.077 23.605 1.00 17.49 2 ASN C C 1
ATOM 2953 O O . ASN C 3 7 ? 95.160 40.075 22.931 1.00 17.77 2 ASN C O 1
ATOM 2958 N N . LEU C 3 8 ? 92.949 39.708 23.126 1.00 13.86 3 LEU C N 1
ATOM 2959 C CA . LEU C 3 8 ? 92.793 39.237 21.760 1.00 11.24 3 LEU C CA 1
ATOM 2960 C C . LEU C 3 8 ? 92.680 40.357 20.735 1.00 11.19 3 LEU C C 1
ATOM 2961 O O . LEU C 3 8 ? 92.144 41.429 21.020 1.00 10.34 3 LEU C O 1
ATOM 2966 N N . PRO C 3 9 ? 93.207 40.125 19.524 1.00 10.96 4 PRO C N 1
ATOM 2967 C CA . PRO C 3 9 ? 93.140 41.142 18.473 1.00 10.92 4 PRO C CA 1
ATOM 2968 C C . PRO C 3 9 ? 91.775 41.090 17.798 1.00 10.35 4 PRO C C 1
ATOM 2969 O O . PRO C 3 9 ? 91.005 40.151 18.005 1.00 9.34 4 PRO C O 1
ATOM 2973 N N . SER C 3 10 ? 91.469 42.099 16.994 1.00 7.94 5 SER C N 1
ATOM 2974 C CA . SER C 3 10 ? 90.192 42.126 16.302 1.00 7.41 5 SER C CA 1
ATOM 2975 C C . SER C 3 10 ? 90.275 43.024 15.086 1.00 8.00 5 SER C C 1
ATOM 2976 O O . SER C 3 10 ? 91.141 43.896 15.007 1.00 7.64 5 SER C O 1
ATOM 2979 N N . THR C 3 11 ? 89.369 42.802 14.142 1.00 6.69 6 THR C N 1
ATOM 2980 C CA . THR C 3 11 ? 89.319 43.599 12.924 1.00 6.85 6 THR C CA 1
ATOM 2981 C C . THR C 3 11 ? 88.774 44.997 13.205 1.00 8.49 6 THR C C 1
ATOM 2982 O O . THR C 3 11 ? 87.912 45.184 14.068 1.00 7.91 6 THR C O 1
ATOM 2986 N N . LYS C 3 12 ? 89.287 45.977 12.471 1.00 7.95 7 LYS C N 1
ATOM 2987 C CA . LYS C 3 12 ? 88.856 47.362 12.630 1.00 8.24 7 LYS C CA 1
ATOM 2988 C C . LYS C 3 12 ? 87.852 47.748 11.547 1.00 8.11 7 LYS C C 1
ATOM 2989 O O . LYS C 3 12 ? 88.071 47.479 10.363 1.00 8.38 7 LYS C O 1
ATOM 2995 N N . VAL C 3 13 ? 86.758 48.387 11.953 1.00 7.19 8 VAL C N 1
ATOM 2996 C CA . VAL C 3 13 ? 85.745 48.837 11.003 1.00 7.13 8 VAL C CA 1
ATOM 2997 C C . VAL C 3 13 ? 86.306 50.060 10.280 1.00 7.36 8 VAL C C 1
ATOM 2998 O O . VAL C 3 13 ? 86.734 51.019 10.922 1.00 6.21 8 VAL C O 1
ATOM 3002 N N . SER C 3 14 ? 86.316 50.027 8.950 1.00 6.62 9 SER C N 1
ATOM 3003 C CA . SER C 3 14 ? 86.826 51.159 8.190 1.00 7.76 9 SER C CA 1
ATOM 3004 C C . SER C 3 14 ? 85.805 52.297 8.185 1.00 8.03 9 SER C C 1
ATOM 3005 O O . SER C 3 14 ? 84.592 52.069 8.164 1.00 7.49 9 SER C O 1
ATOM 3008 N N . TRP C 3 15 ? 86.329 53.518 8.203 1.00 7.36 10 TRP C N 1
ATOM 3009 C CA . TRP C 3 15 ? 85.551 54.757 8.234 1.00 8.92 10 TRP C CA 1
ATOM 3010 C C . TRP C 3 15 ? 85.046 55.145 6.840 1.00 9.66 10 TRP C C 1
ATOM 3011 O O . TRP C 3 15 ? 85.836 55.479 5.958 1.00 10.68 10 TRP C O 1
ATOM 3022 N N . ALA C 3 16 ? 83.725 55.109 6.664 1.00 9.55 11 ALA C N 1
ATOM 3023 C CA . ALA C 3 16 ? 83.081 55.415 5.386 1.00 11.48 11 ALA C CA 1
ATOM 3024 C C . ALA C 3 16 ? 83.372 56.793 4.807 1.00 12.26 11 ALA C C 1
ATOM 3025 O O . ALA C 3 16 ? 83.541 57.771 5.538 1.00 10.99 11 ALA C O 1
ATOM 3027 N N . ALA C 3 17 ? 83.415 56.852 3.479 1.00 13.13 12 ALA C N 1
ATOM 3028 C CA . ALA C 3 17 ? 83.659 58.101 2.769 1.00 14.90 12 ALA C CA 1
ATOM 3029 C C . ALA C 3 17 ? 82.405 58.965 2.864 1.00 17.11 12 ALA C C 1
ATOM 3030 O O . ALA C 3 17 ? 81.290 58.464 2.722 1.00 14.96 12 ALA C O 1
ATOM 3032 N N . VAL C 3 18 ? 82.584 60.257 3.110 1.00 19.93 13 VAL C N 1
ATOM 3033 C CA . VAL C 3 18 ? 81.444 61.161 3.215 1.00 26.29 13 VAL C CA 1
ATOM 3034 C C . VAL C 3 18 ? 80.906 61.482 1.826 1.00 29.20 13 VAL C C 1
ATOM 3035 O O . VAL C 3 18 ? 81.672 61.652 0.880 1.00 31.19 13 VAL C O 1
ATOM 3039 N N . GLY C 3 19 ? 79.583 61.552 1.709 1.00 33.38 14 GLY C N 1
ATOM 3040 C CA . GLY C 3 19 ? 78.964 61.849 0.428 1.00 36.90 14 GLY C CA 1
ATOM 3041 C C . GLY C 3 19 ? 79.204 60.792 -0.635 1.00 39.43 14 GLY C C 1
ATOM 3042 O O . GLY C 3 19 ? 80.313 60.657 -1.154 1.00 41.65 14 GLY C O 1
ATOM 3043 N N . GLY C 3 20 ? 78.158 60.039 -0.959 1.00 39.94 15 GLY C N 1
ATOM 3044 C CA . GLY C 3 20 ? 78.268 58.999 -1.965 1.00 40.10 15 GLY C CA 1
ATOM 3045 C C . GLY C 3 20 ? 76.947 58.798 -2.684 1.00 41.08 15 GLY C C 1
ATOM 3046 O O . GLY C 3 20 ? 76.600 57.680 -3.071 1.00 41.51 15 GLY C O 1
ATOM 3047 N N . GLY C 3 21 ? 76.205 59.889 -2.853 1.00 41.54 16 GLY C N 1
ATOM 3048 C CA . GLY C 3 21 ? 74.919 59.824 -3.526 1.00 42.07 16 GLY C CA 1
ATOM 3049 C C . GLY C 3 21 ? 73.759 59.571 -2.582 1.00 42.51 16 GLY C C 1
ATOM 3050 O O . GLY C 3 21 ? 73.946 59.450 -1.370 1.00 41.94 16 GLY C O 1
ATOM 3051 N N . GLY C 3 22 ? 72.554 59.494 -3.139 1.00 42.90 17 GLY C N 1
ATOM 3052 C CA . GLY C 3 22 ? 71.375 59.250 -2.327 1.00 44.06 17 GLY C CA 1
ATOM 3053 C C . GLY C 3 22 ? 70.862 60.478 -1.599 1.00 45.10 17 GLY C C 1
ATOM 3054 O O . GLY C 3 22 ? 71.555 61.493 -1.505 1.00 44.84 17 GLY C O 1
ATOM 3055 N N . SER C 3 23 ? 69.642 60.385 -1.079 1.00 45.74 18 SER C N 1
ATOM 3056 C CA . SER C 3 23 ? 69.024 61.489 -0.353 1.00 46.93 18 SER C CA 1
ATOM 3057 C C . SER C 3 23 ? 68.079 60.962 0.723 1.00 46.82 18 SER C C 1
ATOM 3058 O O . SER C 3 23 ? 67.345 60.000 0.497 1.00 47.08 18 SER C O 1
ATOM 3061 N N . LEU C 3 24 ? 68.099 61.596 1.891 1.00 46.63 19 LEU C N 1
ATOM 3062 C CA . LEU C 3 24 ? 67.237 61.185 2.993 1.00 46.40 19 LEU C CA 1
ATOM 3063 C C . LEU C 3 24 ? 6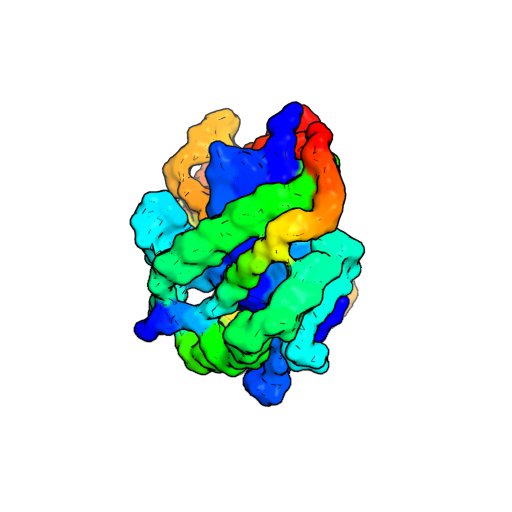5.770 61.386 2.627 1.00 46.14 19 LEU C C 1
ATOM 3064 O O . LEU C 3 24 ? 65.400 62.403 2.038 1.00 46.13 19 LEU C O 1
ATOM 3069 N N . VAL C 3 25 ? 64.940 60.409 2.976 1.00 45.35 20 VAL C N 1
ATOM 3070 C CA . VAL C 3 25 ? 63.513 60.472 2.687 1.00 44.66 20 VAL C CA 1
ATOM 3071 C C . VAL C 3 25 ? 62.698 60.314 3.966 1.00 44.45 20 VAL C C 1
ATOM 3072 O O . VAL C 3 25 ? 62.737 59.267 4.614 1.00 44.33 20 VAL C O 1
#

Solvent-accessible surface area: 18118 Å² total

Foldseek 3Di:
DDDDPKDKPCPDWAFDDVVTDIWIFIGIRQHTLWTADPVVQAIGGPDVVSCVVDGDRSVVNVVVRVVVVVVVVVVCVVVVNDDWDFADWDWDKDWPDDDDAQDKTKIKIKTPQGPPPDKDKFKDKVRHTDDPQKDKDHFTADPVGHTMIMMMHIDHDHPPTWMWIWMDTPNDPGIDIHTYDD/DDDDKDWDWDFDWDDDPQNPDIKTKIFIDIPHRTQKIDILVVQAIDGPHPVCVVVRVVQRVDPCNSVVSNCCSCVPHVVCCVVPVVVVVVDWDAWDWDWDVPVKIKIKTWFTPDQDKDKWKAKQNHTDDPQKDKDPWADPPPRGIMIMIMGDDDPDQAIKMKIWMDDPNDPHIDIDIDGHD/DDDDDDDDDDDDPDDDDDDD

Nearest PDB structures (foldseek):
  7kei-assembly1_A  TM=9.971E-01  e=3.489E-33  Homo sapiens
  6xc9-assembly1_A  TM=9.865E-01  e=6.003E-29  Homo sapiens
  5ujt-assembly2_D  TM=9.850E-01  e=7.813E-29  Homo sapiens
  6blq-assembly1_A  TM=9.722E-01  e=1.783E-26  Mus musculus
  6blr-assembly1_A  TM=9.644E-01  e=5.993E-26  Mus musculus